Protein 6H5L (pdb70)

Radius of gyration: 31.29 Å; Cα contacts (8 Å, |Δi|>4): 1177; chains: 2; bounding box: 83×58×107 Å

Structure (mmCIF, N/CA/C/O backbone):
data_6H5L
#
_entry.id   6H5L
#
_cell.length_a   140.200
_cell.length_b   140.200
_cell.length_c   262.110
_cell.angle_alpha   90.00
_cell.angle_beta   90.00
_cell.angle_gamma   120.00
#
_symmetry.space_group_name_H-M   'H 3 2'
#
loop_
_entity.id
_entity.type
_entity.pdbx_description
1 polymer 'Similar to hydroxylamine oxidoreductase'
2 polymer 'Conserved hypothetical cytochrome protein'
3 non-polymer 'HEME C'
4 water water
#
loop_
_atom_site.group_PDB
_atom_site.id
_atom_site.type_symbol
_atom_site.label_atom_id
_atom_site.label_alt_id
_atom_site.label_comp_id
_atom_site.label_asym_id
_atom_site.label_entity_id
_atom_site.label_seq_id
_atom_site.pdbx_PDB_ins_code
_atom_site.Cartn_x
_atom_site.Cartn_y
_atom_site.Cartn_z
_atom_site.occupancy
_atom_site.B_iso_or_equiv
_atom_site.auth_seq_id
_atom_site.auth_comp_id
_atom_site.auth_asym_id
_atom_site.auth_atom_id
_atom_site.pdbx_PDB_model_num
ATOM 1 N N . ILE A 1 11 ? 49.172 0.908 16.420 1.00 41.09 48 ILE A N 1
ATOM 2 C CA . ILE A 1 11 ? 50.087 0.125 15.600 1.00 43.08 48 ILE A CA 1
ATOM 3 C C . ILE A 1 11 ? 49.300 -0.727 14.610 1.00 40.75 48 ILE A C 1
ATOM 4 O O . ILE A 1 11 ? 48.407 -1.477 15.010 1.00 36.36 48 ILE A O 1
ATOM 9 N N . PRO A 1 12 ? 49.629 -0.602 13.326 1.00 42.50 49 PRO A N 1
ATOM 10 C CA . PRO A 1 12 ? 48.857 -1.286 12.279 1.00 39.74 49 PRO A CA 1
ATOM 11 C C . PRO A 1 12 ? 48.855 -2.788 12.490 1.00 35.25 49 PRO A C 1
ATOM 12 O O . PRO A 1 12 ? 49.883 -3.371 12.867 1.00 38.57 49 PRO A O 1
ATOM 16 N N . PRO A 1 13 ? 47.718 -3.446 12.272 1.00 45.00 50 PRO A N 1
ATOM 17 C CA . PRO A 1 13 ? 47.673 -4.894 12.444 1.00 44.81 50 PRO A CA 1
ATOM 18 C C . PRO A 1 13 ? 48.621 -5.575 11.486 1.00 41.36 50 PRO A C 1
ATOM 19 O O . PRO A 1 13 ? 48.908 -5.058 10.387 1.00 41.92 50 PRO A O 1
ATOM 23 N N . PRO A 1 14 ? 49.156 -6.739 11.860 1.00 35.00 51 PRO A N 1
ATOM 24 C CA . PRO A 1 14 ? 50.136 -7.421 11.006 1.00 35.81 51 PRO A CA 1
ATOM 25 C C . PRO A 1 14 ? 49.554 -7.752 9.641 1.00 36.30 51 PRO A C 1
ATOM 26 O O . PRO A 1 14 ? 48.456 -8.305 9.529 1.00 42.63 51 PRO A O 1
ATOM 30 N N . ASP A 1 15 ? 50.308 -7.408 8.598 1.00 34.44 52 ASP A N 1
ATOM 31 C CA . ASP A 1 15 ? 49.885 -7.586 7.214 1.00 40.12 52 ASP A CA 1
ATOM 32 C C . ASP A 1 15 ? 51.041 -8.194 6.431 1.00 37.71 52 ASP A C 1
ATOM 33 O O . ASP A 1 15 ? 52.073 -7.542 6.232 1.00 30.50 52 ASP A O 1
ATOM 38 N N . LEU A 1 16 ? 50.863 -9.443 5.988 1.00 31.80 53 LEU A N 1
ATOM 39 C CA . LEU A 1 16 ? 51.884 -10.101 5.179 1.00 30.74 53 LEU A CA 1
ATOM 40 C C . LEU A 1 16 ? 52.078 -9.417 3.834 1.00 37.48 53 LEU A C 1
ATOM 41 O O . LEU A 1 16 ? 53.161 -9.516 3.246 1.00 42.53 53 LEU A O 1
ATOM 46 N N . TYR A 1 17 ? 51.056 -8.723 3.334 1.00 33.22 54 TYR A N 1
ATOM 47 C CA . TYR A 1 17 ? 51.094 -8.112 2.012 1.00 40.48 54 TYR A CA 1
ATOM 48 C C . TYR A 1 17 ? 51.340 -6.608 2.074 1.00 45.14 54 TYR A C 1
ATOM 49 O O . TYR A 1 17 ? 50.852 -5.863 1.217 1.00 46.12 54 TYR A O 1
ATOM 58 N N . LYS A 1 18 ? 52.080 -6.151 3.082 1.00 49.90 55 LYS A N 1
ATOM 59 C CA . LYS A 1 18 ? 52.436 -4.745 3.184 1.00 46.47 55 LYS A CA 1
ATOM 60 C C . LYS A 1 18 ? 53.323 -4.337 2.015 1.00 49.11 55 LYS A C 1
ATOM 61 O O . LYS A 1 18 ? 54.207 -5.088 1.594 1.00 49.85 55 LYS A O 1
ATOM 67 N N . ASP A 1 19 ? 53.065 -3.142 1.483 1.00 51.07 56 ASP A N 1
ATOM 68 C CA . ASP A 1 19 ? 53.842 -2.572 0.379 1.00 54.32 56 ASP A CA 1
ATOM 69 C C . ASP A 1 19 ? 53.690 -3.396 -0.899 1.00 49.80 56 ASP A C 1
ATOM 70 O O . ASP A 1 19 ? 54.626 -3.532 -1.688 1.00 45.23 56 ASP A O 1
ATOM 75 N N . THR A 1 20 ? 52.498 -3.955 -1.106 1.00 43.58 57 THR A N 1
ATOM 76 C CA . THR A 1 20 ? 52.194 -4.668 -2.333 1.00 37.44 57 THR A CA 1
ATOM 77 C C . THR A 1 20 ? 51.049 -3.975 -3.060 1.00 46.01 57 THR A C 1
ATOM 78 O O . THR A 1 20 ? 50.104 -3.506 -2.418 1.00 43.74 57 THR A O 1
ATOM 82 N N . PRO A 1 21 ? 51.108 -3.882 -4.386 1.00 41.69 58 PRO A N 1
ATOM 83 C CA . PRO A 1 21 ? 50.050 -3.183 -5.123 1.00 38.45 58 PRO A CA 1
ATOM 84 C C . PRO A 1 21 ? 48.724 -3.924 -5.042 1.00 40.75 58 PRO A C 1
ATOM 85 O O . PRO A 1 21 ? 48.656 -5.117 -4.737 1.00 36.91 58 PRO A O 1
ATOM 89 N N . ALA A 1 22 ? 47.651 -3.175 -5.312 1.00 38.48 59 ALA A N 1
ATOM 90 C CA . ALA A 1 22 ? 46.308 -3.731 -5.189 1.00 35.29 59 ALA A CA 1
ATOM 91 C C . ALA A 1 22 ? 46.082 -4.882 -6.158 1.00 40.31 59 ALA A C 1
ATOM 92 O O . ALA A 1 22 ? 45.348 -5.823 -5.837 1.00 39.06 59 ALA A O 1
ATOM 94 N N . TRP A 1 23 ? 46.695 -4.830 -7.345 1.00 41.69 60 TRP A N 1
ATOM 95 C CA . TRP A 1 23 ? 46.578 -5.950 -8.273 1.00 41.36 60 TRP A CA 1
ATOM 96 C C . TRP A 1 23 ? 47.242 -7.200 -7.714 1.00 42.77 60 TRP A C 1
ATOM 97 O O . TRP A 1 23 ? 46.772 -8.316 -7.961 1.00 43.03 60 TRP A O 1
ATOM 108 N N . TYR A 1 24 ? 48.331 -7.030 -6.960 1.00 47.00 61 TYR A N 1
ATOM 109 C CA . TYR A 1 24 ? 49.030 -8.172 -6.382 1.00 40.33 61 TYR A CA 1
ATOM 110 C C . TYR A 1 24 ? 48.227 -8.790 -5.244 1.00 36.88 61 TYR A C 1
ATOM 111 O O . TYR A 1 24 ? 48.148 -10.019 -5.130 1.00 40.86 61 TYR A O 1
ATOM 120 N N . GLN A 1 25 ? 47.624 -7.957 -4.391 1.00 34.66 62 GLN A N 1
ATOM 121 C CA . GLN A 1 25 ? 46.799 -8.484 -3.308 1.00 37.00 62 GLN A CA 1
ATOM 122 C C . GLN A 1 25 ? 45.486 -9.053 -3.825 1.00 36.97 62 GLN A C 1
ATOM 123 O O . GLN A 1 25 ? 44.903 -9.939 -3.189 1.00 36.49 62 GLN A O 1
ATOM 129 N N . ALA A 1 26 ? 45.000 -8.556 -4.965 1.00 35.65 63 ALA A N 1
ATOM 130 C CA . ALA A 1 26 ? 43.745 -9.058 -5.511 1.00 33.24 63 ALA A CA 1
ATOM 131 C C . ALA A 1 26 ? 43.883 -10.485 -6.023 1.00 34.91 63 ALA A C 1
ATOM 132 O O . ALA A 1 26 ? 42.893 -11.224 -6.062 1.00 32.29 63 ALA A O 1
ATOM 134 N N . VAL A 1 27 ? 45.090 -10.889 -6.418 1.00 34.12 64 VAL A N 1
ATOM 135 C CA . VAL A 1 27 ? 45.331 -12.216 -6.974 1.00 32.76 64 VAL A CA 1
ATOM 136 C C . VAL A 1 27 ? 46.092 -13.121 -6.021 1.00 29.61 64 VAL A C 1
ATOM 137 O O . VAL A 1 27 ? 46.345 -14.285 -6.366 1.00 28.08 64 VAL A O 1
ATOM 141 N N . TYR A 1 28 ? 46.467 -12.636 -4.837 1.00 31.85 65 TYR A N 1
ATOM 142 C CA . TYR A 1 28 ? 47.235 -13.463 -3.914 1.00 30.32 65 TYR A CA 1
ATOM 143 C C . TYR A 1 28 ? 46.648 -13.488 -2.507 1.00 34.33 65 TYR A C 1
ATOM 144 O O . TYR A 1 28 ? 46.799 -14.486 -1.795 1.00 33.52 65 TYR A O 1
ATOM 153 N N . LYS A 1 29 ? 45.981 -12.415 -2.084 1.00 40.45 66 LYS A N 1
ATOM 154 C CA . LYS A 1 29 ? 45.409 -12.375 -0.740 1.00 37.88 66 LYS A CA 1
ATOM 155 C C . LYS A 1 29 ? 43.892 -12.475 -0.710 1.00 33.93 66 LYS A C 1
ATOM 156 O O . LYS A 1 29 ? 43.350 -13.181 0.144 1.00 32.76 66 LYS A O 1
ATOM 162 N N . ASP A 1 30 ? 43.194 -11.775 -1.606 1.00 26.97 67 ASP A N 1
ATOM 163 C CA . ASP A 1 30 ? 41.735 -11.793 -1.612 1.00 31.69 67 ASP A CA 1
ATOM 164 C C . ASP A 1 30 ? 41.217 -13.223 -1.705 1.00 32.51 67 ASP A C 1
ATOM 165 O O . ASP A 1 30 ? 41.672 -14.012 -2.539 1.00 35.14 67 ASP A O 1
ATOM 170 N N . ASN A 1 31 ? 40.264 -13.557 -0.839 1.00 28.23 68 ASN A N 1
ATOM 171 C CA . ASN A 1 31 ? 39.834 -14.943 -0.680 1.00 29.09 68 ASN A CA 1
ATOM 172 C C . ASN A 1 31 ? 38.888 -15.326 -1.807 1.00 33.54 68 ASN A C 1
ATOM 173 O O . ASN A 1 31 ? 37.696 -15.014 -1.774 1.00 46.03 68 ASN A O 1
ATOM 178 N N . VAL A 1 32 ? 39.429 -16.004 -2.814 1.00 34.01 69 VAL A N 1
ATOM 179 C CA . VAL A 1 32 ? 38.624 -16.855 -3.676 1.00 22.19 69 VAL A CA 1
ATOM 180 C C . VAL A 1 32 ? 38.465 -18.167 -2.922 1.00 34.24 69 VAL A C 1
ATOM 181 O O . VAL A 1 32 ? 39.112 -18.379 -1.890 1.00 42.89 69 VAL A O 1
ATOM 185 N N . GLY A 1 33 ? 37.591 -19.043 -3.395 1.00 34.96 70 GLY A N 1
ATOM 186 C CA . GLY A 1 33 ? 37.512 -20.353 -2.782 1.00 45.49 70 GLY A CA 1
ATOM 187 C C . GLY A 1 33 ? 38.554 -21.276 -3.375 1.00 42.69 70 GLY A C 1
ATOM 188 O O . GLY A 1 33 ? 39.705 -20.876 -3.574 1.00 31.52 70 GLY A O 1
ATOM 189 N N . LEU A 1 34 ? 38.171 -22.520 -3.643 1.00 41.58 71 LEU A N 1
ATOM 190 C CA . LEU A 1 34 ? 38.887 -23.354 -4.596 1.00 36.17 71 LEU A CA 1
ATOM 191 C C . LEU A 1 34 ? 38.411 -23.103 -6.018 1.00 33.46 71 LEU A C 1
ATOM 192 O O . LEU A 1 34 ? 38.787 -23.843 -6.933 1.00 45.19 71 LEU A O 1
ATOM 197 N N . SER A 1 35 ? 37.587 -22.070 -6.211 1.00 32.12 72 SER A N 1
ATOM 198 C CA . SER A 1 35 ? 36.966 -21.746 -7.487 1.00 37.82 72 SER A CA 1
ATOM 199 C C . SER A 1 35 ? 37.919 -21.082 -8.468 1.00 37.31 72 SER A C 1
ATOM 200 O O . SER A 1 35 ? 37.541 -20.873 -9.625 1.00 38.46 72 SER A O 1
ATOM 203 N N . GLU A 1 36 ? 39.135 -20.752 -8.046 1.00 35.33 73 GLU A N 1
ATOM 204 C CA . GLU A 1 36 ? 40.031 -19.954 -8.868 1.00 29.51 73 GLU A CA 1
ATOM 205 C C . GLU A 1 36 ? 41.463 -20.272 -8.464 1.00 29.51 73 GLU A C 1
ATOM 206 O O . GLU A 1 36 ? 41.709 -20.995 -7.496 1.00 29.44 73 GLU A O 1
ATOM 212 N N . GLY A 1 37 ? 42.406 -19.725 -9.218 1.00 27.49 74 GLY A N 1
ATOM 213 C CA . GLY A 1 37 ? 43.824 -19.905 -8.955 1.00 25.75 74 GLY A CA 1
ATOM 214 C C . GLY A 1 37 ? 44.402 -18.765 -8.144 1.00 27.35 74 GLY A C 1
ATOM 215 O O . GLY A 1 37 ? 43.771 -18.258 -7.210 1.00 22.29 74 GLY A O 1
ATOM 216 N N . SER A 1 38 ? 45.614 -18.354 -8.510 1.00 23.10 75 SER A N 1
ATOM 217 C CA . SER A 1 38 ? 46.287 -17.244 -7.850 1.00 28.71 75 SER A CA 1
ATOM 218 C C . SER A 1 38 ? 47.347 -16.691 -8.790 1.00 28.83 75 SER A C 1
ATOM 219 O O . SER A 1 38 ? 47.821 -17.380 -9.697 1.00 36.19 75 SER A O 1
ATOM 222 N N . GLY A 1 39 ? 47.714 -15.435 -8.555 1.00 24.54 76 GLY A N 1
ATOM 223 C CA . GLY A 1 39 ? 48.700 -14.770 -9.369 1.00 27.89 76 GLY A CA 1
ATOM 224 C C . GLY A 1 39 ? 48.104 -14.179 -10.630 1.00 30.89 76 GLY A C 1
ATOM 225 O O . GLY A 1 39 ? 46.886 -14.191 -10.833 1.00 28.19 76 GLY A O 1
ATOM 226 N N . PRO A 1 40 ? 48.958 -13.648 -11.506 1.00 26.00 77 PRO A N 1
ATOM 227 C CA . PRO A 1 40 ? 48.454 -13.049 -12.755 1.00 30.84 77 PRO A CA 1
ATOM 228 C C . PRO A 1 40 ? 47.662 -14.011 -13.627 1.00 34.04 77 PRO A C 1
ATOM 229 O O . PRO A 1 40 ? 46.829 -13.559 -14.425 1.00 34.01 77 PRO A O 1
ATOM 233 N N . PHE A 1 41 ? 47.887 -15.318 -13.500 1.00 29.48 78 PHE A N 1
ATOM 234 C CA . PHE A 1 41 ? 47.158 -16.320 -14.265 1.00 32.14 78 PHE A CA 1
ATOM 235 C C . PHE A 1 41 ? 46.114 -17.036 -13.417 1.00 29.13 78 PHE A C 1
ATOM 236 O O . PHE A 1 41 ? 45.866 -18.229 -13.615 1.00 28.87 78 PHE A O 1
ATOM 244 N N . THR A 1 42 ? 45.501 -16.322 -12.466 1.00 25.31 79 THR A N 1
ATOM 245 C CA . THR A 1 42 ? 44.524 -16.940 -11.573 1.00 30.00 79 THR A CA 1
ATOM 246 C C . THR A 1 42 ? 43.304 -17.455 -12.327 1.00 33.58 79 THR A C 1
ATOM 247 O O . THR A 1 42 ? 42.661 -18.415 -11.886 1.00 31.83 79 THR A O 1
ATOM 251 N N . LYS A 1 43 ? 42.974 -16.842 -13.459 1.00 32.36 80 LYS A N 1
ATOM 252 C CA . LYS A 1 43 ? 41.812 -17.233 -14.246 1.00 29.07 80 LYS A CA 1
ATOM 253 C C . LYS A 1 43 ? 42.088 -18.396 -15.191 1.00 31.54 80 LYS A C 1
ATOM 254 O O . LYS A 1 43 ? 41.167 -18.842 -15.886 1.00 21.56 80 LYS A O 1
ATOM 260 N N . TYR A 1 44 ? 43.323 -18.886 -15.249 1.00 30.95 81 TYR A N 1
ATOM 261 C CA . TYR A 1 44 ? 43.689 -19.945 -16.178 1.00 25.47 81 TYR A CA 1
ATOM 262 C C . TYR A 1 44 ? 43.728 -21.324 -15.535 1.00 24.95 81 TYR A C 1
ATOM 263 O O . TYR A 1 44 ? 43.868 -22.319 -16.254 1.00 21.63 81 TYR A O 1
ATOM 272 N N . PHE A 1 45 ? 43.611 -21.412 -14.212 1.00 26.59 82 PHE A N 1
ATOM 273 C CA . PHE A 1 45 ? 43.606 -22.695 -13.526 1.00 22.99 82 PHE A CA 1
ATOM 274 C C . PHE A 1 45 ? 42.804 -22.558 -12.240 1.00 34.86 82 PHE A C 1
ATOM 275 O O . PHE A 1 45 ? 42.357 -21.467 -11.874 1.00 37.58 82 PHE A O 1
ATOM 283 N N . LYS A 1 46 ? 42.622 -23.684 -11.554 1.00 29.45 83 LYS A N 1
ATOM 284 C CA . LYS A 1 46 ? 41.980 -23.723 -10.250 1.00 29.22 83 LYS A CA 1
ATOM 285 C C . LYS A 1 46 ? 42.953 -24.298 -9.232 1.00 27.10 83 LYS A C 1
ATOM 286 O O . LYS A 1 46 ? 43.831 -25.096 -9.570 1.00 26.98 83 LYS A O 1
ATOM 292 N N . ALA A 1 47 ? 42.795 -23.877 -7.982 1.00 22.81 84 ALA A N 1
ATOM 293 C CA . ALA A 1 47 ? 43.711 -24.295 -6.933 1.00 27.43 84 ALA A CA 1
ATOM 294 C C . ALA A 1 47 ? 43.503 -25.761 -6.575 1.00 27.48 84 ALA A C 1
ATOM 295 O O . ALA A 1 47 ? 42.397 -26.299 -6.675 1.00 25.92 84 ALA A O 1
ATOM 297 N N . GLN A 1 48 ? 44.587 -26.410 -6.158 1.00 24.60 85 GLN A N 1
ATOM 298 C CA . GLN A 1 48 ? 44.482 -27.757 -5.622 1.00 31.09 85 GLN A CA 1
ATOM 299 C C . GLN A 1 48 ? 43.765 -27.720 -4.275 1.00 28.81 85 GLN A C 1
ATOM 300 O O . GLN A 1 48 ? 43.722 -26.690 -3.596 1.00 30.21 85 GLN A O 1
ATOM 306 N N . MET A 1 49 ? 43.190 -28.865 -3.898 1.00 23.85 86 MET A N 1
ATOM 307 C CA . MET A 1 49 ? 42.360 -28.932 -2.697 1.00 28.33 86 MET A CA 1
ATOM 308 C C . MET A 1 49 ? 43.118 -28.459 -1.460 1.00 23.51 86 MET A C 1
ATOM 309 O O . MET A 1 49 ? 42.594 -27.679 -0.656 1.00 23.74 86 MET A O 1
ATOM 314 N N . LEU A 1 50 ? 44.362 -28.912 -1.298 1.00 23.03 87 LEU A N 1
ATOM 315 C CA . LEU A 1 50 ? 45.126 -28.615 -0.093 1.00 24.08 87 LEU A CA 1
ATOM 316 C C . LEU A 1 50 ? 45.565 -27.160 0.001 1.00 24.07 87 LEU A C 1
ATOM 317 O O . LEU A 1 50 ? 46.144 -26.774 1.023 1.00 20.56 87 LEU A O 1
ATOM 322 N N . ASP A 1 51 ? 45.312 -26.347 -1.027 1.00 26.28 88 ASP A N 1
ATOM 323 C CA . ASP A 1 51 ? 45.624 -24.927 -0.938 1.00 25.10 88 ASP A CA 1
ATOM 324 C C . ASP A 1 51 ? 44.774 -24.218 0.108 1.00 32.16 88 ASP A C 1
ATOM 325 O O . ASP A 1 51 ? 45.128 -23.109 0.525 1.00 27.06 88 ASP A O 1
ATOM 330 N N . MET A 1 52 ? 43.658 -24.824 0.528 1.00 25.63 89 MET A N 1
ATOM 331 C CA . MET A 1 52 ? 42.956 -24.346 1.714 1.00 23.68 89 MET A CA 1
ATOM 332 C C . MET A 1 52 ? 43.906 -24.233 2.896 1.00 31.39 89 MET A C 1
ATOM 333 O O . MET A 1 52 ? 43.843 -23.267 3.669 1.00 32.11 89 MET A O 1
ATOM 338 N N . TYR A 1 53 ? 44.792 -25.217 3.050 1.00 29.12 90 TYR A N 1
ATOM 339 C CA . TYR A 1 53 ? 45.729 -25.259 4.162 1.00 24.14 90 TYR A CA 1
ATOM 340 C C . TYR A 1 53 ? 47.089 -24.663 3.829 1.00 21.74 90 TYR A C 1
ATOM 341 O O . TYR A 1 53 ? 47.726 -24.087 4.713 1.00 28.06 90 TYR A O 1
ATOM 350 N N . TRP A 1 54 ? 47.549 -24.771 2.579 1.00 25.05 91 TRP A N 1
ATOM 351 C CA . TRP A 1 54 ? 48.862 -24.227 2.247 1.00 27.57 91 TRP A CA 1
ATOM 352 C C . TRP A 1 54 ? 48.823 -22.704 2.159 1.00 25.80 91 TRP A C 1
ATOM 353 O O . TRP A 1 54 ? 49.774 -22.029 2.570 1.00 25.14 91 TRP A O 1
ATOM 364 N N . GLN A 1 55 ? 47.739 -22.148 1.622 1.00 25.07 92 GLN A N 1
ATOM 365 C CA . GLN A 1 55 ? 47.596 -20.702 1.434 1.00 28.08 92 GLN A CA 1
ATOM 366 C C . GLN A 1 55 ? 46.203 -20.303 1.898 1.00 29.50 92 GLN A C 1
ATOM 367 O O . GLN A 1 55 ? 45.288 -20.106 1.088 1.00 29.41 92 GLN A O 1
ATOM 373 N N . PRO A 1 56 ? 46.003 -20.179 3.216 1.00 20.87 93 PRO A N 1
ATOM 374 C CA . PRO A 1 56 ? 44.632 -20.009 3.733 1.00 26.21 93 PRO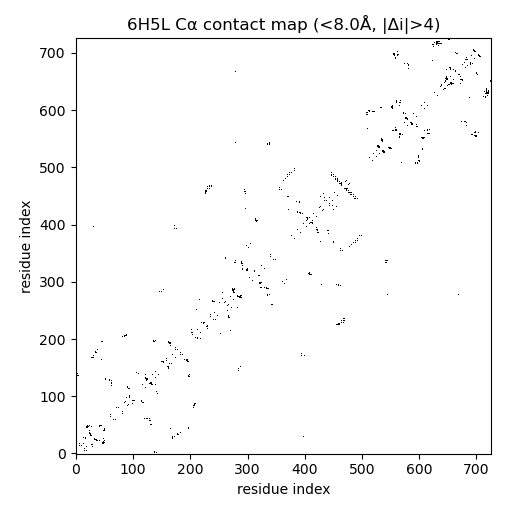 A CA 1
ATOM 375 C C . PRO A 1 56 ? 43.959 -18.714 3.310 1.00 29.79 93 PRO A C 1
ATOM 376 O O . PRO A 1 56 ? 42.775 -18.737 2.951 1.00 25.79 93 PRO A O 1
ATOM 380 N N . ASN A 1 57 ? 44.666 -17.581 3.361 1.00 24.31 94 ASN A N 1
ATOM 381 C CA . ASN A 1 57 ? 44.051 -16.305 2.998 1.00 24.31 94 ASN A CA 1
ATOM 382 C C . ASN A 1 57 ? 43.413 -16.362 1.617 1.00 27.30 94 ASN A C 1
ATOM 383 O O . ASN A 1 57 ? 42.296 -15.871 1.418 1.00 25.25 94 ASN A O 1
ATOM 388 N N . ARG A 1 58 ? 44.103 -16.970 0.655 1.00 27.46 95 ARG A N 1
ATOM 389 C CA . ARG A 1 58 ? 43.615 -16.987 -0.716 1.00 30.94 95 ARG A CA 1
ATOM 390 C C . ARG A 1 58 ? 42.607 -18.103 -0.964 1.00 28.96 95 ARG A C 1
ATOM 391 O O . ARG A 1 58 ? 41.707 -17.935 -1.792 1.00 29.10 95 ARG A O 1
ATOM 399 N N . HIS A 1 59 ? 42.720 -19.235 -0.263 1.00 23.82 96 HIS A N 1
ATOM 400 C CA . HIS A 1 59 ? 42.021 -20.441 -0.689 1.00 27.39 96 HIS A CA 1
ATOM 401 C C . HIS A 1 59 ? 41.270 -21.204 0.396 1.00 22.54 96 HIS A C 1
ATOM 402 O O . HIS A 1 59 ? 40.669 -22.237 0.080 1.00 21.39 96 HIS A O 1
ATOM 409 N N . TYR A 1 60 ? 41.278 -20.756 1.648 1.00 29.65 97 TYR A N 1
ATOM 410 C CA . TYR A 1 60 ? 40.571 -21.510 2.675 1.00 23.15 97 TYR A CA 1
ATOM 411 C C . TYR A 1 60 ? 39.063 -21.336 2.534 1.00 25.82 97 TYR A C 1
ATOM 412 O O . TYR A 1 60 ? 38.574 -20.262 2.175 1.00 26.11 97 TYR A O 1
ATOM 421 N N . GLU A 1 61 ? 38.329 -22.409 2.812 1.00 24.86 98 GLU A N 1
ATOM 422 C CA . GLU A 1 61 ? 36.876 -22.420 2.832 1.00 30.17 98 GLU A CA 1
ATOM 423 C C . GLU A 1 61 ? 36.397 -23.011 4.148 1.00 33.56 98 GLU A C 1
ATOM 424 O O . GLU A 1 61 ? 37.082 -23.852 4.739 1.00 31.39 98 GLU A O 1
ATOM 430 N N . PRO A 1 62 ? 35.228 -22.593 4.630 1.00 39.87 99 PRO A N 1
ATOM 431 C CA . PRO A 1 62 ? 34.755 -23.066 5.936 1.00 28.03 99 PRO A CA 1
ATOM 432 C C . PRO A 1 62 ? 34.408 -24.548 5.915 1.00 29.52 99 PRO A C 1
ATOM 433 O O . PRO A 1 62 ? 34.165 -25.149 4.866 1.00 26.88 99 PRO A O 1
ATOM 437 N N . MET A 1 63 ? 34.402 -25.137 7.110 1.00 30.60 100 MET A N 1
ATOM 438 C CA . MET A 1 63 ? 33.980 -26.520 7.277 1.00 29.94 100 MET A CA 1
ATOM 439 C C . MET A 1 63 ? 32.533 -26.699 6.824 1.00 33.06 100 MET A C 1
ATOM 440 O O . MET A 1 63 ? 31.748 -25.749 6.764 1.00 33.89 100 MET A O 1
ATOM 445 N N . GLU A 1 64 ? 32.178 -27.944 6.503 1.00 28.60 101 GLU A N 1
ATOM 446 C CA . GLU A 1 64 ? 30.858 -28.243 5.969 1.00 34.15 101 GLU A CA 1
ATOM 447 C C . GLU A 1 64 ? 30.118 -29.357 6.697 1.00 44.68 101 GLU A C 1
ATOM 448 O O . GLU A 1 64 ? 28.949 -29.596 6.376 1.00 50.50 101 GLU A O 1
ATOM 454 N N . ASN A 1 65 ? 30.746 -30.043 7.653 1.00 36.38 102 ASN A N 1
ATOM 455 C CA . ASN A 1 65 ? 30.145 -31.209 8.292 1.00 32.46 102 ASN A CA 1
ATOM 456 C C . ASN A 1 65 ? 29.543 -30.887 9.656 1.00 30.27 102 ASN A C 1
ATOM 457 O O . ASN A 1 65 ? 28.342 -31.077 9.866 1.00 41.47 102 ASN A O 1
ATOM 462 N N . LEU A 1 66 ? 30.355 -30.397 10.590 1.00 35.31 103 LEU A N 1
ATOM 463 C CA . LEU A 1 66 ? 29.909 -30.102 11.948 1.00 26.49 103 LEU A CA 1
ATOM 464 C C . LEU A 1 66 ? 30.034 -28.607 12.206 1.00 33.30 103 LEU A C 1
ATOM 465 O O . LEU A 1 66 ? 31.143 -28.062 12.208 1.00 32.18 103 LEU A O 1
ATOM 470 N N . ASP A 1 67 ? 28.897 -27.951 12.417 1.00 34.79 104 ASP A N 1
ATOM 471 C CA . ASP A 1 67 ? 28.892 -26.517 12.665 1.00 27.95 104 ASP A CA 1
ATOM 472 C C . ASP A 1 67 ? 29.601 -26.199 13.976 1.00 28.04 104 ASP A C 1
ATOM 473 O O . ASP A 1 67 ? 29.285 -26.769 15.024 1.00 31.79 104 ASP A O 1
ATOM 478 N N . HIS A 1 68 ? 30.568 -25.289 13.910 1.00 33.83 105 HIS A N 1
ATOM 479 C CA . HIS A 1 68 ? 31.349 -24.872 15.067 1.00 25.94 105 HIS A CA 1
ATOM 480 C C . HIS A 1 68 ? 30.888 -23.542 15.644 1.00 30.89 105 HIS A C 1
ATOM 481 O O . HIS A 1 68 ? 31.469 -23.077 16.630 1.00 37.40 105 HIS A O 1
ATOM 488 N N . SER A 1 69 ? 29.865 -22.920 15.052 1.00 40.94 106 SER A N 1
ATOM 489 C CA . SER A 1 69 ? 29.516 -21.549 15.411 1.00 40.17 106 SER A CA 1
ATOM 490 C C . SER A 1 69 ? 29.058 -21.439 16.861 1.00 34.83 106 SER A C 1
ATOM 491 O O . SER A 1 69 ? 29.416 -20.482 17.557 1.00 40.95 106 SER A O 1
ATOM 494 N N . ILE A 1 70 ? 28.269 -22.407 17.337 1.00 33.28 107 ILE A N 1
ATOM 495 C CA . ILE A 1 70 ? 27.720 -22.309 18.688 1.00 30.26 107 ILE A CA 1
ATOM 496 C C . ILE A 1 70 ? 28.827 -22.351 19.736 1.00 37.73 107 ILE A C 1
ATOM 497 O O . ILE A 1 70 ? 28.718 -21.718 20.794 1.00 40.89 107 ILE A O 1
ATOM 502 N N . PHE A 1 71 ? 29.912 -23.079 19.462 1.00 42.03 108 PHE A N 1
ATOM 503 C CA . PHE A 1 71 ? 31.023 -23.113 20.406 1.00 28.34 108 PHE A CA 1
ATOM 504 C C . PHE A 1 71 ? 31.796 -21.801 20.401 1.00 34.41 108 PHE A C 1
ATOM 505 O O . PHE A 1 71 ? 32.353 -21.408 21.433 1.00 43.42 108 PHE A O 1
ATOM 513 N N . ILE A 1 72 ? 31.844 -21.115 19.258 1.00 36.76 109 ILE A N 1
ATOM 514 C CA . ILE A 1 72 ? 32.459 -19.794 19.204 1.00 42.08 109 ILE A CA 1
ATOM 515 C C . ILE A 1 72 ? 31.511 -18.735 19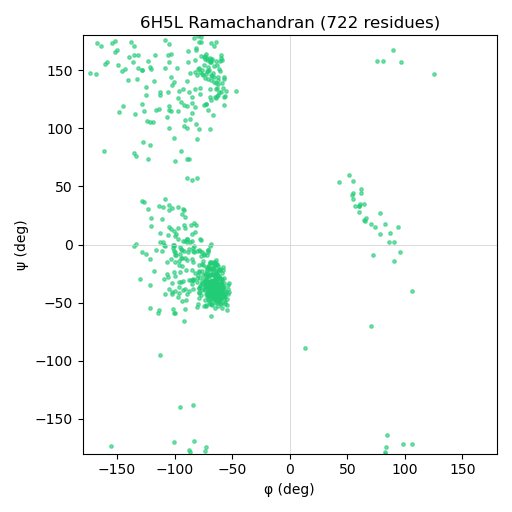.753 1.00 35.83 109 ILE A C 1
ATOM 516 O O . ILE A 1 72 ? 31.931 -17.827 20.481 1.00 34.00 109 ILE A O 1
ATOM 521 N N . GLU A 1 73 ? 30.222 -18.836 19.417 1.00 45.27 110 GLU A N 1
ATOM 522 C CA . GLU A 1 73 ? 29.266 -17.792 19.776 1.00 39.51 110 GLU A CA 1
ATOM 523 C C . GLU A 1 73 ? 29.121 -17.634 21.283 1.00 41.74 110 GLU A C 1
ATOM 524 O O . GLU A 1 73 ? 28.919 -16.517 21.770 1.00 45.09 110 GLU A O 1
ATOM 530 N N . GLN A 1 74 ? 29.236 -18.723 22.040 1.00 35.70 111 GLN A N 1
ATOM 531 C CA . GLN A 1 74 ? 29.153 -18.663 23.492 1.00 35.16 111 GLN A CA 1
ATOM 532 C C . GLN A 1 74 ? 30.518 -18.808 24.153 1.00 35.34 111 GLN A C 1
ATOM 533 O O . GLN A 1 74 ? 30.586 -19.058 25.362 1.00 38.69 111 GLN A O 1
ATOM 539 N N . GLU A 1 75 ? 31.599 -18.648 23.381 1.00 38.03 112 GLU A N 1
ATOM 540 C CA . GLU A 1 75 ? 32.966 -18.603 23.909 1.00 44.61 112 GLU A CA 1
ATOM 541 C C . GLU A 1 75 ? 33.282 -19.830 24.761 1.00 36.83 112 GLU A C 1
ATOM 542 O O . GLU A 1 75 ? 33.888 -19.733 25.830 1.00 36.68 112 GLU A O 1
ATOM 548 N N . ARG A 1 76 ? 32.866 -21.000 24.278 1.00 39.93 113 ARG A N 1
ATOM 549 C CA . ARG A 1 76 ? 33.092 -22.257 24.993 1.00 35.30 113 ARG A CA 1
ATOM 550 C C . ARG A 1 76 ? 34.453 -22.833 24.597 1.00 38.21 113 ARG A C 1
ATOM 551 O O . ARG A 1 76 ? 34.569 -23.804 23.848 1.00 36.92 113 ARG A O 1
ATOM 559 N N . ARG A 1 77 ? 35.502 -22.190 25.117 1.00 39.67 114 ARG A N 1
ATOM 560 C CA . ARG A 1 77 ? 36.853 -22.704 24.917 1.00 30.14 114 ARG A CA 1
ATOM 561 C C . ARG A 1 77 ? 37.003 -24.108 25.487 1.00 33.07 114 ARG A C 1
ATOM 562 O O . ARG A 1 77 ? 37.749 -24.928 24.939 1.00 29.03 114 ARG A O 1
ATOM 570 N N . ASP A 1 78 ? 36.290 -24.406 26.574 1.00 31.60 115 ASP A N 1
ATOM 571 C CA . ASP A 1 78 ? 36.406 -25.717 27.204 1.00 26.12 115 ASP A CA 1
ATOM 572 C C . ASP A 1 78 ? 35.932 -26.829 26.278 1.00 26.26 115 ASP A C 1
ATOM 573 O O . ASP A 1 78 ? 36.514 -27.920 26.266 1.00 27.68 115 ASP A O 1
ATOM 578 N N . LEU A 1 79 ? 34.890 -26.572 25.483 1.00 26.11 116 LEU A N 1
ATOM 579 C CA . LEU A 1 79 ? 34.346 -27.621 24.627 1.00 22.06 116 LEU A CA 1
ATOM 580 C C . LEU A 1 79 ? 35.277 -27.953 23.470 1.00 22.42 116 LEU A C 1
ATOM 581 O O . LEU A 1 79 ? 35.244 -29.080 22.961 1.00 19.70 116 LEU A O 1
ATOM 586 N N . CYS A 1 80 ? 36.097 -26.993 23.032 1.00 22.75 117 CYS A N 1
ATOM 587 C CA . CYS A 1 80 ? 37.118 -27.293 22.032 1.00 19.02 117 CYS A CA 1
ATOM 588 C C . CYS A 1 80 ? 38.032 -28.408 22.513 1.00 21.65 117 CYS A C 1
ATOM 589 O O . CYS A 1 80 ? 38.340 -29.340 21.762 1.00 19.94 117 CYS A O 1
ATOM 592 N N . VAL A 1 81 ? 38.451 -28.344 23.777 1.00 20.42 118 VAL A N 1
ATOM 593 C CA . VAL A 1 81 ? 39.368 -29.344 24.309 1.00 19.93 118 VAL A CA 1
ATOM 594 C C . VAL A 1 81 ? 38.634 -30.639 24.622 1.00 19.82 118 VAL A C 1
ATOM 595 O O . VAL A 1 81 ? 39.122 -31.723 24.299 1.00 21.82 118 VAL A O 1
ATOM 599 N N . ILE A 1 82 ? 37.449 -30.552 25.233 1.00 21.39 119 ILE A N 1
ATOM 600 C CA . ILE A 1 82 ? 36.724 -31.757 25.639 1.00 20.57 119 ILE A CA 1
ATOM 601 C C . ILE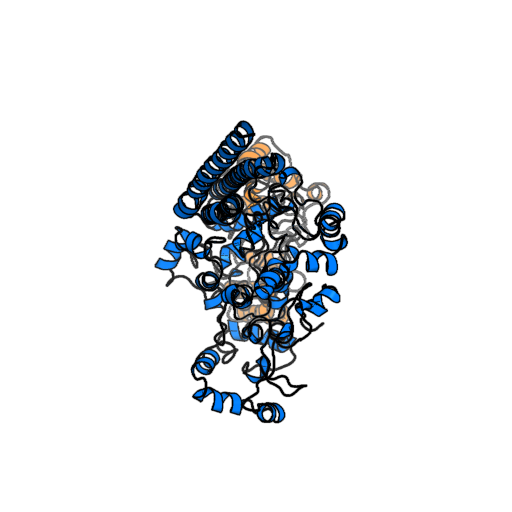 A 1 82 ? 36.443 -32.653 24.437 1.00 21.30 119 ILE A C 1
ATOM 602 O O . ILE A 1 82 ? 36.535 -33.884 24.526 1.00 24.19 119 ILE A O 1
ATOM 607 N N . CYS A 1 83 ? 36.109 -32.053 23.294 1.00 21.67 120 CYS A N 1
ATOM 608 C CA . CYS A 1 83 ? 35.797 -32.838 22.104 1.00 20.87 120 CYS A CA 1
ATOM 609 C C . CYS A 1 83 ? 37.063 -33.299 21.393 1.00 16.42 120 CYS A C 1
ATOM 610 O O . CYS A 1 83 ? 37.243 -34.495 21.142 1.00 18.57 120 CYS A O 1
ATOM 613 N N . HIS A 1 84 ? 37.951 -32.361 21.061 1.00 18.43 121 HIS A N 1
ATOM 614 C CA . HIS A 1 84 ? 39.156 -32.710 20.319 1.00 23.56 121 HIS A CA 1
ATOM 615 C C . HIS A 1 84 ? 40.139 -33.525 21.149 1.00 24.23 121 HIS A C 1
ATOM 616 O O . HIS A 1 84 ? 41.057 -34.124 20.579 1.00 26.97 121 HIS A O 1
ATOM 623 N N . GLU A 1 85 ? 39.980 -33.549 22.476 1.00 27.23 122 GLU A N 1
ATOM 624 C CA . GLU A 1 85 ? 40.748 -34.479 23.299 1.00 26.57 122 GLU A CA 1
ATOM 625 C C . GLU A 1 85 ? 40.518 -35.913 22.856 1.00 29.23 122 GLU A C 1
ATOM 626 O O . GLU A 1 85 ? 41.427 -36.747 22.937 1.00 28.11 122 GLU A O 1
ATOM 632 N N . GLU A 1 86 ? 39.308 -36.212 22.384 1.00 28.68 123 GLU A N 1
ATOM 633 C CA . GLU A 1 86 ? 38.932 -37.537 21.918 1.00 23.24 123 GLU A CA 1
ATOM 634 C C . GLU A 1 86 ? 38.814 -37.638 20.406 1.00 20.78 123 GLU A C 1
ATOM 635 O O . GLU A 1 86 ? 38.976 -38.731 19.861 1.00 20.50 123 GLU A O 1
ATOM 641 N N . ALA A 1 87 ? 38.541 -36.528 19.716 1.00 23.96 124 ALA A N 1
ATOM 642 C CA . ALA A 1 87 ? 38.429 -36.565 18.262 1.00 22.53 124 ALA A CA 1
ATOM 643 C C . ALA A 1 87 ? 39.799 -36.579 17.598 1.00 26.89 124 ALA A C 1
ATOM 644 O O . ALA A 1 87 ? 40.033 -37.364 16.672 1.00 28.75 124 ALA A O 1
ATOM 646 N N . THR A 1 88 ? 40.710 -35.719 18.055 1.00 22.60 125 THR A N 1
ATOM 647 C CA . THR A 1 88 ? 42.077 -35.638 17.539 1.00 24.81 125 THR A CA 1
ATOM 648 C C . THR A 1 88 ? 43.023 -35.574 18.730 1.00 21.25 125 THR A C 1
ATOM 649 O O . THR A 1 88 ? 43.561 -34.505 19.056 1.00 23.74 125 THR A O 1
ATOM 653 N N . PRO A 1 89 ? 43.255 -36.705 19.402 1.00 21.69 126 PRO A N 1
ATOM 654 C CA . PRO A 1 89 ? 44.107 -36.678 20.604 1.00 20.02 126 PRO A CA 1
ATOM 655 C C . PRO A 1 89 ? 45.524 -36.194 20.350 1.00 23.29 126 PRO A C 1
ATOM 656 O O . PRO A 1 89 ? 46.143 -35.623 21.258 1.00 27.38 126 PRO A O 1
ATOM 660 N N . GLY A 1 90 ? 46.062 -36.414 19.150 1.00 21.65 127 GLY A N 1
ATOM 661 C CA . GLY A 1 90 ? 47.424 -35.988 18.871 1.00 23.04 127 GLY A CA 1
ATOM 662 C C . GLY A 1 90 ? 47.596 -34.482 18.933 1.00 21.03 127 GLY A C 1
ATOM 663 O O . GLY A 1 90 ? 48.600 -33.982 19.448 1.00 23.79 127 GLY A O 1
ATOM 664 N N . ILE A 1 91 ? 46.618 -33.739 18.411 1.00 21.89 128 ILE A N 1
ATOM 665 C CA . ILE A 1 91 ? 46.710 -32.281 18.410 1.00 21.82 128 ILE A CA 1
ATOM 666 C C . ILE A 1 91 ? 46.674 -31.743 19.834 1.00 23.25 128 ILE A C 1
ATOM 667 O O . ILE A 1 91 ? 47.420 -30.821 20.186 1.00 31.85 128 ILE A O 1
ATOM 672 N N . VAL A 1 92 ? 45.819 -32.320 20.680 1.00 21.64 129 VAL A N 1
ATOM 673 C CA . VAL A 1 92 ? 45.738 -31.874 22.067 1.00 26.20 129 VAL A CA 1
ATOM 674 C C . VAL A 1 92 ? 47.011 -32.236 22.822 1.00 23.45 129 VAL A C 1
ATOM 675 O O . VAL A 1 92 ? 47.528 -31.435 23.610 1.00 26.65 129 VAL A O 1
ATOM 679 N N . ALA A 1 93 ? 47.538 -33.442 22.594 1.00 23.62 130 ALA A N 1
ATOM 680 C CA . ALA A 1 93 ? 48.775 -33.845 23.255 1.00 21.46 130 ALA A CA 1
ATOM 681 C C . ALA A 1 93 ? 49.921 -32.903 22.905 1.00 26.24 130 ALA A C 1
ATOM 682 O O . ALA A 1 93 ? 50.715 -32.531 23.777 1.00 25.29 130 ALA A O 1
ATOM 684 N N . ASP A 1 94 ? 50.026 -32.508 21.634 1.00 21.49 131 ASP A N 1
ATOM 685 C CA . ASP A 1 94 ? 51.016 -31.502 21.261 1.00 26.92 131 ASP A CA 1
ATOM 686 C C . ASP A 1 94 ? 50.748 -30.187 21.980 1.00 26.39 131 ASP A C 1
ATOM 687 O O . ASP A 1 94 ? 51.659 -29.587 22.563 1.00 28.90 131 ASP A O 1
ATOM 692 N N . TRP A 1 95 ? 49.496 -29.724 21.949 1.00 26.29 132 TRP A N 1
ATOM 693 C CA . TRP A 1 95 ? 49.170 -28.411 22.496 1.00 20.52 132 TRP A CA 1
ATOM 694 C C . TRP A 1 95 ? 49.363 -28.371 24.007 1.00 25.15 132 TRP A C 1
ATOM 695 O O . TRP A 1 95 ? 49.879 -27.384 24.544 1.00 25.40 132 TRP A O 1
ATOM 706 N N . ARG A 1 96 ? 48.964 -29.436 24.708 1.00 26.93 133 ARG A N 1
ATOM 707 C CA . ARG A 1 96 ? 49.162 -29.491 26.153 1.00 28.95 133 ARG A CA 1
ATOM 708 C C . ARG A 1 96 ? 50.636 -29.464 26.531 1.00 27.21 133 ARG A C 1
ATOM 709 O O . ARG A 1 96 ? 50.980 -29.023 27.632 1.00 32.95 133 ARG A O 1
ATOM 717 N N . SER A 1 97 ? 51.512 -29.914 25.637 1.00 25.80 134 SER A N 1
ATOM 718 C CA . SER A 1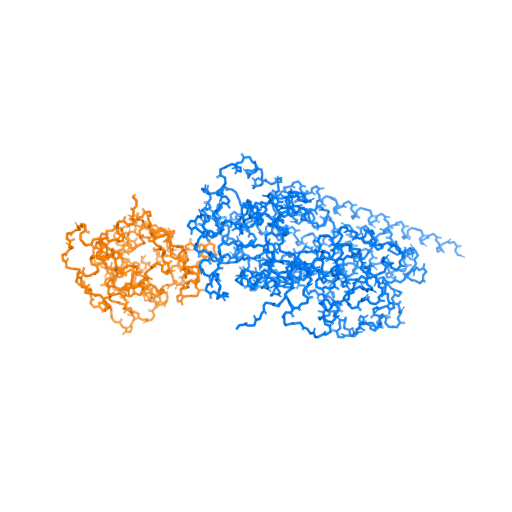 97 ? 52.943 -29.969 25.896 1.00 23.08 134 SER A CA 1
ATOM 719 C C . SER A 1 97 ? 53.686 -28.727 25.413 1.00 29.88 134 SER A C 1
ATOM 720 O O . SER A 1 97 ? 54.895 -28.614 25.646 1.00 33.50 134 SER A O 1
ATOM 723 N N . SER A 1 98 ? 53.004 -27.799 24.750 1.00 31.74 135 SER A N 1
ATOM 724 C CA . SER A 1 98 ? 53.655 -26.643 24.156 1.00 22.60 135 SER A CA 1
ATOM 725 C C . SER A 1 98 ? 53.754 -25.492 25.153 1.00 25.37 135 SER A C 1
ATOM 726 O O . SER A 1 98 ? 53.120 -25.485 26.210 1.00 30.42 135 SER A O 1
ATOM 729 N N . GLY A 1 9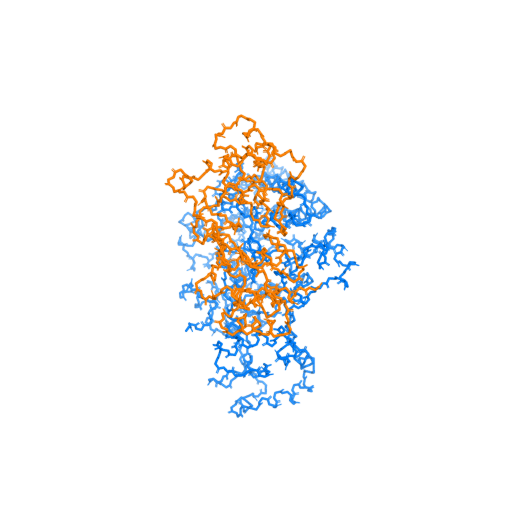9 ? 54.571 -24.499 24.794 1.00 33.98 136 GLY A N 1
ATOM 730 C CA . GLY A 1 99 ? 54.663 -23.286 25.583 1.00 20.86 136 GLY A CA 1
ATOM 731 C C . GLY A 1 99 ? 53.408 -22.441 25.551 1.00 29.38 136 GLY A C 1
ATOM 732 O O . GLY A 1 99 ? 53.255 -21.546 26.386 1.00 32.47 136 GLY A O 1
ATOM 733 N N . HIS A 1 100 ? 52.507 -22.703 24.604 1.00 30.59 137 HIS A N 1
ATOM 734 C CA . HIS A 1 100 ? 51.248 -21.969 24.568 1.00 23.67 137 HIS A CA 1
ATOM 735 C C . HIS A 1 100 ? 50.307 -22.418 25.680 1.00 23.27 137 HIS A C 1
ATOM 736 O O . HIS A 1 100 ? 49.517 -21.612 26.185 1.00 24.75 137 HIS A O 1
ATOM 743 N N . LYS A 1 101 ? 50.383 -23.690 26.077 1.00 21.73 138 LYS A N 1
ATOM 744 C CA . LYS A 1 101 ? 49.603 -24.173 27.211 1.00 27.75 138 LYS A CA 1
ATOM 745 C C . LYS A 1 101 ? 50.239 -23.771 28.537 1.00 28.77 138 LYS A C 1
ATOM 746 O O . LYS A 1 101 ? 49.531 -23.442 29.495 1.00 35.60 138 LYS A O 1
ATOM 752 N N . HIS A 1 102 ? 51.571 -23.782 28.607 1.00 27.30 139 HIS A N 1
ATOM 753 C CA . HIS A 1 102 ? 52.313 -23.439 29.818 1.00 30.91 139 HIS A CA 1
ATOM 754 C C . HIS A 1 102 ? 53.269 -22.289 29.510 1.00 26.30 139 HIS A C 1
ATOM 755 O O . HIS A 1 102 ? 54.488 -22.483 29.428 1.00 29.39 139 HIS A O 1
ATOM 762 N N . PRO A 1 103 ? 52.746 -21.072 29.343 1.00 23.15 140 PRO A N 1
ATOM 763 C CA . PRO A 1 103 ? 53.587 -19.933 28.953 1.00 25.57 140 PRO A CA 1
ATOM 764 C C . PRO A 1 103 ? 54.306 -19.248 30.103 1.00 29.16 140 PRO A C 1
ATOM 765 O O . PRO A 1 103 ? 55.115 -18.348 29.851 1.00 33.08 140 PRO A O 1
ATOM 769 N N . LYS A 1 104 ? 54.044 -19.639 31.344 1.00 29.25 141 LYS A N 1
ATOM 770 C CA . LYS A 1 104 ? 54.687 -19.054 32.512 1.00 27.92 141 LYS A CA 1
ATOM 771 C C . LYS A 1 104 ? 55.305 -20.147 33.372 1.00 33.61 141 LYS A C 1
ATOM 772 O O . LYS A 1 104 ? 55.298 -20.078 34.605 1.00 46.79 141 LYS A O 1
ATOM 778 N N . SER A 1 105 ? 55.846 -21.180 32.723 1.00 27.35 142 SER A N 1
ATOM 779 C CA . SER A 1 105 ? 56.408 -22.336 33.409 1.00 24.99 142 SER A CA 1
ATOM 780 C C . SER A 1 105 ? 57.918 -22.251 33.603 1.00 24.83 142 SER A C 1
ATOM 781 O O . SER A 1 105 ? 58.469 -23.032 34.387 1.00 26.59 142 SER A O 1
ATOM 784 N N . THR A 1 106 ? 58.596 -21.341 32.918 1.00 20.46 143 THR A N 1
ATOM 785 C CA . THR A 1 106 ? 60.026 -21.127 33.076 1.00 23.61 143 THR A CA 1
ATOM 786 C C . THR A 1 106 ? 60.279 -19.629 33.122 1.00 23.41 143 THR A C 1
ATOM 787 O O . THR A 1 106 ? 59.454 -18.843 32.645 1.00 24.99 143 THR A O 1
ATOM 791 N N . PRO A 1 107 ? 61.402 -19.201 33.711 1.00 24.72 144 PRO A N 1
ATOM 792 C CA . PRO A 1 107 ? 61.729 -17.764 33.684 1.00 26.11 144 PRO A CA 1
ATOM 793 C C . PRO A 1 107 ? 61.787 -17.188 32.279 1.00 38.57 144 PRO A C 1
ATOM 794 O O . PRO A 1 107 ? 61.330 -16.060 32.056 1.00 37.04 144 PRO A O 1
ATOM 798 N N . TYR A 1 108 ? 62.341 -17.935 31.321 1.00 38.04 145 TYR A N 1
ATOM 799 C CA . TYR A 1 108 ? 62.395 -17.458 29.943 1.00 28.49 145 TYR A CA 1
ATOM 800 C C . TYR A 1 108 ? 60.995 -17.300 29.360 1.00 27.26 145 TYR A C 1
ATOM 801 O O . TYR A 1 108 ? 60.663 -16.257 28.785 1.00 30.39 145 TYR A O 1
ATOM 810 N N . LEU A 1 109 ? 60.162 -18.335 29.492 1.00 25.34 146 LEU A N 1
ATOM 811 C CA . LEU A 1 109 ? 58.795 -18.259 28.984 1.00 25.79 146 LEU A CA 1
ATOM 812 C C . LEU A 1 109 ? 57.997 -17.175 29.699 1.00 30.44 146 LEU A C 1
ATOM 813 O O . LEU A 1 109 ? 57.240 -16.431 29.064 1.00 29.90 146 LEU A O 1
ATOM 818 N N . SER A 1 110 ? 58.145 -17.076 31.023 1.00 27.72 147 SER A N 1
ATOM 819 C CA . SER A 1 110 ? 57.430 -16.046 31.772 1.00 31.88 147 SER A CA 1
ATOM 820 C C . SER A 1 110 ? 57.850 -14.651 31.328 1.00 33.15 147 SER A C 1
ATOM 821 O O . SER A 1 110 ? 57.025 -13.729 31.285 1.00 29.29 147 SER A O 1
ATOM 824 N N . SER A 1 111 ? 59.129 -14.478 30.990 1.00 30.70 148 SER A N 1
ATOM 825 C CA . SER A 1 111 ? 59.622 -13.165 30.590 1.00 34.73 148 SER A CA 1
ATOM 826 C C . SER A 1 111 ? 59.050 -12.747 29.241 1.00 34.40 148 SER A C 1
ATOM 827 O O . SER A 1 111 ? 58.523 -11.638 29.097 1.00 32.56 148 SER A O 1
ATOM 830 N N . LYS A 1 112 ? 59.151 -13.621 28.236 1.00 37.44 149 LYS A N 1
ATOM 831 C CA . LYS A 1 112 ? 58.616 -13.292 26.918 1.00 33.71 149 LYS A CA 1
ATOM 832 C C . LYS A 1 112 ? 57.101 -13.124 26.960 1.00 33.93 149 LYS A C 1
ATOM 833 O O . LYS A 1 112 ? 56.547 -12.293 26.233 1.00 35.22 149 LYS A O 1
ATOM 839 N N . THR A 1 113 ? 56.417 -13.902 27.801 1.00 26.47 150 THR A N 1
ATOM 840 C CA . THR A 1 113 ? 54.967 -13.775 27.918 1.00 28.84 150 THR A CA 1
ATOM 841 C C . THR A 1 113 ? 54.574 -12.420 28.496 1.00 38.24 150 THR A C 1
ATOM 842 O O . THR A 1 113 ? 53.563 -11.837 28.089 1.00 39.31 150 THR A O 1
ATOM 846 N N . ALA A 1 114 ? 55.360 -11.906 29.447 1.00 37.66 151 ALA A N 1
ATOM 847 C CA . ALA A 1 114 ? 55.025 -10.634 30.080 1.00 34.34 151 ALA A CA 1
ATOM 848 C C . ALA A 1 114 ? 55.050 -9.489 29.075 1.00 34.43 151 ALA A C 1
ATOM 849 O O . ALA A 1 114 ? 54.163 -8.626 29.084 1.00 36.61 151 ALA A O 1
ATOM 851 N N . GLN A 1 115 ? 56.061 -9.461 28.204 1.00 37.00 152 GLN A N 1
ATOM 852 C CA . GLN A 1 115 ? 56.131 -8.422 27.181 1.00 41.43 152 GLN A CA 1
ATOM 853 C C . GLN A 1 115 ? 54.978 -8.542 26.192 1.00 36.49 152 GLN A C 1
ATOM 854 O O . GLN A 1 115 ? 54.445 -7.528 25.725 1.00 38.45 152 GLN A O 1
ATOM 860 N N . ILE A 1 116 ? 54.582 -9.772 25.862 1.00 36.21 153 ILE A N 1
ATOM 861 C CA . ILE A 1 116 ? 53.458 -9.976 24.953 1.00 35.74 153 ILE A CA 1
ATOM 862 C C . ILE A 1 116 ? 52.161 -9.496 25.593 1.00 44.46 153 ILE A C 1
ATOM 863 O O . ILE A 1 116 ? 51.308 -8.901 24.924 1.00 45.04 153 ILE A O 1
ATOM 868 N N . GLU A 1 117 ? 51.993 -9.743 26.897 1.00 40.18 154 GLU A N 1
ATOM 869 C CA . GLU A 1 117 ? 50.800 -9.271 27.596 1.00 31.36 154 GLU A CA 1
ATOM 870 C C . GLU A 1 117 ? 50.675 -7.754 27.519 1.00 35.93 154 GLU A C 1
ATOM 871 O O . GLU A 1 117 ? 49.570 -7.222 27.356 1.00 29.34 154 GLU A O 1
ATOM 877 N N . LYS A 1 118 ? 51.796 -7.041 27.638 1.00 40.49 155 LYS A N 1
ATOM 878 C CA . LYS A 1 118 ? 51.765 -5.587 27.518 1.00 41.36 155 LYS A CA 1
ATOM 879 C C . LYS A 1 118 ? 51.408 -5.153 26.102 1.00 42.97 155 LYS A C 1
ATOM 880 O O . LYS A 1 118 ? 50.666 -4.182 25.914 1.00 57.92 155 LYS A O 1
ATOM 886 N N . ASN A 1 119 ? 51.926 -5.860 25.093 1.00 39.91 156 ASN A N 1
ATOM 887 C CA . ASN A 1 119 ? 51.696 -5.452 23.711 1.00 40.42 156 ASN A CA 1
ATOM 888 C C . ASN A 1 119 ? 50.254 -5.686 23.278 1.00 38.89 156 ASN A C 1
ATOM 889 O O . ASN A 1 119 ? 49.720 -4.914 22.473 1.00 45.01 156 ASN A O 1
ATOM 894 N N . VAL A 1 120 ? 49.606 -6.734 23.795 1.00 34.94 157 VAL A N 1
ATOM 895 C CA . VAL A 1 120 ? 48.244 -7.068 23.394 1.00 37.84 157 VAL A CA 1
ATOM 896 C C . VAL A 1 120 ? 47.205 -6.599 24.402 1.00 45.14 157 VAL A C 1
ATOM 897 O O . VAL A 1 120 ? 46.003 -6.801 24.178 1.00 45.44 157 VAL A O 1
ATOM 901 N N . GLY A 1 121 ? 47.628 -5.983 25.506 1.00 47.95 158 GLY A N 1
ATOM 902 C CA . GLY A 1 121 ? 46.688 -5.480 26.488 1.00 39.33 158 GLY A CA 1
ATOM 903 C C . GLY A 1 121 ? 45.857 -6.536 27.178 1.00 43.61 158 GLY A C 1
ATOM 904 O O . GLY A 1 121 ? 44.796 -6.218 27.721 1.00 50.16 158 GLY A O 1
ATOM 905 N N . ARG A 1 122 ? 46.308 -7.788 27.176 1.00 34.56 159 ARG A N 1
ATOM 906 C CA . ARG A 1 122 ? 45.551 -8.895 27.736 1.00 31.29 159 ARG A CA 1
ATOM 907 C C . ARG A 1 122 ? 46.450 -9.716 28.650 1.00 37.77 159 ARG A C 1
ATOM 908 O O . ARG A 1 122 ? 47.677 -9.612 28.603 1.00 45.25 159 ARG A O 1
ATOM 916 N N . VAL A 1 123 ? 45.823 -10.537 29.489 1.00 35.97 160 VAL A N 1
ATOM 917 C CA . VAL A 1 123 ? 46.525 -11.502 30.329 1.00 41.09 160 VAL A CA 1
ATOM 918 C C . VAL A 1 123 ? 46.504 -12.850 29.621 1.00 35.82 160 VAL A C 1
ATOM 919 O O . VAL A 1 123 ? 45.451 -13.294 29.147 1.00 33.11 160 VAL A O 1
ATOM 923 N N . LEU A 1 124 ? 47.664 -13.497 29.541 1.00 34.83 161 LEU A N 1
ATOM 924 C CA . LEU A 1 124 ? 47.821 -14.756 28.815 1.00 29.99 161 LEU A CA 1
ATOM 925 C C . LEU A 1 124 ? 48.322 -15.829 29.778 1.00 27.79 161 LEU A C 1
ATOM 926 O O . LEU A 1 124 ? 49.526 -16.077 29.879 1.00 31.99 161 LEU A O 1
ATOM 931 N N . ASP A 1 125 ? 47.390 -16.473 30.480 1.00 28.59 162 ASP A N 1
ATOM 932 C CA . ASP A 1 125 ? 47.730 -17.649 31.268 1.00 28.25 162 ASP A CA 1
ATOM 933 C C . ASP A 1 125 ? 47.868 -18.892 30.403 1.00 29.87 162 ASP A C 1
ATOM 934 O O . ASP A 1 125 ? 48.528 -19.852 30.817 1.00 29.07 162 ASP A O 1
ATOM 939 N N . GLU A 1 126 ? 47.253 -18.893 29.223 1.00 27.56 163 GLU A N 1
ATOM 940 C CA . GLU A 1 126 ? 47.443 -19.944 28.235 1.00 24.43 163 GLU A CA 1
ATOM 941 C C . GLU A 1 126 ? 47.014 -19.405 26.879 1.00 30.56 163 GLU A C 1
ATOM 942 O O . GLU A 1 126 ? 46.205 -18.479 26.788 1.00 33.25 163 GLU A O 1
ATOM 948 N N . VAL A 1 127 ? 47.573 -19.993 25.827 1.00 32.37 164 VAL A N 1
ATOM 949 C CA . VAL A 1 127 ? 47.169 -19.706 24.455 1.00 23.84 164 VAL A CA 1
ATOM 950 C C . VAL A 1 127 ? 46.346 -20.890 23.970 1.00 21.63 164 VAL A C 1
ATOM 951 O O . VAL A 1 127 ? 46.860 -22.009 23.853 1.00 27.70 164 VAL A O 1
ATOM 955 N N . HIS A 1 128 ? 45.073 -20.643 23.689 1.00 22.92 165 HIS A N 1
ATOM 956 C CA . HIS A 1 128 ? 44.092 -21.691 23.466 1.00 22.38 165 HIS A CA 1
ATOM 957 C C . HIS A 1 128 ? 43.798 -21.852 21.979 1.00 27.26 165 HIS A C 1
ATOM 958 O O . HIS A 1 128 ? 44.120 -20.987 21.160 1.00 21.19 165 HIS A O 1
ATOM 965 N N . CYS A 1 129 ? 43.181 -22.991 21.640 1.00 24.46 166 CYS A N 1
ATOM 966 C CA . CYS A 1 129 ? 42.686 -23.203 20.283 1.00 20.60 166 CYS A CA 1
ATOM 967 C C . CYS A 1 129 ? 41.779 -22.063 19.847 1.00 22.30 166 CYS A C 1
ATOM 968 O O . CYS A 1 129 ? 41.758 -21.686 18.671 1.00 26.08 166 CYS A O 1
ATOM 971 N N . PHE A 1 130 ? 41.015 -21.509 20.790 1.00 28.06 167 PHE A N 1
ATOM 972 C CA . PHE A 1 130 ? 40.172 -20.358 20.497 1.00 23.27 167 PHE A CA 1
ATOM 973 C C . PHE A 1 130 ? 41.001 -19.184 19.990 1.00 26.17 167 PHE A C 1
ATOM 974 O O . PHE A 1 130 ? 40.587 -18.474 19.067 1.00 30.31 167 PHE A O 1
ATOM 982 N N . ASP A 1 131 ? 42.179 -18.970 20.583 1.00 28.66 168 ASP A N 1
ATOM 983 C CA . ASP A 1 131 ? 42.991 -17.804 20.243 1.00 26.50 168 ASP A CA 1
ATOM 984 C C . ASP A 1 131 ? 43.516 -17.880 18.812 1.00 28.37 168 ASP A C 1
ATOM 985 O O . ASP A 1 131 ? 43.620 -16.852 18.129 1.00 29.79 168 ASP A O 1
ATOM 990 N N . CYS A 1 132 ? 43.847 -19.083 18.341 1.00 25.40 169 CYS A N 1
ATOM 991 C CA . CYS A 1 132 ? 44.427 -19.258 17.016 1.00 23.62 169 CYS A CA 1
ATOM 992 C C . CYS A 1 132 ? 43.410 -19.592 15.934 1.00 28.96 169 CYS A C 1
ATOM 993 O O . CYS A 1 132 ? 43.682 -19.331 14.758 1.00 27.26 169 CYS A O 1
ATOM 996 N N . HIS A 1 133 ? 42.250 -20.151 16.287 1.00 25.70 170 HIS A N 1
ATOM 997 C CA . HIS A 1 133 ? 41.336 -20.684 15.286 1.00 24.86 170 HIS A CA 1
ATOM 998 C C . HIS A 1 133 ? 39.972 -20.012 15.231 1.00 26.15 170 HIS A C 1
ATOM 999 O O . HIS A 1 133 ? 39.317 -20.094 14.187 1.00 24.22 170 HIS A O 1
ATOM 1006 N N . ALA A 1 134 ? 39.521 -19.362 16.301 1.00 36.72 171 ALA A N 1
ATOM 1007 C CA . ALA A 1 134 ? 38.145 -18.881 16.390 1.00 31.12 171 ALA A CA 1
ATOM 1008 C C . ALA A 1 134 ? 38.059 -17.453 15.859 1.00 30.32 171 ALA A C 1
ATOM 1009 O O . ALA A 1 134 ? 38.521 -16.510 16.508 1.00 39.83 171 ALA A O 1
ATOM 1011 N N . ASP A 1 135 ? 37.473 -17.296 14.676 1.00 40.30 172 ASP A N 1
ATOM 1012 C CA . ASP A 1 135 ? 37.139 -15.971 14.165 1.00 45.94 172 ASP A CA 1
ATOM 1013 C C . ASP A 1 135 ? 35.928 -15.449 14.929 1.00 44.22 172 ASP A C 1
ATOM 1014 O O . ASP A 1 135 ? 34.861 -16.066 14.914 1.00 39.39 172 ASP A O 1
ATOM 1019 N N . THR A 1 136 ? 36.092 -14.314 15.603 1.00 41.44 173 THR A N 1
ATOM 1020 C CA . THR A 1 136 ? 35.042 -13.818 16.488 1.00 40.35 173 THR A CA 1
ATOM 1021 C C . THR A 1 136 ? 33.986 -13.021 15.731 1.00 41.41 173 THR A C 1
ATOM 1022 O O . THR A 1 136 ? 32.791 -13.134 16.031 1.00 41.42 173 THR A O 1
ATOM 1026 N N . GLU A 1 137 ? 34.402 -12.222 14.745 1.00 42.00 174 GLU A N 1
ATOM 1027 C CA . GLU A 1 137 ? 33.448 -11.398 14.006 1.00 49.38 174 GLU A CA 1
ATOM 1028 C C . GLU A 1 137 ? 32.456 -12.258 13.228 1.00 44.40 174 GLU A C 1
ATOM 1029 O O . GLU A 1 137 ? 31.241 -12.030 13.280 1.00 48.36 174 GLU A O 1
ATOM 1035 N N . LYS A 1 138 ? 32.957 -13.258 12.503 1.00 40.53 175 LYS A N 1
ATOM 1036 C CA . LYS A 1 138 ? 32.128 -14.096 11.648 1.00 46.59 175 LYS A CA 1
ATOM 1037 C C . LYS A 1 138 ? 31.679 -15.389 12.317 1.00 44.32 175 LYS A C 1
ATOM 1038 O O . LYS A 1 138 ? 30.847 -16.102 11.745 1.00 36.99 175 LYS A O 1
ATOM 1044 N N . ASN A 1 139 ? 32.195 -15.699 13.507 1.00 39.88 176 ASN A N 1
ATOM 1045 C CA . ASN A 1 139 ? 31.839 -16.915 14.241 1.00 39.38 176 ASN A CA 1
ATOM 1046 C C . ASN A 1 139 ? 32.074 -18.163 13.391 1.00 44.62 176 ASN A C 1
ATOM 1047 O O . ASN A 1 139 ? 31.184 -18.992 13.190 1.00 44.88 176 ASN A O 1
ATOM 1052 N N . GLN A 1 140 ? 33.300 -18.290 12.887 1.00 47.33 177 GLN A N 1
ATOM 1053 C CA . GLN A 1 140 ? 33.702 -19.436 12.087 1.00 41.42 177 GLN A CA 1
ATOM 1054 C C . GLN A 1 140 ? 35.115 -19.846 12.479 1.00 36.76 177 GLN A C 1
ATOM 1055 O O . GLN A 1 140 ? 35.859 -19.075 13.090 1.00 33.19 177 GLN A O 1
ATOM 1061 N N . ILE A 1 141 ? 35.476 -21.077 12.124 1.00 34.51 178 ILE A N 1
ATOM 1062 C CA . ILE A 1 141 ? 36.826 -21.575 12.366 1.00 26.94 178 ILE A CA 1
ATOM 1063 C C . ILE A 1 141 ? 37.752 -21.058 11.271 1.00 27.48 178 ILE A C 1
ATOM 1064 O O . ILE A 1 141 ? 37.353 -20.896 10.111 1.00 30.92 178 ILE A O 1
ATOM 1069 N N . ARG A 1 142 ? 39.001 -20.786 11.650 1.00 31.54 179 ARG A N 1
ATOM 1070 C CA . ARG A 1 142 ? 39.981 -20.150 10.781 1.00 27.92 179 ARG A CA 1
ATOM 1071 C C . ARG A 1 142 ? 41.297 -20.911 10.834 1.00 30.81 179 ARG A C 1
ATOM 1072 O O . ARG A 1 142 ? 41.695 -21.410 11.893 1.00 29.02 179 ARG A O 1
ATOM 1080 N N . MET A 1 143 ? 41.964 -21.007 9.678 1.00 24.25 180 MET A N 1
ATOM 1081 C CA . MET A 1 143 ? 43.345 -21.462 9.615 1.00 21.38 180 MET A CA 1
ATOM 1082 C C . MET A 1 143 ? 44.242 -20.261 9.875 1.00 28.51 180 MET A C 1
ATOM 1083 O O . MET A 1 143 ? 44.301 -19.332 9.061 1.00 37.62 180 MET A O 1
ATOM 1088 N N . PRO A 1 144 ? 44.957 -20.242 10.997 1.00 22.72 181 PRO A N 1
ATOM 1089 C CA . PRO A 1 144 ? 45.742 -19.053 11.356 1.00 26.34 181 PRO A CA 1
ATOM 1090 C C . PRO A 1 144 ? 46.946 -18.884 10.440 1.00 26.93 181 PRO A C 1
ATOM 1091 O O . PRO A 1 144 ? 47.864 -19.709 10.425 1.00 28.65 181 PRO A O 1
ATOM 1095 N N . THR A 1 145 ? 46.941 -17.789 9.686 1.00 23.86 182 THR A N 1
ATOM 1096 C CA . THR A 1 145 ? 48.106 -17.393 8.914 1.00 26.02 182 THR A CA 1
ATOM 1097 C C . THR A 1 145 ? 49.108 -16.698 9.828 1.00 23.36 182 THR A C 1
ATOM 1098 O O . THR A 1 145 ? 48.876 -16.522 11.024 1.00 32.08 182 THR A O 1
ATOM 1102 N N . GLY A 1 146 ? 50.240 -16.294 9.251 1.00 26.72 183 GLY A N 1
ATOM 1103 C CA . GLY A 1 146 ? 51.244 -15.558 9.990 1.00 21.93 183 GLY A CA 1
ATOM 1104 C C . GLY A 1 146 ? 50.738 -14.237 10.529 1.00 27.82 183 GLY A C 1
ATOM 1105 O O . GLY A 1 146 ? 51.304 -13.703 11.492 1.00 30.44 183 GLY A O 1
ATOM 1106 N N . GLU A 1 147 ? 49.674 -13.699 9.932 1.00 28.45 184 GLU A N 1
ATOM 1107 C CA . GLU A 1 147 ? 49.083 -12.451 10.400 1.00 26.49 184 GLU A CA 1
ATOM 1108 C C . GLU A 1 147 ? 48.428 -12.612 11.767 1.00 34.03 184 GLU A C 1
ATOM 1109 O O . GLU A 1 147 ? 48.447 -11.676 12.574 1.00 33.74 184 GLU A O 1
ATOM 1115 N N . VAL A 1 148 ? 47.849 -13.780 12.046 1.00 26.16 185 VAL A N 1
ATOM 1116 C CA . VAL A 1 148 ? 47.327 -14.047 13.383 1.00 24.27 185 VAL A CA 1
ATOM 1117 C C . VAL A 1 148 ? 48.474 -14.218 14.372 1.00 27.31 185 VAL A C 1
ATOM 1118 O O . VAL A 1 148 ? 48.458 -13.653 15.472 1.00 30.39 185 VAL A O 1
ATOM 1122 N N . CYS A 1 149 ? 49.481 -15.012 13.997 1.00 28.85 186 CYS A N 1
ATOM 1123 C CA . CYS A 1 149 ? 50.646 -15.203 14.855 1.00 28.20 186 CYS A CA 1
ATOM 1124 C C . CYS A 1 149 ? 51.344 -13.879 15.141 1.00 29.54 186 CYS A C 1
ATOM 1125 O O . CYS A 1 149 ? 51.765 -13.621 16.275 1.00 29.94 186 CYS A O 1
ATOM 1128 N N . GLY A 1 150 ? 51.471 -13.023 14.124 1.00 28.92 187 GLY A N 1
ATOM 1129 C CA . GLY A 1 150 ? 52.080 -11.716 14.312 1.00 29.12 187 GLY A CA 1
ATOM 1130 C C . GLY A 1 150 ? 51.329 -10.817 15.271 1.00 32.64 187 GLY A C 1
ATOM 1131 O O . GLY A 1 150 ? 51.899 -9.837 15.765 1.00 30.27 187 GLY A O 1
ATOM 1132 N N . GLY A 1 151 ? 50.056 -11.118 15.538 1.00 30.96 188 GLY A N 1
ATOM 1133 C CA . GLY A 1 151 ? 49.310 -10.342 16.515 1.00 30.08 188 GLY A CA 1
ATOM 1134 C C . GLY A 1 151 ? 49.928 -10.391 17.899 1.00 28.82 188 GLY A C 1
ATOM 1135 O O . GLY A 1 151 ? 49.875 -9.409 18.645 1.00 29.94 188 GLY A O 1
ATOM 1136 N N . CYS A 1 152 ? 50.518 -11.529 18.261 1.00 26.45 189 CYS A N 1
ATOM 1137 C CA . CYS A 1 152 ? 51.248 -11.680 19.513 1.00 30.27 189 CYS A CA 1
ATOM 1138 C C . CYS A 1 152 ? 52.758 -11.616 19.328 1.00 32.50 189 CYS A C 1
ATOM 1139 O O . CYS A 1 152 ? 53.448 -10.986 20.134 1.00 29.66 189 CYS A O 1
ATOM 1142 N N . HIS A 1 153 ? 53.286 -12.263 18.290 1.00 28.25 190 HIS A N 1
ATOM 1143 C CA . HIS A 1 153 ? 54.722 -12.274 18.020 1.00 32.31 190 HIS A CA 1
ATOM 1144 C C . HIS A 1 153 ? 55.047 -11.259 16.926 1.00 30.86 190 HIS A C 1
ATOM 1145 O O . HIS A 1 153 ? 55.375 -11.600 15.789 1.00 32.94 190 HIS A O 1
ATOM 1152 N N . ARG A 1 154 ? 54.953 -9.982 17.300 1.00 26.15 191 ARG A N 1
ATOM 1153 C CA . ARG A 1 154 ? 55.114 -8.921 16.313 1.00 31.38 191 ARG A CA 1
ATOM 1154 C C . ARG A 1 154 ? 56.564 -8.789 15.861 1.00 31.32 191 ARG A C 1
ATOM 1155 O O . ARG A 1 154 ? 56.826 -8.487 14.691 1.00 28.80 191 ARG A O 1
ATOM 1163 N N . GLN A 1 155 ? 57.519 -9.003 16.769 1.00 29.64 192 GLN A N 1
ATOM 1164 C CA . GLN A 1 155 ? 58.923 -8.881 16.391 1.00 23.95 192 GLN A CA 1
ATOM 1165 C C . GLN A 1 155 ? 59.328 -9.969 15.402 1.00 27.30 192 GLN A C 1
ATOM 1166 O O . GLN A 1 155 ? 60.023 -9.691 14.418 1.00 24.72 192 GLN A O 1
ATOM 1172 N N . GLN A 1 156 ? 58.901 -11.211 15.642 1.00 24.75 193 GLN A N 1
ATOM 1173 C CA . GLN A 1 156 ? 59.232 -12.293 14.720 1.00 22.31 193 GLN A CA 1
ATOM 1174 C C . GLN A 1 156 ? 58.541 -12.109 13.374 1.00 25.01 193 GLN A C 1
ATOM 1175 O O . GLN A 1 156 ? 59.127 -12.404 12.326 1.00 29.02 193 GLN A O 1
ATOM 1181 N N . PHE A 1 157 ? 57.295 -11.628 13.384 1.00 25.93 194 PHE A N 1
ATOM 1182 C CA . PHE A 1 157 ? 56.582 -11.386 12.133 1.00 23.42 194 PHE A CA 1
ATOM 1183 C C . PHE A 1 157 ? 57.299 -10.348 11.280 1.00 25.97 194 PHE A C 1
ATOM 1184 O O . PHE A 1 157 ? 57.411 -10.506 10.059 1.00 31.97 194 PHE A O 1
ATOM 1192 N N . ASP A 1 158 ? 57.789 -9.275 11.906 1.00 23.06 195 ASP A N 1
ATOM 1193 C CA . ASP A 1 158 ? 58.445 -8.216 11.147 1.00 20.49 195 ASP A CA 1
ATOM 1194 C C . ASP A 1 158 ? 59.801 -8.667 10.617 1.00 27.47 195 ASP A C 1
ATOM 1195 O O . ASP A 1 158 ? 60.163 -8.348 9.479 1.00 36.88 195 ASP A O 1
ATOM 1200 N N . GLU A 1 159 ? 60.567 -9.406 11.425 1.00 26.77 196 GLU A N 1
ATOM 1201 C CA . GLU A 1 159 ? 61.842 -9.925 10.941 1.00 29.28 196 GLU A CA 1
ATOM 1202 C C . GLU A 1 159 ? 61.642 -10.950 9.834 1.00 32.06 196 GLU A C 1
ATOM 1203 O O . GLU A 1 159 ? 62.478 -11.057 8.930 1.00 34.10 196 GLU A O 1
ATOM 1209 N N . PHE A 1 160 ? 60.547 -11.711 9.885 1.00 30.90 197 PHE A N 1
ATOM 1210 C CA . PHE A 1 160 ? 60.187 -12.559 8.755 1.00 27.20 197 PHE A CA 1
ATOM 1211 C C . PHE A 1 160 ? 59.800 -11.716 7.547 1.00 30.13 197 PHE A C 1
ATOM 1212 O O . PHE A 1 160 ? 60.159 -12.042 6.409 1.00 31.52 197 PHE A O 1
ATOM 1220 N N . LEU A 1 161 ? 59.068 -10.623 7.779 1.00 26.03 198 LEU A N 1
ATOM 1221 C CA . LEU A 1 161 ? 58.683 -9.719 6.703 1.00 26.46 198 LEU A CA 1
ATOM 1222 C C . LEU A 1 161 ? 59.889 -9.053 6.053 1.00 29.99 198 LEU A C 1
ATOM 1223 O O . LEU A 1 161 ? 59.795 -8.616 4.901 1.00 32.74 198 LEU A O 1
ATOM 1228 N N . ARG A 1 162 ? 61.018 -8.973 6.760 1.00 28.99 199 ARG A N 1
ATOM 1229 C CA . ARG A 1 162 ? 62.221 -8.356 6.214 1.00 30.77 199 ARG A CA 1
ATOM 1230 C C . ARG A 1 162 ? 62.876 -9.183 5.112 1.00 29.92 199 ARG A C 1
ATOM 1231 O O . ARG A 1 162 ? 63.854 -8.713 4.518 1.00 30.83 199 ARG A O 1
ATOM 1239 N N . GLU A 1 163 ? 62.380 -10.390 4.823 1.00 27.21 200 GLU A N 1
ATOM 1240 C CA . GLU A 1 163 ? 62.910 -11.147 3.694 1.00 29.05 200 GLU A CA 1
ATOM 1241 C C . GLU A 1 163 ? 62.669 -10.423 2.377 1.00 27.59 200 GLU A C 1
ATOM 1242 O O . GLU A 1 163 ? 63.405 -10.639 1.407 1.00 26.76 200 GLU A O 1
ATOM 1248 N N . ARG A 1 164 ? 61.641 -9.571 2.323 1.00 24.74 201 ARG A N 1
ATOM 1249 C CA . ARG A 1 164 ? 61.349 -8.796 1.123 1.00 27.32 201 ARG A CA 1
ATOM 1250 C C . ARG A 1 164 ? 62.522 -7.920 0.696 1.00 27.80 201 ARG A C 1
ATOM 1251 O O . ARG A 1 164 ? 62.620 -7.563 -0.484 1.00 39.29 201 ARG A O 1
ATOM 1259 N N . GLU A 1 165 ? 63.431 -7.596 1.619 1.00 32.76 202 GLU A N 1
ATOM 1260 C CA . GLU A 1 165 ? 64.511 -6.662 1.315 1.00 29.39 202 GLU A CA 1
ATOM 1261 C C . GLU A 1 165 ? 65.533 -7.245 0.346 1.00 26.81 202 GLU A C 1
ATOM 1262 O O . GLU A 1 165 ? 66.208 -6.488 -0.361 1.00 33.21 202 GLU A O 1
ATOM 1268 N N . VAL A 1 166 ? 65.670 -8.573 0.296 1.00 24.38 203 VAL A N 1
ATOM 1269 C CA . VAL A 1 166 ? 66.628 -9.206 -0.609 1.00 27.19 203 VAL A CA 1
ATOM 1270 C C . VAL A 1 166 ? 65.968 -9.818 -1.839 1.00 31.18 203 VAL A C 1
ATOM 1271 O O . VAL A 1 166 ? 66.680 -10.179 -2.791 1.00 30.54 203 VAL A O 1
ATOM 1275 N N . GLY A 1 167 ? 64.643 -9.945 -1.856 1.00 33.47 204 GLY A N 1
ATOM 1276 C CA . GLY A 1 167 ? 63.946 -10.468 -3.013 1.00 19.68 204 GLY A CA 1
ATOM 1277 C C . GLY A 1 167 ? 63.925 -11.984 -3.056 1.00 25.56 204 GLY A C 1
ATOM 1278 O O . GLY A 1 167 ? 64.432 -12.680 -2.174 1.00 29.27 204 GLY A O 1
ATOM 1279 N N . ARG A 1 168 ? 63.313 -12.501 -4.119 1.00 24.58 205 ARG A N 1
ATOM 1280 C CA . ARG A 1 168 ? 63.251 -13.941 -4.314 1.00 19.56 205 ARG A CA 1
ATOM 1281 C C . ARG A 1 168 ? 64.648 -14.503 -4.583 1.00 20.75 205 ARG A C 1
ATOM 1282 O O . ARG A 1 168 ? 65.492 -13.831 -5.184 1.00 21.19 205 ARG A O 1
ATOM 1290 N N . PRO A 1 169 ? 64.922 -15.742 -4.144 1.00 24.34 206 PRO A N 1
ATOM 1291 C CA . PRO A 1 169 ? 64.012 -16.620 -3.399 1.00 28.18 206 PRO A CA 1
ATOM 1292 C C . PRO A 1 169 ? 63.976 -16.335 -1.900 1.00 25.90 206 PRO A C 1
ATOM 1293 O O . PRO A 1 169 ? 64.982 -15.916 -1.326 1.00 25.87 206 PRO A O 1
ATOM 1297 N N . ASN A 1 170 ? 62.822 -16.573 -1.283 1.00 25.41 207 ASN A N 1
ATOM 1298 C CA . ASN A 1 170 ? 62.650 -16.445 0.159 1.00 27.86 207 ASN A CA 1
ATOM 1299 C C . ASN A 1 170 ? 61.317 -17.084 0.528 1.00 32.36 207 ASN A C 1
ATOM 1300 O O . ASN A 1 170 ? 60.533 -17.474 -0.341 1.00 32.78 207 ASN A O 1
ATOM 1305 N N . HIS A 1 171 ? 61.060 -17.173 1.834 1.00 22.41 208 HIS A N 1
ATOM 1306 C CA . HIS A 1 171 ? 59.834 -17.808 2.304 1.00 19.51 208 HIS A CA 1
ATOM 1307 C C . HIS A 1 171 ? 58.635 -16.873 2.227 1.00 26.56 208 HIS A C 1
ATOM 1308 O O . HIS A 1 171 ? 57.513 -17.335 1.995 1.00 27.93 208 HIS A O 1
ATOM 1315 N N . LEU A 1 172 ? 58.847 -15.569 2.420 1.00 25.64 209 LEU A N 1
ATOM 1316 C CA . LEU A 1 172 ? 57.738 -14.618 2.392 1.00 24.09 209 LEU A CA 1
ATOM 1317 C C . LEU A 1 172 ? 57.030 -14.633 1.042 1.00 33.82 209 LEU A C 1
ATOM 1318 O O . LEU A 1 172 ? 55.796 -14.686 0.974 1.00 31.75 209 LEU A O 1
ATOM 1323 N N . GLN A 1 173 ? 57.798 -14.593 -0.046 1.00 31.52 210 GLN A N 1
ATOM 1324 C CA . GLN A 1 173 ? 57.258 -14.601 -1.400 1.00 26.54 210 GLN A CA 1
ATOM 1325 C C . GLN A 1 173 ? 57.253 -16.000 -2.004 1.00 28.13 210 GLN A C 1
ATOM 1326 O O . GLN A 1 173 ? 57.407 -16.155 -3.221 1.00 28.24 210 GLN A O 1
ATOM 1332 N N . SER A 1 174 ? 57.073 -17.026 -1.170 1.00 33.38 211 SER A N 1
ATOM 1333 C CA . SER A 1 174 ? 57.182 -18.399 -1.649 1.00 29.74 211 SER A CA 1
ATOM 1334 C C . SER A 1 174 ? 55.987 -18.786 -2.511 1.00 26.53 211 SER A C 1
ATOM 1335 O O . SER A 1 174 ? 56.150 -19.435 -3.551 1.00 22.93 211 SER A O 1
ATOM 1338 N N . TRP A 1 175 ? 54.776 -18.403 -2.099 1.00 32.29 212 TRP A N 1
ATOM 1339 C CA . TRP A 1 175 ? 53.602 -18.749 -2.891 1.00 26.77 212 TRP A CA 1
ATOM 1340 C C . TRP A 1 175 ? 53.548 -17.955 -4.187 1.00 32.11 212 TRP A C 1
ATOM 1341 O O . TRP A 1 175 ? 52.955 -18.417 -5.170 1.00 25.93 212 TRP A O 1
ATOM 1352 N N . GLU A 1 176 ? 54.145 -16.762 -4.206 1.00 26.29 213 GLU A N 1
ATOM 1353 C CA . GLU A 1 176 ? 54.259 -16.009 -5.449 1.00 27.80 213 GLU A CA 1
ATOM 1354 C C . GLU A 1 176 ? 55.026 -16.809 -6.493 1.00 30.46 213 GLU A C 1
ATOM 1355 O O . GLU A 1 176 ? 54.529 -17.052 -7.597 1.00 34.49 213 GLU A O 1
ATOM 1361 N N . ALA A 1 177 ? 56.239 -17.246 -6.146 1.00 24.35 214 ALA A N 1
ATOM 1362 C CA . ALA A 1 177 ? 57.083 -17.965 -7.095 1.00 23.53 214 ALA A CA 1
ATOM 1363 C C . ALA A 1 177 ? 56.415 -19.238 -7.601 1.00 31.30 214 ALA A C 1
ATOM 1364 O O . ALA A 1 177 ? 56.674 -19.670 -8.731 1.00 31.44 214 ALA A O 1
ATOM 1366 N N . ASN A 1 178 ? 55.562 -19.854 -6.785 1.00 27.53 215 ASN A N 1
ATOM 1367 C CA . ASN A 1 178 ? 54.929 -21.108 -7.176 1.00 24.20 215 ASN A CA 1
ATOM 1368 C C . ASN A 1 178 ? 54.005 -20.912 -8.375 1.00 28.33 215 ASN A C 1
ATOM 1369 O O . ASN A 1 178 ? 54.139 -21.594 -9.397 1.00 30.56 215 ASN A O 1
ATOM 1374 N N . THR A 1 179 ? 53.060 -19.979 -8.268 1.00 25.91 216 THR A N 1
ATOM 1375 C CA . THR A 1 179 ? 52.000 -19.832 -9.256 1.00 25.50 216 THR A CA 1
ATOM 1376 C C . THR A 1 179 ? 52.232 -18.693 -10.243 1.00 30.33 216 THR A C 1
ATOM 1377 O O . THR A 1 179 ? 51.425 -18.520 -11.161 1.00 30.89 216 THR A O 1
ATOM 1381 N N . ILE A 1 180 ? 53.305 -17.913 -10.089 1.00 26.67 217 ILE A N 1
ATOM 1382 C CA . ILE A 1 180 ? 53.517 -16.808 -11.019 1.00 22.64 217 ILE A CA 1
ATOM 1383 C C . ILE A 1 180 ? 54.128 -17.300 -12.326 1.00 29.52 217 ILE A C 1
ATOM 1384 O O . ILE A 1 180 ? 53.937 -16.675 -13.377 1.00 31.10 217 ILE A O 1
ATOM 1389 N N . VAL A 1 181 ? 54.856 -18.409 -12.295 1.00 22.94 218 VAL A N 1
ATOM 1390 C CA . VAL A 1 181 ? 55.494 -18.911 -13.517 1.00 25.87 218 VAL A CA 1
ATOM 1391 C C . VAL A 1 181 ? 54.424 -19.468 -14.447 1.00 30.26 218 VAL A C 1
ATOM 1392 O O . VAL A 1 181 ? 53.445 -20.072 -13.970 1.00 28.82 218 VAL A O 1
ATOM 1396 N N . PRO A 1 182 ? 54.549 -19.283 -15.764 1.00 31.98 219 PRO A N 1
ATOM 1397 C CA . PRO A 1 182 ? 53.445 -19.650 -16.663 1.00 23.41 219 PRO A CA 1
ATOM 1398 C C . PRO A 1 182 ? 53.246 -21.146 -16.824 1.00 27.44 219 PRO A C 1
ATOM 1399 O O . PRO A 1 182 ? 52.142 -21.563 -17.194 1.00 34.11 219 PRO A O 1
ATOM 1403 N N . TRP A 1 183 ? 54.262 -21.967 -16.560 1.00 24.35 220 TRP A N 1
ATOM 1404 C CA . TRP A 1 183 ? 54.117 -23.403 -16.762 1.00 19.23 220 TRP A CA 1
ATOM 1405 C C . TRP A 1 183 ? 53.348 -24.090 -15.641 1.00 21.47 220 TRP A C 1
ATOM 1406 O O . TRP A 1 183 ? 53.072 -25.290 -15.749 1.00 25.73 220 TRP A O 1
ATOM 1417 N N . TYR A 1 184 ? 52.990 -23.369 -14.577 1.00 22.29 221 TYR A N 1
ATOM 1418 C CA . TYR A 1 184 ? 52.101 -23.939 -13.570 1.00 25.50 221 TYR A CA 1
ATOM 1419 C C . TYR A 1 184 ? 50.679 -24.042 -14.109 1.00 22.58 221 TYR A C 1
ATOM 1420 O O . TYR A 1 184 ? 50.065 -25.115 -14.071 1.00 22.73 221 TYR A O 1
ATOM 1429 N N . ALA A 1 185 ? 50.141 -22.929 -14.615 1.00 20.12 222 ALA A N 1
ATOM 1430 C CA . ALA A 1 185 ? 48.788 -22.937 -15.163 1.00 25.18 222 ALA A CA 1
ATOM 1431 C C . ALA A 1 185 ? 48.698 -23.804 -16.412 1.00 27.58 222 ALA A C 1
ATOM 1432 O O . ALA A 1 185 ? 47.674 -24.453 -16.652 1.00 26.10 222 ALA A O 1
ATOM 1434 N N . GLU A 1 186 ? 49.758 -23.823 -17.222 1.00 24.10 223 GLU A N 1
ATOM 1435 C CA . GLU A 1 186 ? 49.749 -24.642 -18.429 1.00 29.59 223 GLU A CA 1
ATOM 1436 C C . GLU A 1 186 ? 49.645 -26.122 -18.086 1.00 30.18 223 GLU A C 1
ATOM 1437 O O . GLU A 1 186 ? 48.894 -26.864 -18.728 1.00 26.22 223 GLU A O 1
ATOM 1443 N N . ALA A 1 187 ? 50.392 -26.571 -17.074 1.00 29.72 224 ALA A N 1
ATOM 1444 C CA . ALA A 1 187 ? 50.278 -27.959 -16.636 1.00 21.16 224 ALA A CA 1
ATOM 1445 C C . ALA A 1 187 ? 48.863 -28.275 -16.164 1.00 26.41 224 ALA A C 1
ATOM 1446 O O . ALA A 1 187 ? 48.348 -29.372 -16.414 1.00 27.96 224 ALA A O 1
ATOM 1448 N N . ALA A 1 188 ? 48.216 -27.323 -15.484 1.00 27.30 225 ALA A N 1
ATOM 1449 C CA . ALA A 1 188 ? 46.832 -27.518 -15.065 1.00 25.69 225 ALA A CA 1
ATOM 1450 C C . ALA A 1 188 ? 45.878 -27.523 -16.252 1.00 25.87 225 ALA A C 1
ATOM 1451 O O . ALA A 1 188 ? 44.874 -28.244 -16.234 1.00 23.35 225 ALA A O 1
ATOM 1453 N N . ARG A 1 189 ? 46.178 -26.737 -17.289 1.00 24.28 226 ARG A N 1
ATOM 1454 C CA . ARG A 1 189 ? 45.367 -26.761 -18.503 1.00 21.41 226 ARG A CA 1
ATOM 1455 C C . ARG A 1 189 ? 45.344 -28.149 -19.120 1.00 31.30 226 ARG A C 1
ATOM 1456 O O . ARG A 1 189 ? 44.308 -28.594 -19.626 1.00 38.61 226 ARG A O 1
ATOM 1464 N N . ARG A 1 190 ? 46.479 -28.843 -19.096 1.00 27.19 227 ARG A N 1
ATOM 1465 C CA . ARG A 1 190 ? 46.622 -30.131 -19.757 1.00 29.44 227 ARG A CA 1
ATOM 1466 C C . ARG A 1 190 ? 46.247 -31.307 -18.865 1.00 30.99 227 ARG A C 1
ATOM 1467 O O . ARG A 1 190 ? 46.410 -32.458 -19.282 1.00 37.27 227 ARG A O 1
ATOM 1475 N N . GLY A 1 191 ? 45.758 -31.050 -17.657 1.00 30.85 228 GLY A N 1
ATOM 1476 C CA . GLY A 1 191 ? 45.329 -32.108 -16.769 1.00 28.38 228 GLY A CA 1
ATOM 1477 C C . GLY A 1 191 ? 46.363 -32.598 -15.782 1.00 27.93 228 GLY A C 1
ATOM 1478 O O . GLY A 1 191 ? 46.165 -33.663 -15.186 1.00 36.20 228 GLY A O 1
ATOM 1479 N N . TYR A 1 192 ? 47.456 -31.860 -15.583 1.00 26.29 229 TYR A N 1
ATOM 1480 C CA . TYR A 1 192 ? 48.504 -32.243 -14.644 1.00 26.47 229 TYR A CA 1
ATOM 1481 C C . TYR A 1 192 ? 48.596 -31.271 -13.472 1.00 22.77 229 TYR A C 1
ATOM 1482 O O . TYR A 1 192 ? 49.685 -31.022 -12.951 1.00 24.47 229 TYR A O 1
ATOM 1491 N N . LEU A 1 193 ? 47.460 -30.708 -13.054 1.00 22.53 230 LEU A N 1
ATOM 1492 C CA . LEU A 1 193 ? 47.463 -29.778 -11.929 1.00 23.79 230 LEU A CA 1
ATOM 1493 C C . LEU A 1 193 ? 47.975 -30.449 -10.661 1.00 26.11 230 LEU A C 1
ATOM 1494 O O . LEU A 1 193 ? 48.821 -29.896 -9.950 1.00 32.78 230 LEU A O 1
ATOM 1499 N N . TYR A 1 194 ? 47.469 -31.644 -10.361 1.00 25.30 231 TYR A N 1
ATOM 1500 C CA . TYR A 1 194 ? 47.857 -32.342 -9.143 1.00 23.69 231 TYR A CA 1
ATOM 1501 C C . TYR A 1 194 ? 49.190 -33.064 -9.264 1.00 25.39 231 TYR A C 1
ATOM 1502 O O . TYR A 1 194 ? 49.669 -33.613 -8.266 1.00 19.61 231 TYR A O 1
ATOM 1511 N N . GLY A 1 195 ? 49.799 -33.084 -10.451 1.00 20.43 232 GLY A N 1
ATOM 1512 C CA . GLY A 1 195 ? 51.188 -33.491 -10.546 1.00 17.29 232 GLY A CA 1
ATOM 1513 C C . GLY A 1 195 ? 52.128 -32.536 -9.844 1.00 20.00 232 GLY A C 1
ATOM 1514 O O . GLY A 1 195 ? 53.256 -32.914 -9.510 1.00 26.38 232 GLY A O 1
ATOM 1515 N N . GLN A 1 196 ? 51.678 -31.304 -9.600 1.00 18.27 233 GLN A N 1
ATOM 1516 C CA . GLN A 1 196 ? 52.419 -30.311 -8.835 1.00 22.24 233 GLN A CA 1
ATOM 1517 C C . GLN A 1 196 ? 52.058 -30.341 -7.354 1.00 29.51 233 GLN A C 1
ATOM 1518 O O . GLN A 1 196 ? 52.111 -29.303 -6.681 1.00 21.99 233 GLN A O 1
ATOM 1524 N N . HIS A 1 197 ? 51.675 -31.517 -6.844 1.00 26.88 234 HIS A N 1
ATOM 1525 C CA . HIS A 1 197 ? 51.285 -31.665 -5.443 1.00 20.74 234 HIS A CA 1
ATOM 1526 C C . HIS A 1 197 ? 52.396 -31.210 -4.506 1.00 27.64 234 HIS A C 1
ATOM 1527 O O . HIS A 1 197 ? 52.155 -30.458 -3.555 1.00 25.55 234 HIS A O 1
ATOM 1534 N N . GLY A 1 198 ? 53.624 -31.670 -4.753 1.00 22.88 235 GLY A N 1
ATOM 1535 C CA . GLY A 1 198 ? 54.742 -31.270 -3.921 1.00 21.39 235 GLY A CA 1
ATOM 1536 C C . GLY A 1 198 ? 55.089 -29.801 -4.026 1.00 27.32 235 GLY A C 1
ATOM 1537 O O . GLY A 1 198 ? 55.674 -29.245 -3.092 1.00 32.85 235 GLY A O 1
ATOM 1538 N N . CYS A 1 199 ? 54.730 -29.157 -5.139 1.00 25.48 236 CYS A N 1
ATOM 1539 C CA . CYS A 1 199 ? 55.059 -27.747 -5.321 1.00 26.60 236 CYS A CA 1
ATOM 1540 C C . CYS A 1 199 ? 54.282 -26.872 -4.343 1.00 26.75 236 CYS A C 1
ATOM 1541 O O . CYS A 1 199 ? 54.868 -26.046 -3.632 1.00 24.80 236 CYS A O 1
ATOM 1544 N N . ASP A 1 200 ? 52.957 -27.039 -4.292 1.00 31.56 237 ASP A N 1
ATOM 1545 C CA . ASP A 1 200 ? 52.148 -26.266 -3.354 1.00 27.98 237 ASP A CA 1
ATOM 1546 C C . ASP A 1 200 ? 52.498 -26.593 -1.909 1.00 27.45 237 ASP A C 1
ATOM 1547 O O . ASP A 1 200 ? 52.371 -25.734 -1.029 1.00 27.57 237 ASP A O 1
ATOM 1552 N N . MET A 1 201 ? 52.940 -27.824 -1.650 1.00 30.87 238 MET A N 1
ATOM 1553 C CA . MET A 1 201 ? 53.273 -28.247 -0.296 1.00 26.98 238 MET A CA 1
ATOM 1554 C C . MET A 1 201 ? 54.609 -27.684 0.170 1.00 25.96 238 MET A C 1
ATOM 1555 O O . MET A 1 201 ? 54.768 -27.389 1.360 1.00 27.06 238 MET A O 1
ATOM 1560 N N . CYS A 1 202 ? 55.562 -27.514 -0.745 1.00 21.16 239 CYS A N 1
ATOM 1561 C CA . CYS A 1 202 ? 56.888 -27.022 -0.398 1.00 21.96 239 CYS A CA 1
ATOM 1562 C C . CYS A 1 202 ? 56.970 -25.504 -0.402 1.00 28.65 239 CYS A C 1
ATOM 1563 O O . CYS A 1 202 ? 57.760 -24.935 0.360 1.00 33.67 239 CYS A O 1
ATOM 1566 N N . HIS A 1 203 ? 56.178 -24.835 -1.243 1.00 23.16 240 HIS A N 1
ATOM 1567 C CA . HIS A 1 203 ? 56.100 -23.379 -1.259 1.00 23.76 240 HIS A CA 1
ATOM 1568 C C . HIS A 1 203 ? 55.008 -22.834 -0.350 1.00 30.92 240 HIS A C 1
ATOM 1569 O O . HIS A 1 203 ? 54.545 -21.709 -0.562 1.00 28.29 240 HIS A O 1
ATOM 1576 N N . SER A 1 204 ? 54.612 -23.595 0.663 1.00 28.87 241 SER A N 1
ATOM 1577 C CA . SER A 1 204 ? 53.578 -23.198 1.605 1.00 28.96 241 SER A CA 1
ATOM 1578 C C . SER A 1 204 ? 54.118 -22.424 2.801 1.00 30.46 241 SER A C 1
ATOM 1579 O O . SER A 1 204 ? 53.350 -22.117 3.720 1.00 29.60 241 SER A O 1
ATOM 1582 N N . GLY A 1 205 ? 55.410 -22.109 2.818 1.00 27.66 242 GLY A N 1
ATOM 1583 C CA . GLY A 1 205 ? 56.003 -21.431 3.953 1.00 23.25 242 GLY A CA 1
ATOM 1584 C C . GLY A 1 205 ? 55.823 -19.927 3.936 1.00 23.70 242 GLY A C 1
ATOM 1585 O O . GLY A 1 205 ? 56.543 -19.204 4.630 1.00 27.31 242 GLY A O 1
ATOM 1586 N N . ALA A 1 206 ? 54.865 -19.440 3.145 1.00 27.02 243 ALA A N 1
ATOM 1587 C CA . ALA A 1 206 ? 54.621 -18.007 3.037 1.00 25.05 243 ALA A CA 1
ATOM 1588 C C . ALA A 1 206 ? 53.590 -17.515 4.045 1.00 25.00 243 ALA A C 1
ATOM 1589 O O . ALA A 1 206 ? 53.737 -16.417 4.593 1.00 27.08 243 ALA A O 1
ATOM 1591 N N . GLU A 1 207 ? 52.546 -18.303 4.305 1.00 24.15 244 GLU A N 1
ATOM 1592 C CA . GLU A 1 207 ? 51.538 -17.941 5.288 1.00 23.30 244 GLU A CA 1
ATOM 1593 C C . GLU A 1 207 ? 51.472 -18.896 6.469 1.00 23.69 244 GLU A C 1
ATOM 1594 O O . GLU A 1 207 ? 50.714 -18.634 7.409 1.00 21.90 244 GLU A O 1
ATOM 1600 N N . LYS A 1 208 ? 52.235 -19.985 6.452 1.00 17.31 245 LYS A N 1
ATOM 1601 C CA . LYS A 1 208 ? 52.249 -20.954 7.539 1.00 19.92 245 LYS A CA 1
ATOM 1602 C C . LYS A 1 208 ? 53.525 -20.778 8.352 1.00 22.08 245 LYS A C 1
ATOM 1603 O O . LYS A 1 208 ? 54.630 -20.925 7.819 1.00 26.48 245 LYS A O 1
ATOM 1609 N N . CYS A 1 209 ? 53.370 -20.465 9.637 1.00 15.95 246 CYS A N 1
ATOM 1610 C CA . CYS A 1 209 ? 54.497 -20.338 10.551 1.00 16.97 246 CYS A CA 1
ATOM 1611 C C . CYS A 1 209 ? 54.805 -21.636 11.281 1.00 21.73 246 CYS A C 1
ATOM 1612 O O . CYS A 1 209 ? 55.707 -21.660 12.126 1.00 23.20 246 CYS A O 1
ATOM 1615 N N . ASP A 1 210 ? 54.085 -22.714 10.968 1.00 22.36 247 ASP A N 1
ATOM 1616 C CA . ASP A 1 210 ? 54.311 -24.030 11.553 1.00 27.43 247 ASP A CA 1
ATOM 1617 C C . ASP A 1 210 ? 55.231 -24.887 10.693 1.00 22.60 247 ASP A C 1
ATOM 1618 O O . ASP A 1 210 ? 55.165 -26.120 10.745 1.00 26.21 247 ASP A O 1
ATOM 1623 N N . VAL A 1 211 ? 56.093 -24.256 9.903 1.00 22.29 248 VAL A N 1
ATOM 1624 C CA . VAL A 1 211 ? 56.777 -24.939 8.813 1.00 24.34 248 VAL A CA 1
ATOM 1625 C C . VAL A 1 211 ? 58.163 -25.398 9.251 1.00 27.09 248 VAL A C 1
ATOM 1626 O O . VAL A 1 211 ? 58.653 -26.439 8.797 1.00 21.33 248 VAL A O 1
ATOM 1630 N N . CYS A 1 212 ? 58.797 -24.635 10.145 1.00 20.89 249 CYS A N 1
ATOM 1631 C CA . CYS A 1 212 ? 60.036 -25.057 10.793 1.00 22.82 249 CYS A CA 1
ATOM 1632 C C . CYS A 1 212 ? 59.776 -25.613 12.190 1.00 22.75 249 CYS A C 1
ATOM 1633 O O . CYS A 1 212 ? 60.093 -26.774 12.464 1.00 22.69 249 CYS A O 1
ATOM 1636 N N . HIS A 1 213 ? 59.192 -24.809 13.077 1.00 23.27 250 HIS A N 1
ATOM 1637 C CA . HIS A 1 213 ? 58.661 -25.310 14.339 1.00 20.37 250 HIS A CA 1
ATOM 1638 C C . HIS A 1 213 ? 57.234 -25.782 14.077 1.00 24.62 250 HIS A C 1
ATOM 1639 O O . HIS A 1 213 ? 56.330 -24.967 13.871 1.00 21.81 250 HIS A O 1
ATOM 1646 N N . THR A 1 214 ? 57.035 -27.099 14.088 1.00 21.01 251 THR A N 1
ATOM 1647 C CA . THR A 1 214 ? 55.841 -27.713 13.521 1.00 22.14 251 THR A CA 1
ATOM 1648 C C . THR A 1 214 ? 54.610 -27.465 14.389 1.00 23.10 251 THR A C 1
ATOM 1649 O O . THR A 1 214 ? 54.641 -26.740 15.389 1.00 24.42 251 THR A O 1
ATOM 1653 N N . ARG A 1 215 ? 53.514 -28.104 13.989 1.00 29.56 252 ARG A N 1
ATOM 1654 C CA . ARG A 1 215 ? 52.186 -27.700 14.429 1.00 20.81 252 ARG A CA 1
ATOM 1655 C C . ARG A 1 215 ? 51.882 -28.182 15.841 1.00 37.85 252 ARG A C 1
ATOM 1656 O O . ARG A 1 215 ? 52.164 -29.332 16.197 1.00 33.69 252 ARG A O 1
ATOM 1664 N N . HIS A 1 216 ? 51.328 -27.273 16.644 1.00 50.48 253 HIS A N 1
ATOM 1665 C CA . HIS A 1 216 ? 50.677 -27.555 17.918 1.00 28.63 253 HIS A CA 1
ATOM 1666 C C . HIS A 1 216 ? 51.666 -27.923 19.016 1.00 30.52 253 HIS A C 1
ATOM 1667 O O . HIS A 1 216 ? 51.291 -27.991 20.189 1.00 41.56 253 HIS A O 1
ATOM 1674 N N . LYS A 1 217 ? 52.932 -28.124 18.664 1.00 27.58 254 LYS A N 1
ATOM 1675 C CA . LYS A 1 217 ? 53.994 -28.093 19.658 1.00 31.90 254 LYS A CA 1
ATOM 1676 C C . LYS A 1 217 ? 54.762 -26.784 19.619 1.00 23.28 254 LYS A C 1
ATOM 1677 O O . LYS A 1 217 ? 55.196 -26.304 20.671 1.00 29.17 254 LYS A O 1
ATOM 1683 N N . PHE A 1 218 ? 54.904 -26.201 18.427 1.00 23.54 255 PHE A N 1
ATOM 1684 C CA . PHE A 1 218 ? 55.500 -24.881 18.222 1.00 19.83 255 PHE A CA 1
ATOM 1685 C C . PHE A 1 218 ? 56.751 -24.707 19.075 1.00 26.33 255 PHE A C 1
ATOM 1686 O O . PHE A 1 218 ? 56.889 -23.763 19.855 1.00 38.51 255 PHE A O 1
ATOM 1694 N N . SER A 1 219 ? 57.669 -25.655 18.924 1.00 31.70 256 SER A N 1
ATOM 1695 C CA . SER A 1 219 ? 58.849 -25.748 19.772 1.00 19.10 256 SER A CA 1
ATOM 1696 C C . SER A 1 219 ? 60.001 -24.976 19.142 1.00 25.70 256 SER A C 1
ATOM 1697 O O . SER A 1 219 ? 60.426 -25.287 18.023 1.00 24.77 256 SER A O 1
ATOM 1700 N N . ALA A 1 220 ? 60.502 -23.966 19.860 1.00 21.44 257 ALA A N 1
ATOM 1701 C CA . ALA A 1 220 ? 61.704 -23.273 19.413 1.00 18.25 257 ALA A CA 1
ATOM 1702 C C . ALA A 1 220 ? 62.903 -24.210 19.383 1.00 18.30 257 ALA A C 1
ATOM 1703 O O . ALA A 1 220 ? 63.808 -24.034 18.560 1.00 26.34 257 ALA A O 1
ATOM 1705 N N . VAL A 1 221 ? 62.925 -25.207 20.271 1.00 18.60 258 VAL A N 1
ATOM 1706 C CA . VAL A 1 221 ? 63.964 -26.232 20.220 1.00 21.01 258 VAL A CA 1
ATOM 1707 C C . VAL A 1 221 ? 63.910 -26.973 18.892 1.00 23.51 258 VAL A C 1
ATOM 1708 O O . VAL A 1 221 ? 64.943 -27.229 18.262 1.00 22.11 258 VAL A O 1
ATOM 1712 N N . GLU A 1 222 ? 62.704 -27.318 18.437 1.00 20.27 259 GLU A N 1
ATOM 1713 C CA . GLU A 1 222 ? 62.578 -28.034 17.172 1.00 21.71 259 GLU A CA 1
ATOM 1714 C C . GLU A 1 222 ? 62.888 -27.126 15.988 1.00 25.33 259 GLU A C 1
ATOM 1715 O O . GLU A 1 222 ? 63.450 -27.577 14.984 1.00 28.89 259 GLU A O 1
ATOM 1721 N N . GLY A 1 223 ? 62.522 -25.845 16.081 1.00 24.65 260 GLY A N 1
ATOM 1722 C CA . GLY A 1 223 ? 62.813 -24.923 14.997 1.00 18.59 260 GLY A CA 1
ATOM 1723 C C . GLY A 1 223 ? 64.295 -24.677 14.799 1.00 20.81 260 GLY A C 1
ATOM 1724 O O . GLY A 1 223 ? 64.730 -24.349 13.692 1.00 24.10 260 GLY A O 1
ATOM 1725 N N . ARG A 1 224 ? 65.089 -24.837 15.855 1.00 21.94 261 ARG A N 1
ATOM 1726 C CA . ARG A 1 224 ? 66.520 -24.574 15.793 1.00 19.79 261 ARG A CA 1
ATOM 1727 C C . ARG A 1 224 ? 67.341 -25.786 15.377 1.00 20.60 261 ARG A C 1
ATOM 1728 O O . ARG A 1 224 ? 68.526 -25.629 15.059 1.00 17.62 261 ARG A O 1
ATOM 1736 N N . GLN A 1 225 ? 66.751 -26.989 15.371 1.00 17.17 262 GLN A N 1
ATOM 1737 C CA . GLN A 1 225 ? 67.605 -28.079 14.914 1.00 19.98 262 GLN A CA 1
ATOM 1738 C C . GLN A 1 225 ? 67.541 -28.204 13.394 1.00 18.31 262 GLN A C 1
ATOM 1739 O O . GLN A 1 225 ? 66.500 -27.928 12.790 1.00 22.15 262 GLN A O 1
ATOM 1745 N N . PRO A 1 226 ? 68.652 -28.612 12.767 1.00 17.66 263 PRO A N 1
ATOM 1746 C CA . PRO A 1 226 ? 68.715 -28.617 11.294 1.00 20.96 263 PRO A CA 1
ATOM 1747 C C . PRO A 1 226 ? 67.633 -29.440 10.616 1.00 20.45 263 PRO A C 1
ATOM 1748 O O . PRO A 1 226 ? 67.248 -29.119 9.484 1.00 19.20 263 PRO A O 1
ATOM 1752 N N . GLU A 1 227 ? 67.129 -30.490 11.270 1.00 12.17 264 GLU A N 1
ATOM 1753 C CA . GLU A 1 227 ? 66.152 -31.367 10.633 1.00 10.86 264 GLU A CA 1
ATOM 1754 C C . GLU A 1 227 ? 64.843 -30.657 10.312 1.00 15.30 264 GLU A C 1
ATOM 1755 O O . GLU A 1 227 ? 64.064 -31.161 9.495 1.00 20.13 264 GLU A O 1
ATOM 1761 N N . ALA A 1 228 ? 64.578 -29.504 10.931 1.00 16.72 265 ALA A N 1
ATOM 1762 C CA . ALA A 1 228 ? 63.342 -28.781 10.659 1.00 23.09 265 ALA A CA 1
ATOM 1763 C C . ALA A 1 228 ? 63.296 -28.208 9.249 1.00 21.75 265 ALA A C 1
ATOM 1764 O O . ALA A 1 228 ? 62.204 -27.921 8.746 1.00 15.43 265 ALA A O 1
ATOM 1766 N N . CYS A 1 229 ? 64.449 -28.037 8.604 1.00 19.76 266 CYS A N 1
ATOM 1767 C CA . CYS A 1 229 ? 64.516 -27.476 7.262 1.00 18.27 266 CYS A CA 1
ATOM 1768 C C . CYS A 1 229 ? 64.643 -28.533 6.177 1.00 16.29 266 CYS A C 1
ATOM 1769 O O . CYS A 1 229 ? 64.528 -28.198 4.994 1.00 19.86 266 CYS A O 1
ATOM 1772 N N . MET A 1 230 ? 64.870 -29.794 6.543 1.00 18.55 267 MET A N 1
ATOM 1773 C CA . MET A 1 230 ? 65.289 -30.790 5.565 1.00 17.42 267 MET A CA 1
ATOM 1774 C C . MET A 1 230 ? 64.128 -31.420 4.804 1.00 18.86 267 MET A C 1
ATOM 1775 O O . MET A 1 230 ? 64.361 -32.057 3.771 1.00 19.56 267 MET A O 1
ATOM 1780 N N . THR A 1 231 ? 62.891 -31.266 5.281 1.00 16.93 268 THR A N 1
ATOM 1781 C CA . THR A 1 231 ? 61.752 -31.775 4.523 1.00 16.41 268 THR A CA 1
ATOM 1782 C C . THR A 1 231 ? 61.576 -31.018 3.211 1.00 20.25 268 THR A C 1
ATOM 1783 O O . THR A 1 231 ? 61.175 -31.610 2.201 1.00 18.96 268 THR A O 1
ATOM 1787 N N . CYS A 1 232 ? 61.900 -29.726 3.198 1.00 18.06 269 CYS A N 1
ATOM 1788 C CA . CYS A 1 232 ? 61.815 -28.899 2.001 1.00 17.32 269 CYS A CA 1
ATOM 1789 C C . CYS A 1 232 ? 63.147 -28.761 1.275 1.00 22.17 269 CYS A C 1
ATOM 1790 O O . CYS A 1 232 ? 63.192 -28.891 0.049 1.00 19.21 269 CYS A O 1
ATOM 1793 N N . HIS A 1 233 ? 64.238 -28.515 2.002 1.00 20.33 270 HIS A N 1
ATOM 1794 C CA . HIS A 1 233 ? 65.532 -28.207 1.388 1.00 19.55 270 HIS A CA 1
ATOM 1795 C C . HIS A 1 233 ? 66.318 -29.492 1.128 1.00 20.50 270 HIS A C 1
ATOM 1796 O O . HIS A 1 233 ? 67.295 -29.823 1.801 1.00 17.08 270 HIS A O 1
ATOM 1803 N N . MET A 1 234 ? 65.867 -30.215 0.108 1.00 18.51 271 MET A N 1
ATOM 1804 C CA . MET A 1 234 ? 66.544 -31.416 -0.352 1.00 24.60 271 MET A CA 1
ATOM 1805 C C . MET A 1 234 ? 66.282 -31.568 -1.841 1.00 20.00 271 MET A C 1
ATOM 1806 O O . MET A 1 234 ? 65.428 -30.888 -2.413 1.00 27.37 271 MET A O 1
ATOM 1811 N N . GLY A 1 235 ? 67.030 -32.466 -2.471 1.00 18.69 272 GLY A N 1
ATOM 1812 C CA . GLY A 1 235 ? 66.730 -32.861 -3.825 1.00 25.96 272 GLY A CA 1
ATOM 1813 C C . GLY A 1 235 ? 67.665 -32.320 -4.886 1.00 24.13 272 GLY A C 1
ATOM 1814 O O . GLY A 1 235 ? 68.699 -31.706 -4.603 1.00 25.37 272 GLY A O 1
ATOM 1815 N N . PRO A 1 236 ? 67.290 -32.531 -6.150 1.00 25.71 273 PRO A N 1
ATOM 1816 C CA . PRO A 1 236 ? 68.241 -32.297 -7.247 1.00 22.64 273 PRO A CA 1
ATOM 1817 C C . PRO A 1 236 ? 68.509 -30.832 -7.547 1.00 22.91 273 PRO A C 1
ATOM 1818 O O . PRO A 1 236 ? 69.575 -30.519 -8.089 1.00 22.80 273 PRO A O 1
ATOM 1822 N N . ASP A 1 237 ? 67.585 -29.923 -7.244 1.00 23.99 274 ASP A N 1
ATOM 1823 C CA . ASP A 1 237 ? 67.827 -28.512 -7.517 1.00 20.41 274 ASP A CA 1
ATOM 1824 C C . ASP A 1 237 ? 68.276 -27.734 -6.287 1.00 24.88 274 ASP A C 1
ATOM 1825 O O . ASP A 1 237 ? 68.630 -26.557 -6.415 1.00 24.01 274 ASP A O 1
ATOM 1830 N N . HIS A 1 238 ? 68.268 -28.354 -5.109 1.00 19.34 275 HIS A N 1
ATOM 1831 C CA . HIS A 1 238 ? 68.817 -27.757 -3.898 1.00 23.00 275 HIS A CA 1
ATOM 1832 C C . HIS A 1 238 ? 69.075 -28.843 -2.860 1.00 25.10 275 HIS A C 1
ATOM 1833 O O . HIS A 1 238 ? 68.266 -29.032 -1.943 1.00 25.99 275 HIS A O 1
ATOM 1840 N N . PRO A 1 239 ? 70.186 -29.580 -2.969 1.00 20.67 276 PRO A N 1
ATOM 1841 C CA . PRO A 1 239 ? 70.486 -30.662 -2.015 1.00 17.51 276 PRO A CA 1
ATOM 1842 C C . PRO A 1 239 ? 71.085 -30.137 -0.714 1.00 20.04 276 PRO A C 1
ATOM 1843 O O . PRO A 1 239 ? 72.183 -30.517 -0.300 1.00 15.68 276 PRO A O 1
ATOM 1847 N N . ASP A 1 240 ? 70.350 -29.242 -0.055 1.00 20.91 277 ASP A N 1
ATOM 1848 C CA . ASP A 1 240 ? 70.882 -28.589 1.135 1.00 18.89 277 ASP A CA 1
ATOM 1849 C C . ASP A 1 240 ? 70.964 -29.552 2.311 1.00 16.52 277 ASP A C 1
ATOM 1850 O O . ASP A 1 240 ? 71.951 -29.548 3.055 1.00 19.90 277 ASP A O 1
ATOM 1855 N N . ALA A 1 241 ? 69.931 -30.376 2.503 1.00 18.34 278 ALA A N 1
ATOM 1856 C CA . ALA A 1 241 ? 69.939 -31.333 3.605 1.00 15.21 278 ALA A CA 1
ATOM 1857 C C . ALA A 1 241 ? 71.057 -32.355 3.442 1.00 15.26 278 ALA A C 1
ATOM 1858 O O . ALA A 1 241 ? 71.753 -32.688 4.409 1.00 18.37 278 ALA A O 1
ATOM 1860 N N . GLU A 1 242 ? 71.243 -32.866 2.223 1.00 14.75 279 GLU A N 1
ATOM 1861 C CA . GLU A 1 242 ? 72.277 -33.869 1.993 1.00 13.75 279 GLU A CA 1
ATOM 1862 C C . GLU A 1 242 ? 73.671 -33.267 2.111 1.00 17.04 279 GLU A C 1
ATOM 1863 O O . GLU A 1 242 ? 74.566 -33.874 2.709 1.00 22.41 279 GLU A O 1
ATOM 1869 N N . SER A 1 243 ? 73.875 -32.073 1.548 1.00 16.97 280 SER A N 1
ATOM 1870 C CA . SER A 1 243 ? 75.206 -31.476 1.558 1.00 17.79 280 SER A CA 1
ATOM 1871 C C . SER A 1 243 ? 75.629 -31.072 2.965 1.00 16.79 280 SER A C 1
ATOM 1872 O O . SER A 1 243 ? 76.796 -31.236 3.337 1.00 21.26 280 SER A O 1
ATOM 1875 N N . TYR A 1 244 ? 74.706 -30.541 3.766 1.00 17.75 281 TYR A N 1
ATOM 1876 C CA . TYR A 1 244 ? 75.050 -30.217 5.147 1.00 19.00 281 TYR A CA 1
ATOM 1877 C C . TYR A 1 244 ? 75.152 -31.477 5.996 1.00 21.99 281 TYR A C 1
ATOM 1878 O O . TYR A 1 244 ? 76.152 -31.688 6.692 1.00 28.84 281 TYR A O 1
ATOM 1887 N N . GLY A 1 245 ? 74.108 -32.311 5.967 1.00 21.40 282 GLY A N 1
ATOM 1888 C CA . GLY A 1 245 ? 74.071 -33.489 6.821 1.00 21.08 282 GLY A CA 1
ATOM 1889 C C . GLY A 1 245 ? 75.289 -34.377 6.673 1.00 24.33 282 GLY A C 1
ATOM 1890 O O . GLY A 1 245 ? 75.794 -34.922 7.656 1.00 28.26 282 GLY A O 1
ATOM 1891 N N . GLU A 1 246 ? 75.782 -34.527 5.447 1.00 19.04 283 GLU A N 1
ATOM 1892 C CA . GLU A 1 246 ? 76.925 -35.387 5.181 1.00 25.18 283 GLU A CA 1
ATOM 1893 C C . GLU A 1 246 ? 78.255 -34.651 5.262 1.00 20.66 283 GLU A C 1
ATOM 1894 O O . GLU A 1 246 ? 79.298 -35.259 5.000 1.00 20.30 283 GLU A O 1
ATOM 1900 N N . SER A 1 247 ? 78.249 -33.366 5.608 1.00 17.80 284 SER A N 1
ATOM 1901 C CA . SER A 1 247 ? 79.496 -32.661 5.851 1.00 21.78 284 SER A CA 1
ATOM 1902 C C . SER A 1 247 ? 79.999 -32.957 7.263 1.00 25.61 284 SER A C 1
ATOM 1903 O O . SER A 1 247 ? 79.283 -33.507 8.104 1.00 22.73 284 SER A O 1
ATOM 1906 N N . LYS A 1 248 ? 81.257 -32.586 7.521 1.00 17.89 285 LYS A N 1
ATOM 1907 C CA . LYS A 1 248 ? 81.800 -32.729 8.869 1.00 14.29 285 LYS A CA 1
ATOM 1908 C C . LYS A 1 248 ? 80.997 -31.918 9.878 1.00 16.36 285 LYS A C 1
ATOM 1909 O O . LYS A 1 248 ? 80.869 -32.321 11.040 1.00 20.47 285 LYS A O 1
ATOM 1915 N N . HIS A 1 249 ? 80.454 -30.775 9.455 1.00 17.94 286 HIS A N 1
ATOM 1916 C CA . HIS A 1 249 ? 79.563 -30.011 10.322 1.00 19.07 286 HIS A CA 1
ATOM 1917 C C . HIS A 1 249 ? 78.342 -30.833 10.718 1.00 26.30 286 HIS A C 1
ATOM 1918 O O . HIS A 1 249 ? 77.945 -30.844 11.889 1.00 24.17 286 HIS A O 1
ATOM 1925 N N . GLY A 1 250 ? 77.741 -31.534 9.758 1.00 21.28 287 GLY A N 1
ATOM 1926 C CA . GLY A 1 250 ? 76.546 -32.310 10.018 1.00 19.40 287 GLY A CA 1
ATOM 1927 C C . GLY A 1 250 ? 76.815 -33.638 10.695 1.00 24.52 287 GLY A C 1
ATOM 1928 O O . GLY A 1 250 ? 76.035 -34.074 11.548 1.00 23.00 287 GLY A O 1
ATOM 1929 N N . LYS A 1 251 ? 77.914 -34.299 10.317 1.00 24.69 288 LYS A N 1
ATOM 1930 C CA . LYS A 1 251 ? 78.268 -35.563 10.955 1.00 20.70 288 LYS A CA 1
ATOM 1931 C C . LYS A 1 251 ? 78.575 -35.365 12.434 1.00 22.50 288 LYS A C 1
ATOM 1932 O O . LYS A 1 251 ? 78.206 -36.198 13.270 1.00 29.38 288 LYS A O 1
ATOM 1938 N N . ILE A 1 252 ? 79.248 -34.266 12.775 1.00 20.34 289 ILE A N 1
ATOM 1939 C CA . ILE A 1 252 ? 79.560 -33.992 14.173 1.00 19.37 289 ILE A CA 1
ATOM 1940 C C . ILE A 1 252 ? 78.295 -33.629 14.941 1.00 21.95 289 ILE A C 1
ATOM 1941 O O . ILE A 1 252 ? 78.121 -34.026 16.099 1.00 20.22 289 ILE A O 1
ATOM 1946 N N . TYR A 1 253 ? 77.388 -32.881 14.310 1.00 21.90 290 TYR A N 1
ATOM 1947 C CA . TYR A 1 253 ? 76.123 -32.557 14.962 1.00 17.76 290 TYR A CA 1
ATOM 1948 C C . TYR A 1 253 ? 75.300 -33.813 15.217 1.00 21.98 290 TYR A C 1
ATOM 1949 O O . TYR A 1 253 ? 74.761 -34.002 16.312 1.00 24.69 290 TYR A O 1
ATOM 1958 N N . GLU A 1 254 ? 75.192 -34.687 14.214 1.00 21.44 291 GLU A N 1
ATOM 1959 C CA . GLU A 1 254 ? 74.366 -35.882 14.364 1.00 24.56 291 GLU A CA 1
ATOM 1960 C C . GLU A 1 254 ? 74.904 -36.814 15.444 1.00 29.00 291 GLU A C 1
ATOM 1961 O O . GLU A 1 254 ? 74.126 -37.511 16.107 1.00 33.42 291 GLU A O 1
ATOM 1967 N N . LYS A 1 255 ? 76.221 -36.843 15.640 1.00 26.42 292 LYS A N 1
ATOM 1968 C CA . LYS A 1 255 ? 76.828 -37.723 16.629 1.00 22.81 292 LYS A CA 1
ATOM 1969 C C . LYS A 1 255 ? 77.066 -37.053 17.977 1.00 26.98 292 LYS A C 1
ATOM 1970 O O . LYS A 1 255 ? 77.369 -37.752 18.950 1.00 27.36 292 LYS A O 1
ATOM 1976 N N . GLU A 1 256 ? 76.935 -35.729 18.065 1.00 24.32 293 GLU A N 1
ATOM 1977 C CA . GLU A 1 256 ? 77.078 -35.016 19.330 1.00 18.46 293 GLU A CA 1
ATOM 1978 C C . GLU A 1 256 ? 75.818 -34.240 19.700 1.00 20.76 293 GLU A C 1
ATOM 1979 O O . GLU A 1 256 ? 75.874 -33.363 20.568 1.00 30.25 293 GLU A O 1
ATOM 1985 N N . GLU A 1 257 ? 74.682 -34.544 19.060 1.00 25.25 294 GLU A N 1
ATOM 1986 C CA . GLU A 1 257 ? 73.477 -33.738 19.251 1.00 28.25 294 GLU A CA 1
ATOM 1987 C C . GLU A 1 257 ? 72.995 -33.743 20.696 1.00 33.07 294 GLU A C 1
ATOM 1988 O O . GLU A 1 257 ? 72.363 -32.775 21.137 1.00 30.41 294 GLU A O 1
ATOM 1994 N N . GLU A 1 258 ? 73.271 -34.814 21.446 1.00 32.25 295 GLU A N 1
ATOM 1995 C CA . GLU A 1 258 ? 72.823 -34.871 22.834 1.00 24.35 295 GLU A CA 1
ATOM 1996 C C . GLU A 1 258 ? 73.414 -33.742 23.668 1.00 28.75 295 GLU A C 1
ATOM 1997 O O . GLU A 1 258 ? 72.785 -33.290 24.631 1.00 28.29 295 GLU A O 1
ATOM 2003 N N . HIS A 1 259 ? 74.605 -33.265 23.312 1.00 24.52 296 HIS A N 1
ATOM 2004 C CA . HIS A 1 259 ? 75.271 -32.207 24.055 1.00 23.61 296 HIS A CA 1
ATOM 2005 C C . HIS A 1 259 ? 75.097 -30.835 23.413 1.00 29.91 296 HIS A C 1
ATOM 2006 O O . HIS A 1 259 ? 75.726 -29.869 23.858 1.00 34.56 296 HIS A O 1
ATOM 2013 N N . TYR A 1 260 ? 74.266 -30.730 22.379 1.00 30.44 297 TYR A N 1
ATOM 2014 C CA . TYR A 1 260 ? 73.856 -29.434 21.854 1.00 28.10 297 TYR A CA 1
ATOM 2015 C C . TYR A 1 260 ? 72.706 -28.892 22.694 1.00 28.24 297 TYR A C 1
ATOM 2016 O O . TYR A 1 260 ? 71.755 -29.618 23.000 1.00 28.51 297 TYR A O 1
ATOM 2025 N N . ASP A 1 261 ? 72.789 -27.619 23.069 1.00 25.79 298 ASP A N 1
ATOM 2026 C CA . ASP A 1 261 ? 71.756 -26.982 23.886 1.00 25.38 298 ASP A CA 1
ATOM 2027 C C . ASP A 1 261 ? 70.869 -26.164 22.952 1.00 26.46 298 ASP A C 1
ATOM 2028 O O . ASP A 1 261 ? 71.139 -24.995 22.672 1.00 27.27 298 ASP A O 1
ATOM 2033 N N . PHE A 1 262 ? 69.797 -26.790 22.468 1.00 20.64 299 PHE A N 1
ATOM 2034 C CA . PHE A 1 262 ? 68.851 -26.118 21.586 1.00 19.95 299 PHE A CA 1
ATOM 2035 C C . PHE A 1 262 ? 67.816 -25.294 22.340 1.00 24.49 299 PHE A C 1
ATOM 2036 O O . PHE A 1 262 ? 66.971 -24.659 21.700 1.00 26.74 299 PHE A O 1
ATOM 2044 N N . THR A 1 263 ? 67.857 -25.286 23.673 1.00 23.52 300 THR A N 1
ATOM 2045 C CA . THR A 1 263 ? 66.970 -24.426 24.444 1.00 23.98 300 THR A CA 1
ATOM 2046 C C . THR A 1 263 ? 67.424 -22.973 24.440 1.00 23.93 300 THR A C 1
ATOM 2047 O O . THR A 1 263 ? 66.627 -22.087 24.768 1.00 18.66 300 THR A O 1
ATOM 2051 N N . LYS A 1 264 ? 68.677 -22.712 24.076 1.00 24.75 301 LYS A N 1
ATOM 2052 C CA . LYS A 1 264 ? 69.219 -21.359 24.073 1.00 21.06 301 LYS A CA 1
ATOM 2053 C C . LYS A 1 264 ? 68.937 -20.688 22.735 1.00 23.92 301 LYS A C 1
ATOM 2054 O O . LYS A 1 264 ? 69.178 -21.295 21.684 1.00 17.14 301 LYS A O 1
ATOM 2060 N N . PRO A 1 265 ? 68.421 -19.460 22.728 1.00 33.14 302 PRO A N 1
ATOM 2061 C CA . PRO A 1 265 ? 68.304 -18.721 21.467 1.00 24.55 302 PRO A CA 1
ATOM 2062 C C . PRO A 1 265 ? 69.666 -18.540 20.813 1.00 23.55 302 PRO A C 1
ATOM 2063 O O . PRO A 1 265 ? 70.714 -18.629 21.457 1.00 20.31 302 PRO A O 1
ATOM 2067 N N . LEU A 1 266 ? 69.634 -18.284 19.502 1.00 23.53 303 LEU A N 1
ATOM 2068 C CA . LEU A 1 266 ? 70.860 -18.290 18.708 1.00 24.78 303 LEU A CA 1
ATOM 2069 C C . LEU A 1 266 ? 71.862 -17.257 19.209 1.00 24.19 303 LEU A C 1
ATOM 2070 O O . LEU A 1 266 ? 73.073 -17.508 19.207 1.00 21.90 303 LEU A O 1
ATOM 2075 N N . VAL A 1 267 ? 71.379 -16.093 19.651 1.00 20.97 304 VAL A N 1
ATOM 2076 C CA . VAL A 1 267 ? 72.285 -15.046 20.107 1.00 17.36 304 VAL A CA 1
ATOM 2077 C C . VAL A 1 267 ? 72.975 -15.423 21.414 1.00 21.32 304 VAL A C 1
ATOM 2078 O O . VAL A 1 267 ? 74.027 -14.860 21.739 1.00 23.84 304 VAL A O 1
ATOM 2082 N N . GLU A 1 268 ? 72.417 -16.364 22.174 1.00 20.48 305 GLU A N 1
ATOM 2083 C CA . GLU A 1 268 ? 73.032 -16.827 23.411 1.00 26.16 305 GLU A CA 1
ATOM 2084 C C . GLU A 1 268 ? 73.895 -18.066 23.219 1.00 22.97 305 GLU A C 1
ATOM 2085 O O . GLU A 1 268 ? 74.524 -18.520 24.181 1.00 35.14 305 GLU A O 1
ATOM 2091 N N . VAL A 1 269 ? 73.940 -18.621 22.010 1.00 23.44 306 VAL A N 1
ATOM 2092 C CA . VAL A 1 269 ? 74.701 -19.840 21.760 1.00 24.16 306 VAL A CA 1
ATOM 2093 C C . VAL A 1 269 ? 76.189 -19.516 21.770 1.00 28.02 306 VAL A C 1
ATOM 2094 O O . VAL A 1 269 ? 76.665 -18.692 20.981 1.00 22.65 306 VAL A O 1
ATOM 2098 N N . ARG A 1 270 ? 76.927 -20.168 22.661 1.00 31.25 307 ARG A N 1
ATOM 2099 C CA . ARG A 1 270 ? 78.377 -20.027 22.694 1.00 27.06 307 ARG A CA 1
ATOM 2100 C C . ARG A 1 270 ? 79.001 -20.949 21.654 1.00 32.09 307 ARG A C 1
ATOM 2101 O O . ARG A 1 270 ? 78.832 -22.170 21.744 1.00 34.64 307 ARG A O 1
ATOM 2109 N N . PRO A 1 271 ? 79.718 -20.419 20.661 1.00 30.00 308 PRO A N 1
ATOM 2110 C CA . PRO A 1 271 ? 80.302 -21.276 19.615 1.00 26.15 308 PRO A CA 1
ATOM 2111 C C . PRO A 1 271 ? 81.416 -22.142 20.184 1.00 33.20 308 PRO A C 1
ATOM 2112 O O . PRO A 1 271 ? 82.377 -21.636 20.768 1.00 38.32 308 PRO A O 1
ATOM 2116 N N . GLY A 1 272 ? 81.280 -23.456 20.012 1.00 34.88 309 GLY A N 1
ATOM 2117 C CA . GLY A 1 272 ? 82.272 -24.392 20.504 1.00 29.22 309 GLY A CA 1
ATOM 2118 C C . GLY A 1 272 ? 81.816 -25.164 21.726 1.00 31.45 309 GLY A C 1
ATOM 2119 O O . GLY A 1 272 ? 82.076 -26.366 21.841 1.00 33.15 309 GLY A O 1
ATOM 2120 N N . GLU A 1 273 ? 81.133 -24.484 22.648 1.00 31.36 310 GLU A N 1
ATOM 2121 C CA . GLU A 1 273 ? 80.668 -25.105 23.882 1.00 33.02 310 GLU A CA 1
ATOM 2122 C C . GLU A 1 273 ? 79.223 -25.576 23.801 1.00 27.86 310 GLU A C 1
ATOM 2123 O O . GLU A 1 273 ? 78.904 -26.668 24.285 1.00 24.45 310 GLU A O 1
ATOM 2129 N N . ASP A 1 274 ? 78.338 -24.781 23.199 1.00 24.33 311 ASP A N 1
ATOM 2130 C CA . ASP A 1 274 ? 76.949 -25.187 23.021 1.00 27.99 311 ASP A CA 1
ATOM 2131 C C . ASP A 1 274 ? 76.744 -25.925 21.702 1.00 25.52 311 ASP A C 1
ATOM 2132 O O . ASP A 1 274 ? 76.108 -26.983 21.675 1.00 25.03 311 ASP A O 1
ATOM 2137 N N . TYR A 1 275 ? 77.265 -25.379 20.607 1.00 26.27 312 TYR A N 1
ATOM 2138 C CA . TYR A 1 275 ? 77.374 -26.089 19.338 1.00 22.69 312 TYR A CA 1
ATOM 2139 C C . TYR A 1 275 ? 78.851 -26.319 19.053 1.00 27.13 312 TYR A C 1
ATOM 2140 O O . TYR A 1 275 ? 79.642 -25.372 19.104 1.00 26.95 312 TYR A O 1
ATOM 2149 N N . ARG A 1 276 ? 79.229 -27.562 18.749 1.00 26.62 313 ARG A N 1
ATOM 2150 C CA . ARG A 1 276 ? 80.589 -27.761 18.259 1.00 26.18 313 ARG A CA 1
ATOM 2151 C C . ARG A 1 276 ? 80.699 -27.380 16.790 1.00 25.81 313 ARG A C 1
ATOM 2152 O O . ARG A 1 276 ? 81.678 -26.745 16.380 1.00 30.44 313 ARG A O 1
ATOM 2160 N N . THR A 1 277 ? 79.706 -27.757 15.988 1.00 22.18 314 THR A N 1
ATOM 2161 C CA . THR A 1 277 ? 79.590 -27.371 14.593 1.00 23.42 314 THR A CA 1
ATOM 2162 C C . THR A 1 277 ? 78.276 -26.626 14.380 1.00 24.74 314 THR A C 1
ATOM 2163 O O . THR A 1 277 ? 77.310 -26.842 15.120 1.00 19.08 314 THR A O 1
ATOM 2167 N N . PRO A 1 278 ? 78.208 -25.737 13.393 1.00 23.04 315 PRO A N 1
ATOM 2168 C CA . PRO A 1 278 ? 77.014 -24.902 13.240 1.00 19.41 315 PRO A CA 1
ATOM 2169 C C . PRO A 1 278 ? 75.855 -25.661 12.611 1.00 18.98 315 PRO A C 1
ATOM 2170 O O . PRO A 1 278 ? 76.015 -26.720 12.000 1.00 17.26 315 PRO A O 1
ATOM 2174 N N . THR A 1 279 ? 74.668 -25.089 12.782 1.00 20.39 316 THR A N 1
ATOM 2175 C CA . THR A 1 279 ? 73.442 -25.577 12.175 1.00 19.69 316 THR A CA 1
ATOM 2176 C C . THR A 1 279 ? 73.046 -24.667 11.019 1.00 20.52 316 THR A C 1
ATOM 2177 O O . THR A 1 279 ? 73.643 -23.613 10.793 1.00 26.10 316 THR A O 1
ATOM 2181 N N . CYS A 1 280 ? 72.021 -25.094 10.277 1.00 18.54 317 CYS A N 1
ATOM 2182 C CA . CYS A 1 280 ? 71.458 -24.231 9.243 1.00 18.55 317 CYS A CA 1
ATOM 2183 C C . CYS A 1 280 ? 71.023 -22.901 9.834 1.00 22.77 317 CYS A C 1
ATOM 2184 O O . CYS A 1 280 ? 71.262 -21.837 9.251 1.00 26.27 317 CYS A O 1
ATOM 2187 N N . GLN A 1 281 ? 70.391 -22.947 11.005 1.00 18.06 318 GLN A N 1
ATOM 2188 C CA . GLN A 1 281 ? 69.893 -21.734 11.637 1.00 18.40 318 GLN A CA 1
ATOM 2189 C C . GLN A 1 281 ? 71.035 -20.846 12.115 1.00 23.06 318 GLN A C 1
ATOM 2190 O O . GLN A 1 281 ? 70.953 -19.618 12.013 1.00 25.47 318 GLN A O 1
ATOM 2196 N N . TYR A 1 282 ? 72.112 -21.439 12.631 1.00 28.53 319 TYR A N 1
ATOM 2197 C CA . TYR A 1 282 ? 73.219 -20.621 13.116 1.00 22.04 319 TYR A CA 1
ATOM 2198 C C . TYR A 1 282 ? 73.934 -19.921 11.967 1.00 21.29 319 TYR A C 1
ATOM 2199 O O . TYR A 1 282 ? 74.253 -18.729 12.060 1.00 31.20 319 TYR A O 1
ATOM 2208 N N . CYS A 1 283 ? 74.194 -20.643 10.875 1.00 22.97 320 CYS A N 1
ATOM 2209 C CA . CYS A 1 283 ? 74.876 -20.047 9.731 1.00 23.91 320 CYS A CA 1
ATOM 2210 C C . CYS A 1 283 ? 74.002 -18.998 9.049 1.00 17.50 320 CYS A C 1
ATOM 2211 O O . CYS A 1 283 ? 74.464 -17.889 8.757 1.00 19.47 320 CYS A O 1
ATOM 2214 N N . HIS A 1 284 ? 72.732 -19.325 8.800 1.00 17.42 321 HIS A N 1
ATOM 2215 C CA . HIS A 1 284 ? 71.896 -18.509 7.923 1.00 24.23 321 HIS A CA 1
ATOM 2216 C C . HIS A 1 284 ? 71.083 -17.445 8.649 1.00 20.96 321 HIS A C 1
ATOM 2217 O O . HIS A 1 284 ? 70.822 -16.384 8.069 1.00 17.55 321 HIS A O 1
ATOM 2224 N N . MET A 1 285 ? 70.663 -17.690 9.889 1.00 22.28 322 MET A N 1
ATOM 2225 C CA . MET A 1 285 ? 69.900 -16.674 10.603 1.00 20.48 322 MET A CA 1
ATOM 2226 C C . MET A 1 285 ? 70.782 -15.625 11.259 1.00 21.00 322 MET A C 1
ATOM 2227 O O . MET A 1 285 ? 70.254 -14.641 11.792 1.00 18.54 322 MET A O 1
ATOM 2232 N N . TYR A 1 286 ? 72.098 -15.807 11.238 1.00 20.05 323 TYR A N 1
ATOM 2233 C CA . TYR A 1 286 ? 72.998 -14.711 11.564 1.00 17.64 323 TYR A CA 1
ATOM 2234 C C . TYR A 1 286 ? 72.840 -13.589 10.546 1.00 15.77 323 TYR A C 1
ATOM 2235 O O . TYR A 1 286 ? 72.908 -13.822 9.332 1.00 18.90 323 TYR A O 1
ATOM 2244 N N . GLU A 1 287 ? 72.620 -12.368 11.045 1.00 21.43 324 GLU A N 1
ATOM 2245 C CA . GLU A 1 287 ? 72.461 -11.200 10.186 1.00 22.04 324 GLU A CA 1
ATOM 2246 C C . GLU A 1 287 ? 73.783 -10.479 9.944 1.00 22.99 324 GLU A C 1
ATOM 2247 O O . GLU A 1 287 ? 74.284 -10.490 8.815 1.00 26.07 324 GLU A O 1
ATOM 2253 N N . LYS A 1 288 ? 74.376 -9.888 10.992 1.00 22.76 325 LYS A N 1
ATOM 2254 C CA . LYS A 1 288 ? 75.684 -9.239 10.902 1.00 19.20 325 LYS A CA 1
ATOM 2255 C C . LYS A 1 288 ? 76.190 -8.787 12.268 1.00 24.14 325 LYS A C 1
ATOM 2256 O O . LYS A 1 288 ? 75.393 -8.405 13.131 1.00 23.68 325 LYS A O 1
ATOM 2262 N N . HIS A 1 289 ? 77.510 -8.808 12.467 1.00 21.23 326 HIS A N 1
ATOM 2263 C CA . HIS A 1 289 ? 78.143 -8.166 13.625 1.00 25.60 326 HIS A CA 1
ATOM 2264 C C . HIS A 1 289 ? 77.555 -8.663 14.949 1.00 24.91 326 HIS A C 1
ATOM 2265 O O . HIS A 1 289 ? 77.265 -7.885 15.858 1.00 30.36 326 HIS A O 1
ATOM 2272 N N . GLY A 1 290 ? 77.372 -9.979 15.048 1.00 20.36 327 GLY A N 1
ATOM 2273 C CA . GLY A 1 290 ? 76.854 -10.590 16.259 1.00 21.74 327 GLY A CA 1
ATOM 2274 C C . GLY A 1 290 ? 75.357 -10.477 16.453 1.00 22.17 327 GLY A C 1
ATOM 2275 O O . GLY A 1 290 ? 74.859 -10.819 17.533 1.00 32.93 327 GLY A O 1
ATOM 2276 N N . ARG A 1 291 ? 74.628 -10.010 15.443 1.00 24.90 328 ARG A N 1
ATOM 2277 C CA . ARG A 1 291 ? 73.187 -9.812 15.507 1.00 20.36 328 ARG A CA 1
ATOM 2278 C C . ARG A 1 291 ? 72.501 -10.908 14.705 1.00 24.03 328 ARG A C 1
ATOM 2279 O O . ARG A 1 291 ? 72.878 -11.170 13.559 1.00 27.97 328 ARG A O 1
ATOM 2287 N N . PHE A 1 292 ? 71.502 -11.544 15.301 1.00 25.35 329 PHE A N 1
ATOM 2288 C CA . PHE A 1 292 ? 70.726 -12.569 14.623 1.00 20.22 329 PHE A CA 1
ATOM 2289 C C . PHE A 1 292 ? 69.353 -12.027 14.239 1.00 21.36 329 PHE A C 1
ATOM 2290 O O . PHE A 1 292 ? 68.901 -10.998 14.747 1.00 21.15 329 PHE A O 1
ATOM 2298 N N . ILE A 1 293 ? 68.692 -12.735 13.323 1.00 21.72 330 ILE A N 1
ATOM 2299 C CA . ILE A 1 293 ? 67.397 -12.311 12.804 1.00 20.54 330 ILE A CA 1
ATOM 2300 C C . ILE A 1 293 ? 66.557 -13.550 12.524 1.00 19.98 330 ILE A C 1
ATOM 2301 O O . ILE A 1 293 ? 67.082 -14.616 12.192 1.00 20.71 330 ILE A O 1
ATOM 2306 N N . HIS A 1 294 ? 65.238 -13.402 12.666 1.00 15.60 331 HIS A N 1
ATOM 2307 C CA . HIS A 1 294 ? 64.292 -14.509 12.503 1.00 18.00 331 HIS A CA 1
ATOM 2308 C C . HIS A 1 294 ? 63.917 -14.690 11.028 1.00 22.47 331 HIS A C 1
ATOM 2309 O O . HIS A 1 294 ? 62.750 -14.656 10.636 1.00 25.41 331 HIS A O 1
ATOM 2316 N N . ASN A 1 295 ? 64.952 -14.873 10.203 1.00 21.54 332 ASN A N 1
ATOM 2317 C CA . ASN A 1 295 ? 64.825 -15.289 8.808 1.00 22.82 332 ASN A CA 1
ATOM 2318 C C . ASN A 1 295 ? 66.209 -15.666 8.291 1.00 22.69 332 ASN A C 1
ATOM 2319 O O . ASN A 1 295 ? 67.211 -15.073 8.711 1.00 23.61 332 ASN A O 1
ATOM 2324 N N . PRO A 1 296 ? 66.311 -16.648 7.396 1.00 22.12 333 PRO A N 1
ATOM 2325 C CA . PRO A 1 296 ? 67.625 -17.190 7.006 1.00 24.08 333 PRO A CA 1
ATOM 2326 C C . PRO A 1 296 ? 68.217 -16.660 5.702 1.00 20.68 333 PRO A C 1
ATOM 2327 O O . PRO A 1 296 ? 69.231 -17.211 5.262 1.00 25.39 333 PRO A O 1
ATOM 2331 N N . VAL A 1 297 ? 67.640 -15.634 5.078 1.00 18.68 334 VAL A N 1
ATOM 2332 C CA . VAL A 1 297 ? 67.958 -15.301 3.691 1.00 19.91 334 VAL A CA 1
ATOM 2333 C C . VAL A 1 297 ? 68.735 -14.001 3.544 1.00 20.63 334 VAL A C 1
ATOM 2334 O O . VAL A 1 297 ? 69.042 -13.609 2.408 1.00 22.07 334 VAL A O 1
ATOM 2338 N N . MET A 1 298 ? 69.079 -13.325 4.643 1.00 20.05 335 MET A N 1
ATOM 2339 C CA . MET A 1 298 ? 69.587 -11.958 4.528 1.00 22.26 335 MET A CA 1
ATOM 2340 C C . MET A 1 298 ? 70.985 -11.893 3.916 1.00 21.17 335 MET A C 1
ATOM 2341 O O . MET A 1 298 ? 71.339 -10.876 3.306 1.00 26.71 335 MET A O 1
ATOM 2346 N N . LYS A 1 299 ? 71.788 -12.946 4.056 1.00 18.67 336 LYS A N 1
ATOM 2347 C CA . LYS A 1 299 ? 73.182 -12.909 3.634 1.00 21.73 336 LYS A CA 1
ATOM 2348 C C . LYS A 1 299 ? 73.446 -13.644 2.318 1.00 21.95 336 LYS A C 1
ATOM 2349 O O . LYS A 1 299 ? 74.613 -13.883 1.991 1.00 21.39 336 LYS A O 1
ATOM 2355 N N . GLY A 1 300 ? 72.409 -13.999 1.560 1.00 19.73 337 GLY A N 1
ATOM 2356 C CA . GLY A 1 300 ? 72.617 -14.718 0.311 1.00 19.07 337 GLY A CA 1
ATOM 2357 C C . GLY A 1 300 ? 73.347 -13.886 -0.728 1.00 28.26 337 GLY A C 1
ATOM 2358 O O . GLY A 1 300 ? 73.099 -12.689 -0.889 1.00 22.70 337 GLY A O 1
ATOM 2359 N N . ILE A 1 301 ? 74.268 -14.543 -1.441 1.00 25.13 338 ILE A N 1
ATOM 2360 C CA . ILE A 1 301 ? 75.076 -13.909 -2.483 1.00 17.64 338 ILE A CA 1
ATOM 2361 C C . ILE A 1 301 ? 74.898 -14.593 -3.828 1.00 18.53 338 ILE A C 1
ATOM 2362 O O . ILE A 1 301 ? 74.588 -13.937 -4.832 1.00 28.27 338 ILE A O 1
ATOM 2367 N N . TRP A 1 302 ? 75.127 -15.894 -3.852 1.00 20.32 339 TRP A N 1
ATOM 2368 C CA . TRP A 1 302 ? 74.993 -16.698 -5.086 1.00 29.74 339 TRP A CA 1
ATOM 2369 C C . TRP A 1 302 ? 73.578 -17.248 -5.141 1.00 32.96 339 TRP A C 1
ATOM 2370 O O . TRP A 1 302 ? 73.322 -18.008 -6.006 1.00 47.64 339 TRP A O 1
ATOM 2381 N N . ARG A 1 303 ? 72.696 -16.674 -4.348 1.00 27.73 340 ARG A N 1
ATOM 2382 C CA . ARG A 1 303 ? 71.330 -17.098 -4.010 1.00 28.31 340 ARG A CA 1
ATOM 2383 C C . ARG A 1 303 ? 71.032 -18.531 -4.432 1.00 24.59 340 ARG A C 1
ATOM 2384 O O . ARG A 1 303 ? 71.411 -19.389 -3.724 1.00 39.16 340 ARG A O 1
ATOM 2392 N N . MET A 1 304 ? 70.551 -18.786 -5.627 1.00 32.53 341 MET A N 1
ATOM 2393 C CA . MET A 1 304 ? 70.167 -20.151 -5.947 1.00 22.42 341 MET A CA 1
ATOM 2394 C C . MET A 1 304 ? 71.228 -20.886 -6.748 1.00 25.96 341 MET A C 1
ATOM 2395 O O . MET A 1 304 ? 71.190 -22.120 -6.813 1.00 22.98 341 MET A O 1
ATOM 2400 N N . GLY A 1 305 ? 72.191 -20.166 -7.319 1.00 21.11 342 GLY A N 1
ATOM 2401 C CA . GLY A 1 305 ? 73.143 -20.746 -8.237 1.00 18.98 342 GLY A CA 1
ATOM 2402 C C . GLY A 1 305 ? 72.716 -20.689 -9.684 1.00 20.56 342 GLY A C 1
ATOM 2403 O O . GLY A 1 305 ? 73.439 -21.199 -10.549 1.00 19.87 342 GLY A O 1
ATOM 2404 N N . THR A 1 306 ? 71.566 -20.084 -9.973 1.00 24.00 343 THR A N 1
ATOM 2405 C CA . THR A 1 306 ? 71.031 -19.999 -11.325 1.00 24.16 343 THR A CA 1
ATOM 2406 C C . THR A 1 306 ? 71.302 -18.658 -11.989 1.00 25.11 343 THR A C 1
ATOM 2407 O O . THR A 1 306 ? 71.613 -18.620 -13.183 1.00 30.59 343 THR A O 1
ATOM 2411 N N . VAL A 1 307 ? 71.188 -17.562 -11.250 1.00 23.79 344 VAL A N 1
ATOM 2412 C CA . VAL A 1 307 ? 71.373 -16.234 -11.847 1.00 20.68 344 VAL A CA 1
ATOM 2413 C C . VAL A 1 307 ? 72.840 -16.051 -12.219 1.00 25.37 344 VAL A C 1
ATOM 2414 O O . VAL A 1 307 ? 73.722 -16.243 -11.363 1.00 26.00 344 VAL A O 1
ATOM 2418 N N . PRO A 1 308 ? 73.154 -15.696 -13.461 1.00 23.85 345 PRO A N 1
ATOM 2419 C CA . PRO A 1 308 ? 74.557 -15.567 -13.868 1.00 27.18 345 PRO A CA 1
ATOM 2420 C C . PRO A 1 308 ? 75.223 -14.394 -13.174 1.00 26.28 345 PRO A C 1
ATOM 2421 O O . PRO A 1 308 ? 74.604 -13.335 -12.994 1.00 27.12 345 PRO A O 1
ATOM 2425 N N . PRO A 1 309 ? 76.482 -14.537 -12.767 1.00 29.58 346 PRO A N 1
ATOM 2426 C CA . PRO A 1 309 ? 77.211 -13.395 -12.205 1.00 28.38 346 PRO A CA 1
ATOM 2427 C C . PRO A 1 309 ? 77.644 -12.419 -13.290 1.00 24.96 346 PRO A C 1
ATOM 2428 O O . PRO A 1 309 ? 77.975 -12.810 -14.412 1.00 26.39 346 PRO A O 1
ATOM 2432 N N . SER A 1 310 ? 77.638 -11.127 -12.937 1.00 24.55 347 SER A N 1
ATOM 2433 C CA . SER A 1 310 ? 78.053 -10.080 -13.866 1.00 23.67 347 SER A CA 1
ATOM 2434 C C . SER A 1 310 ? 79.560 -10.031 -14.074 1.00 22.31 347 SER A C 1
ATOM 2435 O O . SER A 1 310 ? 80.025 -9.294 -14.951 1.00 31.02 347 SER A O 1
ATOM 2438 N N . ASN A 1 311 ? 80.328 -10.788 -13.294 1.00 24.82 348 ASN A N 1
ATOM 2439 C CA . ASN A 1 311 ? 81.780 -10.773 -13.370 1.00 22.54 348 ASN A CA 1
ATOM 2440 C C . ASN A 1 311 ? 82.322 -11.727 -14.428 1.00 27.47 348 ASN A C 1
ATOM 2441 O O . ASN A 1 311 ? 83.511 -12.065 -14.392 1.00 26.27 348 ASN A O 1
ATOM 2446 N N . LEU A 1 312 ? 81.483 -12.172 -15.361 1.00 27.17 349 LEU A N 1
ATOM 2447 C CA . LEU A 1 312 ? 81.899 -13.089 -16.410 1.00 27.10 349 LEU A CA 1
ATOM 2448 C C . LEU A 1 312 ? 81.493 -12.550 -17.773 1.00 33.78 349 LEU A C 1
ATOM 2449 O O . LEU A 1 312 ? 80.491 -11.841 -17.910 1.00 28.15 349 LEU A O 1
ATOM 2454 N N . GLU A 1 313 ? 82.284 -12.902 -18.782 1.00 37.56 350 GLU A N 1
ATOM 2455 C CA . GLU A 1 313 ? 81.998 -12.571 -20.171 1.00 26.19 350 GLU A CA 1
ATOM 2456 C C . GLU A 1 313 ? 81.456 -13.820 -20.855 1.00 28.62 350 GLU A C 1
ATOM 2457 O O . GLU A 1 313 ? 82.173 -14.818 -20.988 1.00 27.84 350 GLU A O 1
ATOM 2463 N N . TYR A 1 314 ? 80.198 -13.766 -21.282 1.00 25.63 351 TYR A N 1
ATOM 2464 C CA . TYR A 1 314 ? 79.503 -14.933 -21.803 1.00 21.30 351 TYR A CA 1
ATOM 2465 C C . TYR A 1 314 ? 79.527 -14.950 -23.326 1.00 23.83 351 TYR A C 1
ATOM 2466 O O . TYR A 1 314 ? 79.595 -13.906 -23.979 1.00 20.77 351 TYR A O 1
ATOM 2475 N N . THR A 1 315 ? 79.471 -16.159 -23.885 1.00 21.44 352 THR A N 1
ATOM 2476 C CA . THR A 1 315 ? 79.451 -16.351 -25.329 1.00 21.01 352 THR A CA 1
ATOM 2477 C C . THR A 1 315 ? 78.056 -16.614 -25.873 1.00 22.19 352 THR A C 1
ATOM 2478 O O . THR A 1 315 ? 77.788 -16.301 -27.037 1.00 30.53 352 THR A O 1
ATOM 2482 N N . SER A 1 316 ? 77.166 -17.177 -25.060 1.00 17.52 353 SER A N 1
ATOM 2483 C CA . SER A 1 316 ? 75.781 -17.386 -25.461 1.00 21.47 353 SER A CA 1
ATOM 2484 C C . SER A 1 316 ? 75.003 -16.090 -25.242 1.00 25.28 353 SER A C 1
ATOM 2485 O O . SER A 1 316 ? 75.577 -15.032 -24.976 1.00 29.22 353 SER A O 1
ATOM 2488 N N . SER A 1 317 ? 73.675 -16.159 -25.343 1.00 17.21 354 SER A N 1
ATOM 2489 C CA . SER A 1 317 ? 72.849 -14.981 -25.100 1.00 25.08 354 SER A CA 1
ATOM 2490 C C . SER A 1 317 ? 72.838 -14.552 -23.637 1.00 28.47 354 SER A C 1
ATOM 2491 O O . SER A 1 317 ? 72.189 -13.551 -23.312 1.00 26.17 354 SER A O 1
ATOM 2494 N N . LEU A 1 318 ? 73.532 -15.276 -22.753 1.00 30.42 355 LEU A N 1
ATOM 2495 C CA . LEU A 1 318 ? 73.697 -14.825 -21.375 1.00 28.00 355 LEU A CA 1
ATOM 2496 C C . LEU A 1 318 ? 74.411 -13.485 -21.292 1.00 29.43 355 LEU A C 1
ATOM 2497 O O . LEU A 1 318 ? 74.291 -12.792 -20.276 1.00 35.17 355 LEU A O 1
ATOM 2502 N N . LYS A 1 319 ? 75.156 -13.110 -22.334 1.00 27.57 356 LYS A N 1
ATOM 2503 C CA . LYS A 1 319 ? 75.763 -11.786 -22.386 1.00 29.28 356 LYS A CA 1
ATOM 2504 C C . LYS A 1 319 ? 74.717 -10.680 -22.426 1.00 29.86 356 LYS A C 1
ATOM 2505 O O . LYS A 1 319 ? 75.049 -9.518 -22.167 1.00 36.31 356 LYS A O 1
ATOM 2511 N N . ASP A 1 320 ? 73.468 -11.013 -22.746 1.00 33.99 357 ASP A N 1
ATOM 2512 C CA . ASP A 1 320 ? 72.378 -10.048 -22.788 1.00 35.65 357 ASP A CA 1
ATOM 2513 C C . ASP A 1 320 ? 71.336 -10.285 -21.703 1.00 34.61 357 ASP A C 1
ATOM 2514 O O . ASP A 1 320 ? 70.330 -9.567 -21.662 1.00 33.30 357 ASP A O 1
ATOM 2519 N N . TYR A 1 321 ? 71.543 -11.276 -20.841 1.00 36.90 358 TYR A N 1
ATOM 2520 C CA . TYR A 1 321 ? 70.671 -11.478 -19.694 1.00 33.98 358 TYR A CA 1
ATOM 2521 C C . TYR A 1 321 ? 70.644 -10.211 -18.840 1.00 39.39 358 TYR A C 1
ATOM 2522 O O . TYR A 1 321 ? 71.676 -9.544 -18.691 1.00 38.56 358 TYR A O 1
ATOM 2531 N N . PRO A 1 322 ? 69.489 -9.845 -18.256 1.00 37.51 359 PRO A N 1
ATOM 2532 C CA . PRO A 1 322 ? 68.191 -10.530 -18.276 1.00 31.97 359 PRO A CA 1
ATOM 2533 C C . PRO A 1 322 ? 67.237 -10.078 -19.384 1.00 31.87 359 PRO A C 1
ATOM 2534 O O . PRO A 1 322 ? 66.023 -10.106 -19.174 1.00 32.87 359 PRO A O 1
ATOM 2538 N N . TYR A 1 323 ? 67.779 -9.657 -20.528 1.00 30.40 360 TYR A N 1
ATOM 2539 C CA . TYR A 1 323 ? 66.988 -9.382 -21.731 1.00 29.35 360 TYR A CA 1
ATOM 2540 C C . TYR A 1 323 ? 65.948 -8.286 -21.509 1.00 29.00 360 TYR A C 1
ATOM 2541 O O . TYR A 1 323 ? 64.869 -8.315 -22.105 1.00 30.30 360 TYR A O 1
ATOM 2550 N N . GLY A 1 324 ? 66.257 -7.308 -20.661 1.00 28.30 361 GLY A N 1
ATOM 2551 C CA . GLY A 1 324 ? 65.318 -6.229 -20.414 1.00 28.79 361 GLY A CA 1
ATOM 2552 C C . GLY A 1 324 ? 64.042 -6.643 -19.720 1.00 34.58 361 GLY A C 1
ATOM 2553 O O . GLY A 1 324 ? 63.031 -5.944 -19.829 1.00 37.74 361 GLY A O 1
ATOM 2554 N N . ILE A 1 325 ? 64.058 -7.764 -19.008 1.00 34.49 362 ILE A N 1
ATOM 2555 C CA . ILE A 1 325 ? 62.895 -8.233 -18.265 1.00 31.98 362 ILE A CA 1
ATOM 2556 C C . ILE A 1 325 ? 62.947 -7.631 -16.867 1.00 38.07 362 ILE A C 1
ATOM 2557 O O . ILE A 1 325 ? 63.895 -7.872 -16.112 1.00 41.23 362 ILE A O 1
ATOM 2562 N N . LYS A 1 326 ? 61.925 -6.845 -16.524 1.00 35.01 363 LYS A N 1
ATOM 2563 C CA . LYS A 1 326 ? 61.900 -6.184 -15.223 1.00 41.66 363 LYS A CA 1
ATOM 2564 C C . LYS A 1 326 ? 61.742 -7.180 -14.080 1.00 41.12 363 LYS A C 1
ATOM 2565 O O . LYS A 1 326 ? 62.260 -6.946 -12.981 1.00 48.92 363 LYS A O 1
ATOM 2571 N N . ILE A 1 327 ? 61.034 -8.286 -14.315 1.00 44.55 364 ILE A N 1
ATOM 2572 C CA . ILE A 1 327 ? 60.688 -9.201 -13.229 1.00 43.71 364 ILE A CA 1
ATOM 2573 C C . ILE A 1 327 ? 61.929 -9.911 -12.702 1.00 52.23 364 ILE A C 1
ATOM 2574 O O . ILE A 1 327 ? 62.295 -9.771 -11.529 1.00 74.77 364 ILE A O 1
ATOM 2579 N N . ILE A 1 328 ? 62.593 -10.686 -13.563 1.00 47.48 365 ILE A N 1
ATOM 2580 C CA . ILE A 1 328 ? 63.667 -11.553 -13.093 1.00 48.21 365 ILE A CA 1
ATOM 2581 C C . ILE A 1 328 ? 64.865 -10.721 -12.645 1.00 45.63 365 ILE A C 1
ATOM 2582 O O . ILE A 1 328 ? 65.053 -9.565 -13.043 1.00 43.50 365 ILE A O 1
ATOM 2587 N N . ALA A 1 329 ? 65.686 -11.329 -11.795 1.00 42.96 366 ALA A N 1
ATOM 2588 C CA . ALA A 1 329 ? 66.834 -10.644 -11.224 1.00 34.40 366 ALA A CA 1
ATOM 2589 C C . ALA A 1 329 ? 67.928 -10.462 -12.268 1.00 28.05 366 ALA A C 1
ATOM 2590 O O . ALA A 1 329 ? 68.121 -11.298 -13.154 1.00 36.84 366 ALA A O 1
ATOM 2592 N N . ASP A 1 330 ? 68.648 -9.349 -12.154 1.00 30.81 367 ASP A N 1
ATOM 2593 C CA . ASP A 1 330 ? 69.765 -9.066 -13.040 1.00 38.17 367 ASP A CA 1
ATOM 2594 C C . ASP A 1 330 ? 71.021 -9.782 -12.546 1.00 34.65 367 ASP A C 1
ATOM 2595 O O . ASP A 1 330 ? 71.025 -10.445 -11.504 1.00 32.02 367 ASP A O 1
ATOM 2600 N N . LYS A 1 331 ? 72.104 -9.643 -13.309 1.00 28.32 368 LYS A N 1
ATOM 2601 C CA . LYS A 1 331 ? 73.331 -10.366 -13.010 1.00 26.50 368 LYS A CA 1
ATOM 2602 C C . LYS A 1 331 ? 73.902 -9.935 -11.664 1.00 29.14 368 LYS A C 1
ATOM 2603 O O . LYS A 1 331 ? 73.975 -8.742 -11.357 1.00 25.09 368 LYS A O 1
ATOM 2609 N N . ILE A 1 332 ? 74.302 -10.917 -10.861 1.00 31.04 369 ILE A N 1
ATOM 2610 C CA . ILE A 1 332 ? 74.827 -10.656 -9.526 1.00 24.45 369 ILE A CA 1
ATOM 2611 C C . ILE A 1 332 ? 76.265 -10.170 -9.640 1.00 26.38 369 ILE A C 1
ATOM 2612 O O . ILE A 1 332 ? 77.095 -10.797 -10.309 1.00 28.14 369 ILE A O 1
ATOM 2617 N N . ASP A 1 333 ? 76.565 -9.051 -8.983 1.00 23.41 370 ASP A N 1
ATOM 2618 C CA . ASP A 1 333 ? 77.931 -8.538 -8.900 1.00 27.06 370 ASP A CA 1
ATOM 2619 C C . ASP A 1 333 ? 78.556 -9.115 -7.636 1.00 29.50 370 ASP A C 1
ATOM 2620 O O . ASP A 1 333 ? 78.290 -8.647 -6.526 1.00 24.09 370 ASP A O 1
ATOM 2625 N N . ILE A 1 334 ? 79.387 -10.146 -7.808 1.00 23.53 371 ILE A N 1
ATOM 2626 C CA . ILE A 1 334 ? 79.970 -10.845 -6.665 1.00 25.67 371 ILE A CA 1
ATOM 2627 C C . ILE A 1 334 ? 80.840 -9.905 -5.840 1.00 28.21 371 ILE A C 1
ATOM 2628 O O . ILE A 1 334 ? 80.886 -9.999 -4.607 1.00 24.77 371 ILE A O 1
ATOM 2633 N N . TYR A 1 335 ? 81.529 -8.974 -6.499 1.00 21.87 372 TYR A N 1
ATOM 2634 C CA . TYR A 1 335 ? 82.476 -8.090 -5.832 1.00 24.53 372 TYR A CA 1
ATOM 2635 C C . TYR A 1 335 ? 81.929 -6.674 -5.663 1.00 27.42 372 TYR A C 1
ATOM 2636 O O . TYR A 1 335 ? 82.693 -5.707 -5.635 1.00 27.23 372 TYR A O 1
ATOM 2645 N N . SER A 1 336 ? 80.611 -6.540 -5.546 1.00 26.62 373 SER A N 1
ATOM 2646 C CA . SER A 1 336 ? 80.027 -5.254 -5.206 1.00 25.90 373 SER A CA 1
ATOM 2647 C C . SER A 1 336 ? 80.263 -4.945 -3.730 1.00 30.08 373 SER A C 1
ATOM 2648 O O . SER A 1 336 ? 80.579 -5.827 -2.927 1.00 36.15 373 SER A O 1
ATOM 2651 N N . GLU A 1 337 ? 80.114 -3.665 -3.378 1.00 31.60 374 GLU A N 1
ATOM 2652 C CA . GLU A 1 337 ? 80.242 -3.265 -1.980 1.00 27.90 374 GLU A CA 1
ATOM 2653 C C . GLU A 1 337 ? 79.252 -4.017 -1.099 1.00 28.11 374 GLU A C 1
ATOM 2654 O O . GLU A 1 337 ? 79.569 -4.375 0.041 1.00 31.22 374 GLU A O 1
ATOM 2660 N N . GLU A 1 338 ? 78.049 -4.272 -1.618 1.00 25.44 375 GLU A N 1
ATOM 2661 C CA . GLU A 1 338 ? 77.027 -4.955 -0.833 1.00 29.93 375 GLU A CA 1
ATOM 2662 C C . GLU A 1 338 ? 77.391 -6.416 -0.596 1.00 27.30 375 GLU A C 1
ATOM 2663 O O . GLU A 1 338 ? 77.208 -6.935 0.512 1.00 26.61 375 GLU A O 1
ATOM 2669 N N . ASN A 1 339 ? 77.913 -7.095 -1.621 1.00 23.71 376 ASN A N 1
ATOM 2670 C CA . ASN A 1 339 ? 78.210 -8.518 -1.495 1.00 24.12 376 ASN A CA 1
ATOM 2671 C C . ASN A 1 339 ? 79.533 -8.771 -0.785 1.00 18.93 376 ASN A C 1
ATOM 2672 O O . ASN A 1 339 ? 79.693 -9.814 -0.141 1.00 25.38 376 ASN A O 1
ATOM 2677 N N . VAL A 1 340 ? 80.489 -7.847 -0.889 1.00 20.73 377 VAL A N 1
ATOM 2678 C CA . VAL A 1 340 ? 81.704 -7.963 -0.088 1.00 19.98 377 VAL A CA 1
ATOM 2679 C C . VAL A 1 340 ? 81.369 -7.844 1.394 1.00 24.03 377 VAL A C 1
ATOM 2680 O O . VAL A 1 340 ? 81.920 -8.570 2.230 1.00 19.81 377 VAL A O 1
ATOM 2684 N N . ALA A 1 341 ? 80.445 -6.945 1.742 1.00 18.78 378 ALA A N 1
ATOM 2685 C CA . ALA A 1 341 ? 80.002 -6.842 3.128 1.00 15.94 378 ALA A CA 1
ATOM 2686 C C . ALA A 1 341 ? 79.256 -8.098 3.562 1.00 23.50 378 ALA A C 1
ATOM 2687 O O . ALA A 1 341 ? 79.438 -8.575 4.689 1.00 22.74 378 ALA A O 1
ATOM 2689 N N . LYS A 1 342 ? 78.408 -8.642 2.684 1.00 20.33 379 LYS A N 1
ATOM 2690 C CA . LYS A 1 342 ? 77.738 -9.905 2.983 1.00 17.99 379 LYS A CA 1
ATOM 2691 C C . LYS A 1 342 ? 78.748 -11.020 3.222 1.00 23.06 379 LYS A C 1
ATOM 2692 O O . LYS A 1 342 ? 78.591 -11.823 4.149 1.00 24.73 379 LYS A O 1
ATOM 2698 N N . ARG A 1 343 ? 79.789 -11.088 2.388 1.00 19.40 380 ARG A N 1
ATOM 2699 C CA . ARG A 1 343 ? 80.833 -12.088 2.580 1.00 21.39 380 ARG A CA 1
ATOM 2700 C C . ARG A 1 343 ? 81.540 -11.894 3.917 1.00 21.38 380 ARG A C 1
ATOM 2701 O O . ARG A 1 343 ? 81.900 -12.870 4.585 1.00 15.03 380 ARG A O 1
ATOM 2709 N N . SER A 1 344 ? 81.734 -10.637 4.331 1.00 25.88 381 SER A N 1
ATOM 2710 C CA . SER A 1 344 ? 82.353 -10.376 5.626 1.00 22.52 381 SER A CA 1
ATOM 2711 C C . SER A 1 344 ? 81.467 -10.840 6.773 1.00 20.41 381 SER A C 1
ATOM 2712 O O . SER A 1 344 ? 81.978 -11.308 7.797 1.00 21.23 381 SER A O 1
ATOM 2715 N N . TYR A 1 345 ? 80.144 -10.724 6.621 1.00 20.20 382 TYR A N 1
ATOM 2716 C CA . TYR A 1 345 ? 79.240 -11.243 7.642 1.00 21.22 382 TYR A CA 1
ATOM 2717 C C . TYR A 1 345 ? 79.353 -12.758 7.748 1.00 17.91 382 TYR A C 1
ATOM 2718 O O . TYR A 1 345 ? 79.315 -13.313 8.852 1.00 22.06 382 TYR A O 1
ATOM 2727 N N . TRP A 1 346 ? 79.488 -13.444 6.609 1.00 18.72 383 TRP A N 1
ATOM 2728 C CA . TRP A 1 346 ? 79.743 -14.881 6.632 1.00 21.02 383 TRP A CA 1
ATOM 2729 C C . TRP A 1 346 ? 81.037 -15.192 7.369 1.00 16.76 383 TRP A C 1
ATOM 2730 O O . TRP A 1 346 ? 81.096 -16.133 8.169 1.00 22.95 383 TRP A O 1
ATOM 2741 N N . LEU A 1 347 ? 82.086 -14.408 7.111 1.00 18.79 384 LEU A N 1
ATOM 2742 C CA . LEU A 1 347 ? 83.376 -14.657 7.743 1.00 23.21 384 LEU A CA 1
ATOM 2743 C C . LEU A 1 347 ? 83.311 -14.458 9.251 1.00 19.91 384 LEU A C 1
ATOM 2744 O O . LEU A 1 347 ? 84.081 -15.081 9.991 1.00 18.20 384 LEU A O 1
ATOM 2749 N N . GLU A 1 348 ? 82.401 -13.604 9.728 1.00 21.43 385 GLU A N 1
ATOM 2750 C CA . GLU A 1 348 ? 82.211 -13.465 11.168 1.00 23.02 385 GLU A CA 1
ATOM 2751 C C . GLU A 1 348 ? 81.670 -14.752 11.777 1.00 22.48 385 GLU A C 1
ATOM 2752 O O . GLU A 1 348 ? 82.020 -15.105 12.909 1.00 23.87 385 GLU A O 1
ATOM 2758 N N . VAL A 1 349 ? 80.818 -15.467 11.040 1.00 19.01 386 VAL A N 1
ATOM 2759 C CA . VAL A 1 349 ? 80.319 -16.752 11.519 1.00 21.88 386 VAL A CA 1
ATOM 2760 C C . VAL A 1 349 ? 81.442 -17.780 11.547 1.00 22.91 386 VAL A C 1
ATOM 2761 O O . VAL A 1 349 ? 81.676 -18.441 12.565 1.00 21.16 386 VAL A O 1
ATOM 2765 N N . CYS A 1 350 ? 82.159 -17.922 10.430 1.00 18.13 387 CYS A N 1
ATOM 2766 C CA . CYS A 1 350 ? 83.195 -18.943 10.338 1.00 20.93 387 CYS A CA 1
ATOM 2767 C C . CYS A 1 350 ? 84.359 -18.665 11.281 1.00 22.07 387 CYS A C 1
ATOM 2768 O O . CYS A 1 350 ? 84.997 -19.607 11.765 1.00 17.43 387 CYS A O 1
ATOM 2771 N N . ALA A 1 351 ? 84.652 -17.390 11.554 1.00 27.60 388 ALA A N 1
ATOM 2772 C CA . ALA A 1 351 ? 85.786 -17.054 12.408 1.00 24.53 388 ALA A CA 1
ATOM 2773 C C . ALA A 1 351 ? 85.586 -17.503 13.849 1.00 21.93 388 ALA A C 1
ATOM 2774 O O . ALA A 1 351 ? 86.559 -17.551 14.610 1.00 32.18 388 ALA A O 1
ATOM 2776 N N . LYS A 1 352 ? 84.354 -17.829 14.243 1.00 17.66 389 LYS A N 1
ATOM 2777 C CA . LYS A 1 352 ? 84.108 -18.305 15.598 1.00 20.20 389 LYS A CA 1
ATOM 2778 C C . LYS A 1 352 ? 84.697 -19.689 15.842 1.00 26.85 389 LYS A C 1
ATOM 2779 O O . LYS A 1 352 ? 84.909 -20.062 17.000 1.00 25.38 389 LYS A O 1
ATOM 2785 N N . CYS A 1 353 ? 84.960 -20.458 14.784 1.00 18.30 390 CYS A N 1
ATOM 2786 C CA . CYS A 1 353 ? 85.564 -21.774 14.924 1.00 21.62 390 CYS A CA 1
ATOM 2787 C C . CYS A 1 353 ? 86.688 -22.025 13.930 1.00 18.52 390 CYS A C 1
ATOM 2788 O O . CYS A 1 353 ? 87.289 -23.105 13.960 1.00 19.67 390 CYS A O 1
ATOM 2791 N N . HIS A 1 354 ? 86.982 -21.075 13.049 1.00 19.22 391 HIS A N 1
ATOM 2792 C CA . HIS A 1 354 ? 88.072 -21.198 12.096 1.00 18.94 391 HIS A CA 1
ATOM 2793 C C . HIS A 1 354 ? 88.854 -19.896 12.055 1.00 25.19 391 HIS A C 1
ATOM 2794 O O . HIS A 1 354 ? 88.383 -18.848 12.504 1.00 23.01 391 HIS A O 1
ATOM 2801 N N . SER A 1 355 ? 90.063 -19.973 11.510 1.00 18.19 392 SER A N 1
ATOM 2802 C CA . SER A 1 355 ? 90.805 -18.762 11.206 1.00 18.92 392 SER A CA 1
ATOM 2803 C C . SER A 1 355 ? 90.147 -18.036 10.039 1.00 24.98 392 SER A C 1
ATOM 2804 O O . SER A 1 355 ? 89.514 -18.651 9.175 1.00 26.87 392 SER A O 1
ATOM 2807 N N . ASP A 1 356 ? 90.275 -16.707 10.037 1.00 24.64 393 ASP A N 1
ATOM 2808 C CA . ASP A 1 356 ? 89.770 -15.922 8.916 1.00 18.78 393 ASP A CA 1
ATOM 2809 C C . ASP A 1 356 ? 90.366 -16.407 7.603 1.00 20.66 393 ASP A C 1
ATOM 2810 O O . ASP A 1 356 ? 89.665 -16.500 6.588 1.00 25.08 393 ASP A O 1
ATOM 2815 N N . ARG A 1 357 ? 91.660 -16.734 7.610 1.00 25.07 394 ARG A N 1
ATOM 2816 C CA . ARG A 1 357 ? 92.330 -17.171 6.390 1.00 18.38 394 ARG A CA 1
ATOM 2817 C C . ARG A 1 357 ? 91.709 -18.454 5.847 1.00 20.62 394 ARG A C 1
ATOM 2818 O O . ARG A 1 357 ? 91.382 -18.542 4.659 1.00 21.39 394 ARG A O 1
ATOM 2826 N N . PHE A 1 358 ? 91.535 -19.461 6.708 1.00 27.17 395 PHE A N 1
ATOM 2827 C CA . PHE A 1 358 ? 90.958 -20.726 6.261 1.00 23.95 395 PHE A CA 1
ATOM 2828 C C . PHE A 1 358 ? 89.529 -20.537 5.773 1.00 22.33 395 PHE A C 1
ATOM 2829 O O . PHE A 1 358 ? 89.115 -21.150 4.782 1.00 28.78 395 PHE A O 1
ATOM 2837 N N . ALA A 1 359 ? 88.761 -19.689 6.459 1.00 17.96 396 ALA A N 1
ATOM 2838 C CA . ALA A 1 359 ? 87.382 -19.440 6.055 1.00 20.60 396 ALA A CA 1
ATOM 2839 C C . ALA A 1 359 ? 87.322 -18.648 4.757 1.00 26.58 396 ALA A C 1
ATOM 2840 O O . ALA A 1 359 ? 86.570 -18.998 3.840 1.00 27.37 396 ALA A O 1
ATOM 2842 N N . ASP A 1 360 ? 88.104 -17.569 4.666 1.00 26.80 397 ASP A N 1
ATOM 2843 C CA . ASP A 1 360 ? 88.110 -16.756 3.455 1.00 20.22 397 ASP A CA 1
ATOM 2844 C C . ASP A 1 360 ? 88.656 -17.541 2.271 1.00 26.41 397 ASP A C 1
ATOM 2845 O O . ASP A 1 360 ? 88.146 -17.422 1.150 1.00 28.33 397 ASP A O 1
ATOM 2850 N N . THR A 1 361 ? 89.691 -18.353 2.501 1.00 20.50 398 THR A N 1
ATOM 2851 C CA . THR A 1 361 ? 90.218 -19.205 1.439 1.00 15.36 398 THR A CA 1
ATOM 2852 C C . THR A 1 361 ? 89.154 -20.166 0.927 1.00 21.50 398 THR A C 1
ATOM 2853 O O . THR A 1 361 ? 89.048 -20.400 -0.284 1.00 19.65 398 THR A O 1
ATOM 2857 N N . TYR A 1 362 ? 88.349 -20.727 1.832 1.00 21.20 399 TYR A N 1
ATOM 2858 C CA . TYR A 1 362 ? 87.330 -21.679 1.405 1.00 19.06 399 TYR A CA 1
ATOM 2859 C C . TYR A 1 362 ? 86.219 -20.987 0.626 1.00 17.45 399 TYR A C 1
ATOM 2860 O O . TYR A 1 362 ? 85.833 -21.442 -0.456 1.00 22.44 399 TYR A O 1
ATOM 2869 N N . LEU A 1 363 ? 85.676 -19.895 1.170 1.00 18.82 400 LEU A N 1
ATOM 2870 C CA . LEU A 1 363 ? 84.591 -19.201 0.483 1.00 21.80 400 LEU A CA 1
ATOM 2871 C C . LEU A 1 363 ? 85.056 -18.602 -0.838 1.00 24.82 400 LEU A C 1
ATOM 2872 O O . LEU A 1 363 ? 84.263 -18.487 -1.779 1.00 20.61 400 LEU A O 1
ATOM 2877 N N . LYS A 1 364 ? 86.332 -18.216 -0.928 1.00 20.73 401 LYS A N 1
ATOM 2878 C CA . LYS A 1 364 ? 86.885 -17.804 -2.215 1.00 21.43 401 LYS A CA 1
ATOM 2879 C C . LYS A 1 364 ? 86.944 -18.969 -3.195 1.00 24.53 401 LYS A C 1
ATOM 2880 O O . LYS A 1 364 ? 86.831 -18.764 -4.409 1.00 20.15 401 LYS A O 1
ATOM 2886 N N . SER A 1 365 ? 87.113 -20.194 -2.693 1.00 24.86 402 SER A N 1
ATOM 2887 C CA . SER A 1 365 ? 87.040 -21.364 -3.563 1.00 24.30 402 SER A CA 1
ATOM 2888 C C . SER A 1 365 ? 85.607 -21.635 -4.004 1.00 19.57 402 SER A C 1
ATOM 2889 O O . SER A 1 365 ? 85.383 -22.118 -5.120 1.00 18.72 402 SER A O 1
ATOM 2892 N N . LEU A 1 366 ? 84.630 -21.342 -3.143 1.00 17.26 403 LEU A N 1
ATOM 2893 C CA . LEU A 1 366 ? 83.232 -21.409 -3.559 1.00 22.96 403 LEU A CA 1
ATOM 2894 C C . LEU A 1 366 ? 82.961 -20.461 -4.718 1.00 25.11 403 LEU A C 1
ATOM 2895 O O . LEU A 1 366 ? 82.260 -20.817 -5.673 1.00 24.64 403 LEU A O 1
ATOM 2900 N N . ASP A 1 367 ? 83.508 -19.244 -4.649 1.00 22.83 404 ASP A N 1
ATOM 2901 C CA . ASP A 1 367 ? 83.352 -18.298 -5.749 1.00 23.57 404 ASP A CA 1
ATOM 2902 C C . ASP A 1 367 ? 84.007 -18.819 -7.022 1.00 23.53 404 ASP A C 1
ATOM 2903 O O . ASP A 1 367 ? 83.436 -18.709 -8.114 1.00 28.31 404 ASP A O 1
ATOM 2908 N N . GLN A 1 368 ? 85.205 -19.396 -6.900 1.00 18.70 405 GLN A N 1
ATOM 2909 C CA . GLN A 1 368 ? 85.902 -19.911 -8.074 1.00 18.54 405 GLN A CA 1
ATOM 2910 C C . GLN A 1 368 ? 85.152 -21.079 -8.697 1.00 21.05 405 GLN A C 1
ATOM 2911 O O . GLN A 1 368 ? 85.083 -21.193 -9.927 1.00 22.56 405 GLN A O 1
ATOM 2917 N N . PHE A 1 369 ? 84.587 -21.960 -7.869 1.00 19.89 406 PHE A N 1
ATOM 2918 C CA . PHE A 1 369 ? 83.784 -23.056 -8.401 1.00 19.29 406 PHE A CA 1
ATOM 2919 C C . PHE A 1 369 ? 82.578 -22.529 -9.166 1.00 23.33 406 PHE A C 1
ATOM 2920 O O . PHE A 1 369 ? 82.221 -23.063 -10.222 1.00 24.81 406 PHE A O 1
ATOM 2928 N N . MET A 1 370 ? 81.937 -21.481 -8.647 1.00 20.92 407 MET A N 1
ATOM 2929 C CA . MET A 1 370 ? 80.750 -20.943 -9.304 1.00 22.42 407 MET A CA 1
ATOM 2930 C C . MET A 1 370 ? 81.108 -20.218 -10.596 1.00 24.88 407 MET A C 1
ATOM 2931 O O . MET A 1 370 ? 80.345 -20.262 -11.570 1.00 24.01 407 MET A O 1
ATOM 2936 N N . PHE A 1 371 ? 82.258 -19.543 -10.625 1.00 24.52 408 PHE A N 1
ATOM 2937 C CA . PHE A 1 371 ? 82.686 -18.870 -11.848 1.00 25.31 408 PHE A CA 1
ATOM 2938 C C . PHE A 1 371 ? 82.936 -19.875 -12.966 1.00 27.55 408 PHE A C 1
ATOM 2939 O O . PHE A 1 371 ? 82.502 -19.675 -14.106 1.00 26.91 408 PHE A O 1
ATOM 2947 N N . GLN A 1 372 ? 83.632 -20.972 -12.655 1.00 24.64 409 GLN A N 1
ATOM 2948 C CA . GLN A 1 372 ? 83.908 -21.974 -13.678 1.00 24.74 409 GLN A CA 1
ATOM 2949 C C . GLN A 1 372 ? 82.665 -22.791 -14.011 1.00 22.58 409 GLN A C 1
ATOM 2950 O O . GLN A 1 372 ? 82.520 -23.259 -15.146 1.00 32.27 409 GLN A O 1
ATOM 2956 N N . ALA A 1 373 ? 81.758 -22.967 -13.047 1.00 21.71 410 ALA A N 1
ATOM 2957 C CA . ALA A 1 373 ? 80.528 -23.702 -13.324 1.00 24.34 410 ALA A CA 1
ATOM 2958 C C . ALA A 1 373 ? 79.592 -22.894 -14.215 1.00 25.40 410 ALA A C 1
ATOM 2959 O O . ALA A 1 373 ? 79.015 -23.434 -15.169 1.00 25.89 410 ALA A O 1
ATOM 2961 N N . HIS A 1 374 ? 79.430 -21.597 -13.926 1.00 25.50 411 HIS A N 1
ATOM 2962 C CA . HIS A 1 374 ? 78.655 -20.740 -14.818 1.00 30.30 411 HIS A CA 1
ATOM 2963 C C . HIS A 1 374 ? 79.301 -20.617 -16.188 1.00 25.44 411 HIS A C 1
ATOM 2964 O O . HIS A 1 374 ? 78.591 -20.506 -17.193 1.00 22.51 411 HIS A O 1
ATOM 2971 N N . THR A 1 375 ? 80.633 -20.623 -16.245 1.00 24.10 412 THR A N 1
ATOM 2972 C CA . THR A 1 375 ? 81.319 -20.652 -17.531 1.00 23.59 412 THR A CA 1
ATOM 2973 C C . THR A 1 375 ? 81.002 -21.935 -18.286 1.00 26.53 412 THR A C 1
ATOM 2974 O O . THR A 1 375 ? 80.739 -21.906 -19.494 1.00 25.12 412 THR A O 1
ATOM 2978 N N . LEU A 1 376 ? 81.020 -23.073 -17.586 1.00 26.28 413 LEU A N 1
ATOM 2979 C CA . LEU A 1 376 ? 80.707 -24.347 -18.226 1.00 24.89 413 LEU A CA 1
ATOM 2980 C C . LEU A 1 376 ? 79.276 -24.365 -18.748 1.00 28.33 413 LEU A C 1
ATOM 2981 O O . LEU A 1 376 ? 79.007 -24.898 -19.832 1.00 27.18 413 LEU A O 1
ATOM 2986 N N . ALA A 1 377 ? 78.343 -23.784 -17.991 1.00 20.91 414 ALA A N 1
ATOM 2987 C CA . ALA A 1 377 ? 76.957 -23.728 -18.440 1.00 20.69 414 ALA A CA 1
ATOM 2988 C C . ALA A 1 377 ? 76.799 -22.804 -19.641 1.00 25.90 414 ALA A C 1
ATOM 2989 O O . ALA A 1 377 ? 76.021 -23.095 -20.557 1.00 29.90 414 ALA A O 1
ATOM 2991 N N . ASP A 1 378 ? 77.533 -21.689 -19.659 1.00 25.53 415 ASP A N 1
ATOM 2992 C CA . ASP A 1 378 ? 77.462 -20.774 -20.793 1.00 23.83 415 ASP A CA 1
ATOM 2993 C C . ASP A 1 378 ? 77.979 -21.429 -22.069 1.00 29.26 415 ASP A C 1
ATOM 2994 O O . ASP A 1 378 ? 77.419 -21.217 -23.151 1.00 33.69 415 ASP A O 1
ATOM 2999 N N . GLN A 1 379 ? 79.045 -22.225 -21.964 1.00 30.84 416 GLN A N 1
ATOM 3000 C CA . GLN A 1 379 ? 79.568 -22.915 -23.139 1.00 22.50 416 GLN A CA 1
ATOM 3001 C C . GLN A 1 379 ? 78.560 -23.919 -23.681 1.00 24.00 416 GLN A C 1
ATOM 3002 O O . GLN A 1 379 ? 78.432 -24.087 -24.900 1.00 26.64 416 GLN A O 1
ATOM 3008 N N . ALA A 1 380 ? 77.837 -24.600 -22.790 1.00 27.78 417 ALA A N 1
ATOM 3009 C CA . ALA A 1 380 ? 76.808 -25.534 -23.236 1.00 25.84 417 ALA A CA 1
ATOM 3010 C C . ALA A 1 380 ? 75.637 -24.801 -23.878 1.00 24.94 417 ALA A C 1
ATOM 3011 O O . ALA A 1 380 ? 75.059 -25.283 -24.858 1.00 23.60 417 ALA A O 1
ATOM 3013 N N . GLN A 1 381 ? 75.272 -23.634 -23.339 1.00 20.77 418 GLN A N 1
ATOM 3014 C CA . GLN A 1 381 ? 74.178 -22.865 -23.923 1.00 28.59 418 GLN A CA 1
ATOM 3015 C C . GLN A 1 381 ? 74.546 -22.321 -25.298 1.00 31.40 418 GLN A C 1
ATOM 3016 O O . GLN A 1 381 ? 73.670 -22.169 -26.157 1.00 26.63 418 GLN A O 1
ATOM 3022 N N . LYS A 1 382 ? 75.829 -22.025 -25.525 1.00 28.48 419 LYS A N 1
ATOM 3023 C CA . LYS A 1 382 ? 76.267 -21.583 -26.846 1.00 31.05 419 LYS A CA 1
ATOM 3024 C C . LYS A 1 382 ? 76.047 -22.672 -27.889 1.00 27.10 419 LYS A C 1
ATOM 3025 O O . LYS A 1 382 ? 75.635 -22.387 -29.019 1.00 21.04 419 LYS A O 1
ATOM 3031 N N . ILE A 1 383 ? 76.318 -23.927 -27.524 1.00 21.13 420 ILE A N 1
ATOM 3032 C CA . ILE A 1 383 ? 76.139 -25.037 -28.456 1.00 19.84 420 ILE A CA 1
ATOM 3033 C C . ILE A 1 383 ? 74.669 -25.192 -28.826 1.00 26.91 420 ILE A C 1
ATOM 3034 O O . ILE A 1 383 ? 74.324 -25.379 -29.999 1.00 33.89 420 ILE A O 1
ATOM 3039 N N . VAL A 1 384 ? 73.782 -25.112 -27.832 1.00 23.91 421 VAL A N 1
ATOM 3040 C CA . VAL A 1 384 ? 72.355 -25.278 -28.091 1.00 25.25 421 VAL A CA 1
ATOM 3041 C C . VAL A 1 384 ? 71.826 -24.136 -28.949 1.00 27.93 421 VAL A C 1
ATOM 3042 O O . VAL A 1 384 ? 71.026 -24.352 -29.868 1.00 37.90 421 VAL A O 1
ATOM 3046 N N . GLU A 1 385 ? 72.263 -22.906 -28.670 1.00 25.81 422 GLU A N 1
ATOM 3047 C CA . GLU A 1 385 ? 71.741 -21.758 -29.403 1.00 26.07 422 GLU A CA 1
ATOM 3048 C C . GLU A 1 385 ? 72.273 -21.701 -30.830 1.00 24.23 422 GLU A C 1
ATOM 3049 O O . GLU A 1 385 ? 71.579 -21.206 -31.724 1.00 29.67 422 GLU A O 1
ATOM 3055 N N . ASP A 1 386 ? 73.491 -22.193 -31.065 1.00 26.41 423 ASP A N 1
ATOM 3056 C CA . ASP A 1 386 ? 74.008 -22.237 -32.430 1.00 22.64 423 ASP A CA 1
ATOM 3057 C C . ASP A 1 386 ? 73.196 -23.194 -33.293 1.00 30.50 423 ASP A C 1
ATOM 3058 O O . ASP A 1 386 ? 72.946 -22.917 -34.471 1.00 29.53 423 ASP A O 1
ATOM 3063 N N . LEU A 1 387 ? 72.780 -24.329 -32.724 1.00 27.22 424 LEU A N 1
ATOM 3064 C CA . LEU A 1 387 ? 71.879 -25.229 -33.437 1.00 31.49 424 LEU A CA 1
ATOM 3065 C C . LEU A 1 387 ? 70.575 -24.528 -33.794 1.00 29.56 424 LEU A C 1
ATOM 3066 O O . LEU A 1 387 ? 70.039 -24.715 -34.892 1.00 28.20 424 LEU A O 1
ATOM 3071 N N . ILE A 1 388 ? 70.048 -23.720 -32.871 1.00 27.81 425 ILE A N 1
ATOM 3072 C CA . ILE A 1 388 ? 68.816 -22.983 -33.133 1.00 24.30 425 ILE A CA 1
ATOM 3073 C C . ILE A 1 388 ? 69.035 -21.969 -34.249 1.00 27.94 425 ILE A C 1
ATOM 3074 O O . ILE A 1 388 ? 68.242 -21.876 -35.195 1.00 25.09 425 ILE A O 1
ATOM 3079 N N . ALA A 1 389 ? 70.123 -21.199 -34.158 1.00 25.28 426 ALA A N 1
ATOM 3080 C CA . ALA A 1 389 ? 70.419 -20.199 -35.179 1.00 27.27 426 ALA A CA 1
ATOM 3081 C C . ALA A 1 389 ? 70.633 -20.844 -36.543 1.00 30.52 426 ALA A C 1
ATOM 3082 O O . ALA A 1 389 ? 70.202 -20.303 -37.569 1.00 36.38 426 ALA A O 1
ATOM 3084 N N . ASP A 1 390 ? 71.294 -22.002 -36.574 1.00 33.07 427 ASP A N 1
ATOM 3085 C CA . ASP A 1 390 ? 71.487 -22.764 -37.802 1.00 27.52 427 ASP A CA 1
ATOM 3086 C C . ASP A 1 390 ? 70.241 -23.537 -38.224 1.00 30.74 427 ASP A C 1
ATOM 3087 O O . ASP A 1 390 ? 70.293 -24.264 -39.222 1.00 30.77 427 ASP A O 1
ATOM 3092 N N . GLY A 1 391 ? 69.128 -23.379 -37.512 1.00 28.39 428 GLY A N 1
ATOM 3093 C CA . GLY A 1 391 ? 67.887 -24.043 -37.896 1.00 27.54 428 GLY A CA 1
ATOM 3094 C C . GLY A 1 391 ? 67.983 -25.551 -37.897 1.00 29.87 428 GLY A C 1
ATOM 3095 O O . GLY A 1 391 ? 67.355 -26.216 -38.730 1.00 28.20 428 GLY A O 1
ATOM 3096 N N . LEU A 1 392 ? 68.751 -26.108 -36.971 1.00 36.22 429 LEU A N 1
ATOM 3097 C CA . LEU A 1 392 ? 68.922 -27.546 -36.863 1.00 34.45 429 LEU A CA 1
ATOM 3098 C C . LEU A 1 392 ? 68.067 -28.162 -35.764 1.00 33.04 429 LEU A C 1
ATOM 3099 O O . LEU A 1 392 ? 68.047 -29.389 -35.627 1.00 36.53 429 LEU A O 1
ATOM 3104 N N . LEU A 1 393 ? 67.371 -27.345 -34.977 1.00 37.03 430 LEU A N 1
ATOM 3105 C CA . LEU A 1 393 ? 66.450 -27.871 -33.979 1.00 33.56 430 LEU A CA 1
ATOM 3106 C C . LEU A 1 393 ? 65.311 -28.618 -34.665 1.00 36.46 430 LEU A C 1
ATOM 3107 O O . LEU A 1 393 ? 64.645 -28.076 -35.552 1.00 43.64 430 LEU A O 1
ATOM 3112 N N . TYR A 1 394 ? 65.090 -29.868 -34.261 1.00 39.32 431 TYR A N 1
ATOM 3113 C CA . TYR A 1 394 ? 64.074 -30.714 -34.882 1.00 40.66 431 TYR A CA 1
ATOM 3114 C C . TYR A 1 394 ? 63.177 -31.306 -33.803 1.00 43.50 431 TYR A C 1
ATOM 3115 O O . TYR A 1 394 ? 63.677 -32.015 -32.906 1.00 33.04 431 TYR A O 1
ATOM 3124 N N . PRO A 1 395 ? 61.857 -31.053 -33.837 1.00 33.58 432 PRO A N 1
ATOM 3125 C CA . PRO A 1 395 ? 61.203 -30.153 -34.795 1.00 36.11 432 PRO A CA 1
ATOM 3126 C C . PRO A 1 395 ? 61.483 -28.686 -34.483 1.00 40.15 432 PRO A C 1
ATOM 3127 O O . PRO A 1 395 ? 61.856 -28.367 -33.354 1.00 44.59 432 PRO A O 1
ATOM 3131 N N . ASP A 1 396 ? 61.306 -27.810 -35.468 1.00 36.12 433 ASP A N 1
ATOM 3132 C CA . ASP A 1 396 ? 61.585 -26.400 -35.254 1.00 37.03 433 ASP A CA 1
ATOM 3133 C C . ASP A 1 396 ? 60.450 -25.745 -34.469 1.00 32.13 433 ASP A C 1
ATOM 3134 O O . ASP A 1 396 ? 59.415 -26.356 -34.189 1.00 36.76 433 ASP A O 1
ATOM 3139 N N . ALA A 1 397 ? 60.660 -24.476 -34.111 1.00 30.48 434 ALA A N 1
ATOM 3140 C CA . ALA A 1 397 ? 59.673 -23.748 -33.321 1.00 32.22 434 ALA A CA 1
ATOM 3141 C C . ALA A 1 397 ? 58.330 -23.635 -34.028 1.00 30.22 434 ALA A C 1
ATOM 3142 O O . ALA A 1 397 ? 57.307 -23.434 -33.363 1.00 37.37 434 ALA A O 1
ATOM 3144 N N . ALA A 1 398 ? 58.309 -23.763 -35.355 1.00 36.89 435 ALA A N 1
ATOM 3145 C CA . ALA A 1 398 ? 57.057 -23.674 -36.094 1.00 32.33 435 ALA A CA 1
ATOM 3146 C C . ALA A 1 398 ? 56.214 -24.936 -35.959 1.00 28.09 435 ALA A C 1
ATOM 3147 O O . ALA A 1 398 ? 54.981 -24.854 -35.957 1.00 27.10 435 ALA A O 1
ATOM 3149 N N . ASN A 1 399 ? 56.848 -26.100 -35.829 1.00 26.96 436 ASN A N 1
ATOM 3150 C CA . ASN A 1 399 ? 56.154 -27.383 -35.777 1.00 34.08 436 ASN A CA 1
ATOM 3151 C C . ASN A 1 399 ? 56.194 -27.995 -34.378 1.00 33.79 436 ASN A C 1
ATOM 3152 O O . ASN A 1 399 ? 56.346 -29.208 -34.215 1.00 25.94 436 ASN A O 1
ATOM 3157 N N . ARG A 1 400 ? 56.060 -27.158 -33.352 1.00 32.11 437 ARG A N 1
ATOM 3158 C CA . ARG A 1 400 ? 55.976 -27.632 -31.979 1.00 35.10 437 ARG A CA 1
ATOM 3159 C C . ARG A 1 400 ? 55.171 -26.624 -31.172 1.00 29.10 437 ARG A C 1
ATOM 3160 O O . ARG A 1 400 ? 54.930 -25.496 -31.611 1.00 30.39 437 ARG A O 1
ATOM 3168 N N . ASP A 1 401 ? 54.750 -27.050 -29.981 1.00 26.77 438 ASP A N 1
ATOM 3169 C CA . ASP A 1 401 ? 53.948 -26.191 -29.126 1.00 29.33 438 ASP A CA 1
ATOM 3170 C C . ASP A 1 401 ? 54.719 -24.920 -28.771 1.00 29.28 438 ASP A C 1
ATOM 3171 O O . ASP A 1 401 ? 55.951 -24.932 -28.685 1.00 27.77 438 ASP A O 1
ATOM 3176 N N . PRO A 1 402 ? 54.018 -23.807 -28.565 1.00 28.61 439 PRO A N 1
ATOM 3177 C CA . PRO A 1 402 ? 54.705 -22.568 -28.178 1.00 28.80 439 PRO A CA 1
ATOM 3178 C C . PRO A 1 402 ? 55.191 -22.601 -26.739 1.00 25.49 439 PRO A C 1
ATOM 3179 O O . PRO A 1 402 ? 55.040 -23.613 -26.047 1.00 25.77 439 PRO A O 1
ATOM 3183 N N . TYR A 1 403 ? 55.787 -21.500 -26.292 1.00 26.30 440 TYR A N 1
ATOM 3184 C CA . TYR A 1 403 ? 56.169 -21.369 -24.894 1.00 28.75 440 TYR A CA 1
ATOM 3185 C C . TYR A 1 403 ? 54.936 -21.560 -24.011 1.00 27.37 440 TYR A C 1
ATOM 3186 O O . TYR A 1 403 ? 53.832 -21.159 -24.398 1.00 30.64 440 TYR A O 1
ATOM 3195 N N . PRO A 1 404 ? 55.079 -22.183 -22.840 1.00 30.29 441 PRO A N 1
ATOM 3196 C CA . PRO A 1 404 ? 53.900 -22.499 -22.022 1.00 25.56 441 PRO A CA 1
ATOM 3197 C C . PRO A 1 404 ? 53.076 -21.261 -21.691 1.00 26.97 441 PRO A C 1
ATOM 3198 O O . PRO A 1 404 ? 53.596 -20.256 -21.201 1.00 28.80 441 PRO A O 1
ATOM 3202 N N . LEU A 1 405 ? 51.776 -21.345 -21.990 1.00 30.11 442 LEU A N 1
ATOM 3203 C CA . LEU A 1 405 ? 50.809 -20.288 -21.683 1.00 29.52 442 LEU A CA 1
ATOM 3204 C C . LEU A 1 405 ? 51.154 -18.985 -22.402 1.00 27.35 442 LEU A C 1
ATOM 3205 O O . LEU A 1 405 ? 51.099 -17.900 -21.821 1.00 27.60 442 LEU A O 1
ATOM 3210 N N . SER A 1 406 ? 51.501 -19.090 -23.688 1.00 23.51 443 SER A N 1
ATOM 3211 C CA . SER A 1 406 ? 51.847 -17.898 -24.455 1.00 25.66 443 SER A CA 1
ATOM 3212 C C . SER A 1 406 ? 50.645 -16.983 -24.654 1.00 30.58 443 SER A C 1
ATOM 3213 O O . SER A 1 406 ? 50.807 -15.759 -24.721 1.00 31.45 443 SER A O 1
ATOM 3216 N N . ASP A 1 407 ? 49.439 -17.549 -24.753 1.00 32.24 444 ASP A N 1
ATOM 3217 C CA . ASP A 1 407 ? 48.245 -16.721 -24.895 1.00 26.70 444 ASP A CA 1
ATOM 3218 C C . ASP A 1 407 ? 47.962 -15.940 -23.618 1.00 28.20 444 ASP A C 1
ATOM 3219 O O . ASP A 1 407 ? 47.549 -14.775 -23.674 1.00 30.93 444 ASP A O 1
ATOM 3224 N N . GLY A 1 408 ? 48.176 -16.565 -22.458 1.00 37.57 445 GLY A N 1
ATOM 3225 C CA . GLY A 1 408 ? 47.971 -15.866 -21.202 1.00 25.93 445 GLY A CA 1
ATOM 3226 C C . GLY A 1 408 ? 49.039 -14.832 -20.915 1.00 27.04 445 GLY A C 1
ATOM 3227 O O . GLY A 1 408 ? 48.765 -13.814 -20.274 1.00 28.75 445 GLY A O 1
ATOM 3228 N N . ILE A 1 409 ? 50.266 -15.073 -21.381 1.00 24.27 446 ILE A N 1
ATOM 3229 C CA . ILE A 1 409 ? 51.336 -14.093 -21.207 1.00 28.43 446 ILE A CA 1
ATOM 3230 C C . ILE A 1 409 ? 51.006 -12.811 -21.960 1.00 35.54 446 ILE A C 1
ATOM 3231 O O . ILE A 1 409 ? 51.118 -11.704 -21.421 1.00 38.48 446 ILE A O 1
ATOM 3236 N N . VAL A 1 410 ? 50.593 -12.944 -23.223 1.00 38.31 447 VAL A N 1
ATOM 3237 C CA . VAL A 1 410 ? 50.234 -11.775 -24.022 1.00 35.84 447 VAL A CA 1
ATOM 3238 C C . VAL A 1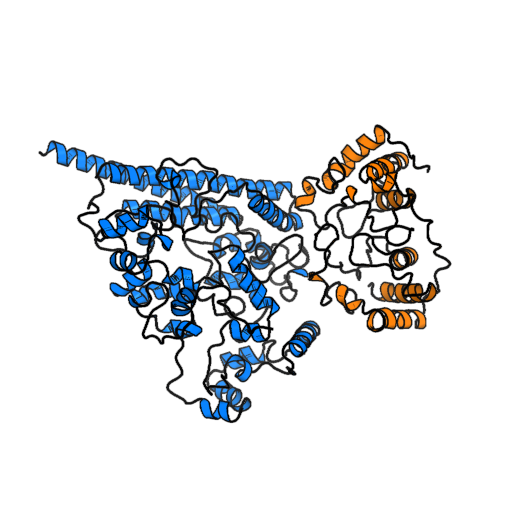 410 ? 49.044 -11.050 -23.407 1.00 29.25 447 VAL A C 1
ATOM 3239 O O . VAL A 1 410 ? 49.003 -9.814 -23.367 1.00 23.56 447 VAL A O 1
ATOM 3243 N N . LYS A 1 411 ? 48.062 -11.805 -22.909 1.00 27.81 448 LYS A N 1
ATOM 3244 C CA . LYS A 1 411 ? 46.827 -11.187 -22.441 1.00 28.91 448 LYS A CA 1
ATOM 3245 C C . LYS A 1 411 ? 46.990 -10.554 -21.062 1.00 32.03 448 LYS A C 1
ATOM 3246 O O . LYS A 1 411 ? 46.398 -9.503 -20.788 1.00 34.45 448 LYS A O 1
ATOM 3252 N N . GLU A 1 412 ? 47.781 -11.169 -20.181 1.00 36.92 449 GLU A N 1
ATOM 3253 C CA . GLU A 1 412 ? 47.859 -10.722 -18.795 1.00 27.10 449 GLU A CA 1
ATOM 3254 C C . GLU A 1 412 ? 49.080 -9.866 -18.490 1.00 34.00 449 GLU A C 1
ATOM 3255 O O . GLU A 1 412 ? 49.043 -9.090 -17.529 1.00 33.93 449 GLU A O 1
ATOM 3261 N N . LEU A 1 413 ? 50.149 -9.984 -19.267 1.00 29.83 450 LEU A N 1
ATOM 3262 C CA . LEU A 1 413 ? 51.384 -9.257 -19.018 1.00 31.81 450 LEU A CA 1
ATOM 3263 C C . LEU A 1 413 ? 51.564 -8.166 -20.070 1.00 39.08 450 LEU A C 1
ATOM 3264 O O . LEU A 1 413 ? 50.769 -8.029 -21.004 1.00 46.42 450 LEU A O 1
ATOM 3269 N N . SER A 1 414 ? 52.622 -7.377 -19.904 1.00 42.30 451 SER A N 1
ATOM 3270 C CA . SER A 1 414 ? 52.889 -6.243 -20.782 1.00 34.42 451 SER A CA 1
ATOM 3271 C C . SER A 1 414 ? 54.385 -5.950 -20.756 1.00 40.75 451 SER A C 1
ATOM 3272 O O . SER A 1 414 ? 55.173 -6.695 -20.164 1.00 42.50 451 SER A O 1
ATOM 3275 N N . ALA A 1 415 ? 54.779 -4.851 -21.406 1.00 34.10 452 ALA A N 1
ATOM 3276 C CA . ALA A 1 415 ? 56.161 -4.393 -21.327 1.00 38.11 452 ALA A CA 1
ATOM 3277 C C . ALA A 1 415 ? 56.530 -3.919 -19.929 1.00 42.79 452 ALA A C 1
ATOM 3278 O O . ALA A 1 415 ? 57.719 -3.860 -19.600 1.00 36.17 452 ALA A O 1
ATOM 3280 N N . ASP A 1 416 ? 55.539 -3.571 -19.105 1.00 44.86 453 ASP A N 1
ATOM 3281 C CA . ASP A 1 416 ? 55.821 -3.228 -17.716 1.00 42.57 453 ASP A CA 1
ATOM 3282 C C . ASP A 1 416 ? 56.420 -4.408 -16.964 1.00 42.95 453 ASP A C 1
ATOM 3283 O O . ASP A 1 416 ? 57.192 -4.215 -16.018 1.00 46.72 453 ASP A O 1
ATOM 3288 N N . PHE A 1 417 ? 56.084 -5.632 -17.371 1.00 45.06 454 PHE A N 1
ATOM 3289 C CA . PHE A 1 417 ? 56.613 -6.835 -16.740 1.00 38.15 454 PHE A CA 1
ATOM 3290 C C . PHE A 1 417 ? 57.860 -7.357 -17.449 1.00 43.02 454 PHE A C 1
ATOM 3291 O O . PHE A 1 417 ? 58.871 -7.644 -16.805 1.00 36.88 454 PHE A O 1
ATOM 3299 N N . LEU A 1 418 ? 57.802 -7.476 -18.773 1.00 29.16 455 LEU A N 1
ATOM 3300 C CA . LEU A 1 418 ? 58.817 -8.178 -19.544 1.00 32.54 455 LEU A CA 1
ATOM 3301 C C . LEU A 1 418 ? 59.662 -7.259 -20.412 1.00 33.81 455 LEU A C 1
ATOM 3302 O O . LEU A 1 418 ? 60.625 -7.729 -21.030 1.00 33.31 455 LEU A O 1
ATOM 3307 N N . GLY A 1 419 ? 59.341 -5.975 -20.471 1.00 36.15 456 GLY A N 1
ATOM 3308 C CA . GLY A 1 419 ? 60.008 -5.072 -21.382 1.00 32.12 456 GLY A CA 1
ATOM 3309 C C . GLY A 1 419 ? 59.443 -5.162 -22.789 1.00 39.01 456 GLY A C 1
ATOM 3310 O O . GLY A 1 419 ? 58.825 -6.148 -23.188 1.00 32.62 456 GLY A O 1
ATOM 3311 N N . GLU A 1 420 ? 59.663 -4.093 -23.552 1.00 38.35 457 GLU A N 1
ATOM 3312 C CA . GLU A 1 420 ? 59.138 -4.035 -24.915 1.00 33.77 457 GLU A CA 1
ATOM 3313 C C . GLU A 1 420 ? 59.662 -5.152 -25.812 1.00 41.04 457 GLU A C 1
ATOM 3314 O O . GLU A 1 420 ? 58.838 -5.832 -26.448 1.00 49.07 457 GLU A O 1
ATOM 3320 N N . PRO A 1 421 ? 60.975 -5.406 -25.918 1.00 39.74 458 PRO A N 1
ATOM 3321 C CA . PRO A 1 421 ? 61.423 -6.436 -26.876 1.00 39.66 458 PRO A CA 1
ATOM 3322 C C . PRO A 1 421 ? 60.916 -7.832 -26.557 1.00 43.98 458 PRO A C 1
ATOM 3323 O O . PRO A 1 421 ? 60.605 -8.597 -27.480 1.00 34.82 458 PRO A O 1
ATOM 3327 N N . VAL A 1 422 ? 60.816 -8.190 -25.277 1.00 39.79 459 VAL A N 1
ATOM 3328 C CA . VAL A 1 422 ? 60.374 -9.535 -24.926 1.00 32.09 459 VAL A CA 1
ATOM 3329 C C . VAL A 1 422 ? 58.866 -9.673 -25.095 1.00 37.23 459 VAL A C 1
ATOM 3330 O O . VAL A 1 422 ? 58.375 -10.708 -25.559 1.00 40.42 459 VAL A O 1
ATOM 3334 N N . TYR A 1 423 ? 58.103 -8.642 -24.725 1.00 42.84 460 TYR A N 1
ATOM 3335 C CA . TYR A 1 423 ? 56.655 -8.718 -24.885 1.00 32.98 460 TYR A CA 1
ATOM 3336 C C . TYR A 1 423 ? 56.250 -8.585 -26.347 1.00 42.30 460 TYR A C 1
ATOM 3337 O O . TYR A 1 423 ? 55.282 -9.217 -26.787 1.00 45.95 460 TYR A O 1
ATOM 3346 N N . ASN A 1 424 ? 56.966 -7.756 -27.111 1.00 43.34 461 ASN A N 1
ATOM 3347 C CA . ASN A 1 424 ? 56.662 -7.610 -28.531 1.00 46.15 461 ASN A CA 1
ATOM 3348 C C . ASN A 1 424 ? 56.786 -8.939 -29.262 1.00 42.16 461 ASN A C 1
ATOM 3349 O O . ASN A 1 424 ? 55.957 -9.264 -30.120 1.00 46.74 461 ASN A O 1
ATOM 3354 N N . ALA A 1 425 ? 57.817 -9.723 -28.934 1.00 35.22 462 ALA A N 1
ATOM 3355 C CA . ALA A 1 425 ? 57.993 -11.021 -29.576 1.00 41.39 462 ALA A CA 1
ATOM 3356 C C . ALA A 1 425 ? 56.854 -11.969 -29.226 1.00 43.38 462 ALA A C 1
ATOM 3357 O O . ALA A 1 425 ? 56.400 -12.747 -30.074 1.00 48.89 462 ALA A O 1
ATOM 3359 N N . PHE A 1 426 ? 56.380 -11.922 -27.980 1.00 34.58 463 PHE A N 1
ATOM 3360 C CA . PHE A 1 426 ? 55.263 -12.775 -27.586 1.00 40.10 463 PHE A CA 1
ATOM 3361 C C . PHE A 1 426 ? 53.975 -12.361 -28.284 1.00 45.80 463 PHE A C 1
ATOM 3362 O O . PHE A 1 426 ? 53.196 -13.217 -28.717 1.00 39.73 463 PHE A O 1
ATOM 3370 N N . LYS A 1 427 ? 53.726 -11.056 -28.396 1.00 46.44 464 LYS A N 1
ATOM 3371 C CA . LYS A 1 427 ? 52.505 -10.599 -29.051 1.00 40.34 464 LYS A CA 1
ATOM 3372 C C . LYS A 1 427 ? 52.553 -10.854 -30.553 1.00 40.30 464 LYS A C 1
ATOM 3373 O O . LYS A 1 427 ? 51.531 -11.190 -31.164 1.00 44.60 464 LYS A O 1
ATOM 3379 N N . THR A 1 428 ? 53.731 -10.709 -31.164 1.00 44.98 465 THR A N 1
ATOM 3380 C CA . THR A 1 428 ? 53.856 -10.871 -32.609 1.00 38.06 465 THR A CA 1
ATOM 3381 C C . THR A 1 428 ? 53.909 -12.342 -33.009 1.00 40.45 465 THR A C 1
ATOM 3382 O O . THR A 1 428 ? 53.159 -12.781 -33.888 1.00 36.71 465 THR A O 1
ATOM 3386 N N . LEU A 1 429 ? 54.789 -13.117 -32.377 1.00 42.41 466 LEU A N 1
ATOM 3387 C CA . LEU A 1 429 ? 55.003 -14.508 -32.754 1.00 33.68 466 LEU A CA 1
ATOM 3388 C C . LEU A 1 429 ? 54.134 -15.486 -31.972 1.00 36.34 466 LEU A C 1
ATOM 3389 O O . LEU A 1 429 ? 54.158 -16.684 -32.275 1.00 39.80 466 LEU A O 1
ATOM 3394 N N . GLN A 1 430 ? 53.374 -15.008 -30.985 1.00 46.42 467 GLN A N 1
ATOM 3395 C CA . GLN A 1 430 ? 52.513 -15.859 -30.161 1.00 46.54 467 GLN A CA 1
ATOM 3396 C C . GLN A 1 430 ? 53.303 -16.999 -29.520 1.00 41.59 467 GLN A C 1
ATOM 3397 O O . GLN A 1 430 ? 52.830 -18.132 -29.412 1.00 40.99 467 GLN A O 1
ATOM 3403 N N . GLY A 1 431 ? 54.524 -16.687 -29.086 1.00 34.67 468 GLY A N 1
ATOM 3404 C CA . GLY A 1 431 ? 55.318 -17.625 -28.316 1.00 37.71 468 GLY A CA 1
ATOM 3405 C C . GLY A 1 431 ? 55.907 -18.777 -29.094 1.00 34.72 468 GLY A C 1
ATOM 3406 O O . GLY A 1 431 ? 56.358 -19.752 -28.488 1.00 32.83 468 GLY A O 1
ATOM 3407 N N . LYS A 1 432 ? 55.929 -18.696 -30.422 1.00 41.03 469 LYS A N 1
ATOM 3408 C CA . LYS A 1 432 ? 56.466 -19.775 -31.250 1.00 38.71 469 LYS A CA 1
ATOM 3409 C C . LYS A 1 432 ? 57.969 -19.587 -31.478 1.00 39.10 469 LYS A C 1
ATOM 3410 O O . LYS A 1 432 ? 58.459 -19.515 -32.605 1.00 35.11 469 LYS A O 1
ATOM 3416 N N . PHE A 1 433 ? 58.703 -19.515 -30.369 1.00 38.40 470 PHE A N 1
ATOM 3417 C CA . PHE A 1 433 ? 60.151 -19.368 -30.395 1.00 32.41 470 PHE A CA 1
ATOM 3418 C C . PHE A 1 433 ? 60.736 -20.058 -29.173 1.00 34.45 470 PHE A C 1
ATOM 3419 O O . PHE A 1 433 ? 60.044 -20.202 -28.158 1.00 35.22 470 PHE A O 1
ATOM 3427 N N . PRO A 1 434 ? 61.990 -20.499 -29.236 1.00 21.67 471 PRO A N 1
ATOM 3428 C CA . PRO A 1 434 ? 62.606 -21.137 -28.071 1.00 28.03 471 PRO A CA 1
ATOM 3429 C C . PRO A 1 434 ? 63.060 -20.122 -27.034 1.00 31.80 471 PRO A C 1
ATOM 3430 O O . PRO A 1 434 ? 63.442 -18.993 -27.349 1.00 22.78 471 PRO A O 1
ATOM 3434 N N . VAL A 1 435 ? 63.010 -20.550 -25.775 1.00 29.30 472 VAL A N 1
ATOM 3435 C CA . VAL A 1 435 ? 63.513 -19.776 -24.645 1.00 26.23 472 VAL A CA 1
ATOM 3436 C C . VAL A 1 435 ? 64.474 -20.682 -23.888 1.00 27.42 472 VAL A C 1
ATOM 3437 O O . VAL A 1 435 ? 64.057 -21.700 -23.324 1.00 26.57 472 VAL A O 1
ATOM 3441 N N . VAL A 1 436 ? 65.754 -20.315 -23.869 1.00 21.25 473 VAL A N 1
ATOM 3442 C CA . VAL A 1 436 ? 66.821 -21.203 -23.424 1.00 30.07 473 VAL A CA 1
ATOM 3443 C C . VAL A 1 436 ? 67.619 -20.541 -22.311 1.00 27.16 473 VAL A C 1
ATOM 3444 O O . VAL A 1 436 ? 67.955 -19.355 -22.393 1.00 30.77 473 VAL A O 1
ATOM 3448 N N . GLY A 1 437 ? 67.911 -21.304 -21.262 1.00 27.73 474 GLY A N 1
ATOM 3449 C CA . GLY A 1 437 ? 68.811 -20.837 -20.195 1.00 27.54 474 GLY A CA 1
ATOM 3450 C C . GLY A 1 437 ? 68.197 -20.278 -18.932 1.00 28.86 474 GLY A C 1
ATOM 3451 O O . GLY A 1 437 ? 66.995 -20.248 -18.814 1.00 37.71 474 GLY A O 1
ATOM 3452 N N . PRO A 1 438 ? 69.018 -19.705 -18.033 1.00 30.34 475 PRO A N 1
ATOM 3453 C CA . PRO A 1 438 ? 68.596 -19.224 -16.749 1.00 28.20 475 PRO A CA 1
ATOM 3454 C C . PRO A 1 438 ? 67.340 -18.360 -16.632 1.00 38.35 475 PRO A C 1
ATOM 3455 O O . PRO A 1 438 ? 67.124 -17.413 -17.290 1.00 51.92 475 PRO A O 1
ATOM 3459 N N . ILE A 1 439 ? 66.587 -18.828 -15.664 1.00 29.16 476 ILE A N 1
ATOM 3460 C CA . ILE A 1 439 ? 65.262 -18.492 -15.100 1.00 33.23 476 ILE A CA 1
ATOM 3461 C C . ILE A 1 439 ? 64.133 -18.861 -16.046 1.00 33.55 476 ILE A C 1
ATOM 3462 O O . ILE A 1 439 ? 63.548 -19.873 -15.784 1.00 29.37 476 ILE A O 1
ATOM 3467 N N . LEU A 1 440 ? 63.960 -18.174 -17.174 1.00 35.98 477 LEU A N 1
ATOM 3468 C CA . LEU A 1 440 ? 62.717 -18.467 -17.884 1.00 28.41 477 LEU A CA 1
ATOM 3469 C C . LEU A 1 440 ? 62.819 -19.623 -18.873 1.00 29.35 477 LEU A C 1
ATOM 3470 O O . LEU A 1 440 ? 61.787 -20.033 -19.417 1.00 33.56 477 LEU A O 1
ATOM 3475 N N . GLY A 1 441 ? 64.006 -20.168 -19.113 1.00 23.76 478 GLY A N 1
ATOM 3476 C CA . GLY A 1 441 ? 64.117 -21.323 -19.982 1.00 21.61 478 GLY A CA 1
ATOM 3477 C C . GLY A 1 441 ? 63.932 -22.658 -19.302 1.00 27.40 478 GLY A C 1
ATOM 3478 O O . GLY A 1 441 ? 64.037 -23.700 -19.954 1.00 26.34 478 GLY A O 1
ATOM 3479 N N . VAL A 1 442 ? 63.647 -22.660 -17.996 1.00 27.34 479 VAL A N 1
ATOM 3480 C CA . VAL A 1 442 ? 63.614 -23.897 -17.218 1.00 23.43 479 VAL A CA 1
ATOM 3481 C C . VAL A 1 442 ? 62.281 -24.622 -17.304 1.00 25.06 479 VAL A C 1
ATOM 3482 O O . VAL A 1 442 ? 62.113 -25.660 -16.652 1.00 25.87 479 VAL A O 1
ATOM 3486 N N . TYR A 1 443 ? 61.330 -24.117 -18.097 1.00 28.15 480 TYR A N 1
ATOM 3487 C CA . TYR A 1 443 ? 59.988 -24.698 -18.114 1.00 25.39 480 TYR A CA 1
ATOM 3488 C C . TYR A 1 443 ? 60.018 -26.183 -18.459 1.00 27.83 480 TYR A C 1
ATOM 3489 O O . TYR A 1 443 ? 59.228 -26.966 -17.920 1.00 24.11 480 TYR A O 1
ATOM 3498 N N . GLY A 1 444 ? 60.921 -26.588 -19.355 1.00 24.33 481 GLY A N 1
ATOM 3499 C CA . GLY A 1 444 ? 61.022 -27.986 -19.738 1.00 21.25 481 GLY A CA 1
ATOM 3500 C C . GLY A 1 444 ? 61.410 -28.907 -18.601 1.00 26.49 481 GLY A C 1
ATOM 3501 O O . GLY A 1 444 ? 61.152 -30.114 -18.675 1.00 24.63 481 GLY A O 1
ATOM 3502 N N . MET A 1 445 ? 62.030 -28.363 -17.552 1.00 34.80 482 MET A N 1
ATOM 3503 C CA . MET A 1 445 ? 62.296 -29.140 -16.348 1.00 22.46 482 MET A CA 1
ATOM 3504 C C . MET A 1 445 ? 61.005 -29.625 -15.702 1.00 34.31 482 MET A C 1
ATOM 3505 O O . MET A 1 445 ? 60.988 -30.678 -15.055 1.00 27.15 482 MET A O 1
ATOM 3510 N N . PHE A 1 446 ? 59.917 -28.875 -15.876 1.00 34.33 483 PHE A N 1
ATOM 3511 C CA . PHE A 1 446 ? 58.673 -29.077 -15.145 1.00 29.44 483 PHE A CA 1
ATOM 3512 C C . PHE A 1 446 ? 57.583 -29.725 -15.986 1.00 25.01 483 PHE A C 1
ATOM 3513 O O . PHE A 1 446 ? 56.825 -30.556 -15.475 1.00 22.70 483 PHE A O 1
ATOM 3521 N N . LEU A 1 447 ? 57.486 -29.366 -17.263 1.00 24.30 484 LEU A N 1
ATOM 3522 C CA . LEU A 1 447 ? 56.378 -29.785 -18.108 1.00 25.09 484 LEU A CA 1
ATOM 3523 C C . LEU A 1 447 ? 56.891 -30.112 -19.502 1.00 24.36 484 LEU A C 1
ATOM 3524 O O . LEU A 1 447 ? 57.784 -29.435 -20.018 1.00 27.53 484 LEU A O 1
ATOM 3529 N N . GLN A 1 448 ? 56.323 -31.155 -20.102 1.00 26.88 485 GLN A N 1
ATOM 3530 C CA . GLN A 1 448 ? 56.642 -31.553 -21.466 1.00 30.63 485 GLN A CA 1
ATOM 3531 C C . GLN A 1 448 ? 55.418 -31.334 -22.344 1.00 28.87 485 GLN A C 1
ATOM 3532 O O . GLN A 1 448 ? 54.377 -31.968 -22.137 1.00 28.10 485 GLN A O 1
ATOM 3538 N N . MET A 1 449 ? 55.546 -30.439 -23.314 1.00 26.71 486 MET A N 1
ATOM 3539 C CA . MET A 1 449 ? 54.498 -30.159 -24.278 1.00 38.23 486 MET A CA 1
ATOM 3540 C C . MET A 1 449 ? 54.813 -30.887 -25.584 1.00 30.86 486 MET A C 1
ATOM 3541 O O . MET A 1 449 ? 55.721 -31.722 -25.650 1.00 31.12 486 MET A O 1
ATOM 3546 N N . GLN A 1 450 ? 54.060 -30.578 -26.636 1.00 29.98 487 GLN A N 1
ATOM 3547 C CA . GLN A 1 450 ? 54.189 -31.295 -27.903 1.00 32.70 487 GLN A CA 1
ATOM 3548 C C . GLN A 1 450 ? 55.532 -30.948 -28.534 1.00 27.90 487 GLN A C 1
ATOM 3549 O O . GLN A 1 450 ? 55.686 -29.899 -29.163 1.00 26.07 487 GLN A O 1
ATOM 3555 N N . ASP A 1 451 ? 56.512 -31.840 -28.360 1.00 22.60 488 ASP A N 1
ATOM 3556 C CA . ASP A 1 451 ? 57.865 -31.667 -28.892 1.00 23.00 488 ASP A CA 1
ATOM 3557 C C . ASP A 1 451 ? 58.509 -30.370 -28.404 1.00 33.28 488 ASP A C 1
ATOM 3558 O O . ASP A 1 451 ? 59.299 -29.747 -29.119 1.00 30.99 488 ASP A O 1
ATOM 3563 N N . ASN A 1 452 ? 58.181 -29.960 -27.181 1.00 27.13 489 ASN A N 1
ATOM 3564 C CA . ASN A 1 452 ? 58.737 -28.755 -26.580 1.00 28.89 489 ASN A CA 1
ATOM 3565 C C . ASN A 1 452 ? 58.830 -28.949 -25.071 1.00 29.88 489 ASN A C 1
ATOM 3566 O O . ASN A 1 452 ? 57.797 -29.060 -24.397 1.00 34.04 489 ASN A O 1
ATOM 3571 N N . PRO A 1 453 ? 60.043 -28.990 -24.496 1.00 27.51 490 PRO A N 1
ATOM 3572 C CA . PRO A 1 453 ? 61.332 -28.795 -25.170 1.00 28.38 490 PRO A CA 1
ATOM 3573 C C . PRO A 1 453 ? 61.816 -30.000 -25.968 1.00 24.45 490 PRO A C 1
ATOM 3574 O O . PRO A 1 453 ? 61.160 -31.043 -25.994 1.00 23.16 490 PRO A O 1
ATOM 3578 N N . SER A 1 454 ? 62.967 -29.838 -26.616 1.00 28.54 491 SER A N 1
ATOM 3579 C CA . SER A 1 454 ? 63.630 -30.925 -27.313 1.00 27.72 491 SER A CA 1
ATOM 3580 C C . SER A 1 454 ? 64.527 -31.687 -26.339 1.00 28.86 491 SER A C 1
ATOM 3581 O O . SER A 1 454 ? 64.594 -31.384 -25.145 1.00 34.80 491 SER A O 1
ATOM 3584 N N . ASP A 1 455 ? 65.226 -32.698 -26.855 1.00 30.04 492 ASP A N 1
ATOM 3585 C CA . ASP A 1 455 ? 66.096 -33.500 -26.003 1.00 27.91 492 ASP A CA 1
ATOM 3586 C C . ASP A 1 455 ? 67.267 -32.675 -25.481 1.00 33.50 492 ASP A C 1
ATOM 3587 O O . ASP A 1 455 ? 67.593 -32.733 -24.290 1.00 29.44 492 ASP A O 1
ATOM 3592 N N . ILE A 1 456 ? 67.901 -31.886 -26.354 1.00 33.19 493 ILE A N 1
ATOM 3593 C CA . ILE A 1 456 ? 69.131 -31.197 -25.973 1.00 32.18 493 ILE A CA 1
ATOM 3594 C C . ILE A 1 456 ? 68.838 -30.010 -25.060 1.00 25.85 493 ILE A C 1
ATOM 3595 O O . ILE A 1 456 ? 69.697 -29.601 -24.268 1.00 23.51 493 ILE A O 1
ATOM 3600 N N . GLU A 1 457 ? 67.636 -29.432 -25.151 1.00 24.60 494 GLU A N 1
ATOM 3601 C CA . GLU A 1 457 ? 67.286 -28.314 -24.278 1.00 26.11 494 GLU A CA 1
ATOM 3602 C C . GLU A 1 457 ? 67.175 -28.756 -22.823 1.00 25.85 494 GLU A C 1
ATOM 3603 O O . GLU A 1 457 ? 67.585 -28.025 -21.911 1.00 23.27 494 GLU A O 1
ATOM 3609 N N . ASN A 1 458 ? 66.633 -29.951 -22.584 1.00 21.16 495 ASN A N 1
ATOM 3610 C CA . ASN A 1 458 ? 66.545 -30.473 -21.228 1.00 25.54 495 ASN A CA 1
ATOM 3611 C C . ASN A 1 458 ? 67.862 -31.053 -20.736 1.00 23.81 495 ASN A C 1
ATOM 3612 O O . ASN A 1 458 ? 68.077 -31.118 -19.523 1.00 20.99 495 ASN A O 1
ATOM 3617 N N . MET A 1 459 ? 68.745 -31.477 -21.641 1.00 23.57 496 MET A N 1
ATOM 3618 C CA . MET A 1 459 ? 70.104 -31.808 -21.228 1.00 19.84 496 MET A CA 1
ATOM 3619 C C . MET A 1 459 ? 70.781 -30.593 -20.614 1.00 25.10 496 MET A C 1
ATOM 3620 O O . MET A 1 459 ? 71.355 -30.672 -19.522 1.00 29.56 496 MET A O 1
ATOM 3625 N N . TYR A 1 460 ? 70.727 -29.456 -21.312 1.00 18.28 497 TYR A N 1
ATOM 3626 C CA . TYR A 1 460 ? 71.292 -28.227 -20.768 1.00 22.51 497 TYR A CA 1
ATOM 3627 C C . TYR A 1 460 ? 70.559 -27.795 -19.505 1.00 25.50 497 TYR A C 1
ATOM 3628 O O . TYR A 1 460 ? 71.182 -27.318 -18.550 1.00 22.62 497 TYR A O 1
ATOM 3637 N N . ASN A 1 461 ? 69.233 -27.954 -19.484 1.00 21.86 498 ASN A N 1
ATOM 3638 C CA . ASN A 1 461 ? 68.462 -27.611 -18.293 1.00 21.89 498 ASN A CA 1
ATOM 3639 C C . ASN A 1 461 ? 68.955 -28.387 -17.077 1.00 26.04 498 ASN A C 1
ATOM 3640 O O . ASN A 1 461 ? 69.118 -27.823 -15.990 1.00 24.64 498 ASN A O 1
ATOM 3645 N N . ARG A 1 462 ? 69.201 -29.688 -17.243 1.00 24.04 499 ARG A N 1
ATOM 3646 C CA . ARG A 1 462 ? 69.746 -30.472 -16.140 1.00 20.50 499 ARG A CA 1
ATOM 3647 C C . ARG A 1 462 ? 71.161 -30.035 -15.785 1.00 23.19 499 ARG A C 1
ATOM 3648 O O . ARG A 1 462 ? 71.591 -30.207 -14.638 1.00 24.68 499 ARG A O 1
ATOM 3656 N N . LEU A 1 463 ? 71.896 -29.471 -16.745 1.00 22.64 500 LEU A N 1
ATOM 3657 C CA . LEU A 1 463 ? 73.248 -29.003 -16.458 1.00 24.50 500 LEU A CA 1
ATOM 3658 C C . LEU A 1 463 ? 73.226 -27.808 -15.512 1.00 22.62 500 LEU A C 1
ATOM 3659 O O . LEU A 1 463 ? 73.932 -27.797 -14.496 1.00 21.72 500 LEU A O 1
ATOM 3664 N N . TRP A 1 464 ? 72.420 -26.791 -15.823 1.00 22.25 501 TRP A N 1
ATOM 3665 C CA . TRP A 1 464 ? 72.461 -25.551 -15.059 1.00 20.71 501 TRP A CA 1
ATOM 3666 C C . TRP A 1 464 ? 71.448 -25.494 -13.922 1.00 20.53 501 TRP A C 1
ATOM 3667 O O . TRP A 1 464 ? 71.623 -24.685 -13.004 1.00 20.36 501 TRP A O 1
ATOM 3678 N N . PHE A 1 465 ? 70.405 -26.328 -13.942 1.00 17.17 502 PHE A N 1
ATOM 3679 C CA . PHE A 1 465 ? 69.401 -26.298 -12.888 1.00 17.64 502 PHE A CA 1
ATOM 3680 C C . PHE A 1 465 ? 69.476 -27.482 -11.933 1.00 21.91 502 PHE A C 1
ATOM 3681 O O . PHE A 1 465 ? 68.859 -27.427 -10.864 1.00 31.50 502 PHE A O 1
ATOM 3689 N N . TRP A 1 466 ? 70.196 -28.547 -12.280 1.00 19.62 503 TRP A N 1
ATOM 3690 C CA . TRP A 1 466 ? 70.376 -29.676 -11.376 1.00 21.48 503 TRP A CA 1
ATOM 3691 C C . TRP A 1 466 ? 71.824 -29.828 -10.932 1.00 24.31 503 TRP A C 1
ATOM 3692 O O . TRP A 1 466 ? 72.122 -29.751 -9.738 1.00 29.91 503 TRP A O 1
ATOM 3703 N N . TYR A 1 467 ? 72.744 -30.006 -11.877 1.00 22.38 504 TYR A N 1
ATOM 3704 C CA . TYR A 1 467 ? 74.090 -30.425 -11.516 1.00 25.36 504 TYR A CA 1
ATOM 3705 C C . TYR A 1 467 ? 74.968 -29.244 -11.126 1.00 27.92 504 TYR A C 1
ATOM 3706 O O . TYR A 1 467 ? 75.823 -29.379 -10.244 1.00 24.22 504 TYR A O 1
ATOM 3715 N N . LYS A 1 468 ? 74.774 -28.086 -11.759 1.00 26.30 505 LYS A N 1
ATOM 3716 C CA . LYS A 1 468 ? 75.443 -26.882 -11.282 1.00 25.53 505 LYS A CA 1
ATOM 3717 C C . LYS A 1 468 ? 74.993 -26.534 -9.870 1.00 25.57 505 LYS A C 1
ATOM 3718 O O . LYS A 1 468 ? 75.810 -26.141 -9.030 1.00 21.50 505 LYS A O 1
ATOM 3724 N N . LEU A 1 469 ? 73.698 -26.693 -9.585 1.00 22.32 506 LEU A N 1
ATOM 3725 C CA . LEU A 1 469 ? 73.178 -26.327 -8.271 1.00 23.68 506 LEU A CA 1
ATOM 3726 C C . LEU A 1 469 ? 73.606 -27.317 -7.193 1.00 25.88 506 LEU A C 1
ATOM 3727 O O . LEU A 1 469 ? 73.831 -26.918 -6.045 1.00 19.88 506 LEU A O 1
ATOM 3732 N N . GLN A 1 470 ? 73.719 -28.604 -7.536 1.00 27.01 507 GLN A N 1
ATOM 3733 C CA . GLN A 1 470 ? 74.150 -29.589 -6.548 1.00 19.17 507 GLN A CA 1
ATOM 3734 C C . GLN A 1 470 ? 75.622 -29.413 -6.199 1.00 20.35 507 GLN A C 1
ATOM 3735 O O . GLN A 1 470 ? 75.994 -29.454 -5.021 1.00 20.53 507 GLN A O 1
ATOM 3741 N N . GLY A 1 471 ? 76.474 -29.218 -7.206 1.00 23.17 508 GLY A N 1
ATOM 3742 C CA . GLY A 1 471 ? 77.862 -28.892 -6.927 1.00 21.24 508 GLY A CA 1
ATOM 3743 C C . GLY A 1 471 ? 78.014 -27.575 -6.195 1.00 22.76 508 GLY A C 1
ATOM 3744 O O . GLY A 1 471 ? 78.923 -27.414 -5.378 1.00 20.13 508 GLY A O 1
ATOM 3745 N N . TYR A 1 472 ? 77.131 -26.616 -6.482 1.00 19.65 509 TYR A N 1
ATOM 3746 C CA . TYR A 1 472 ? 77.136 -25.347 -5.761 1.00 19.90 509 TYR A CA 1
ATOM 3747 C C . TYR A 1 472 ? 76.856 -25.559 -4.278 1.00 19.35 509 TYR A C 1
ATOM 3748 O O . TYR A 1 472 ? 77.616 -25.099 -3.418 1.00 19.67 509 TYR A O 1
ATOM 3757 N N . LYS A 1 473 ? 75.763 -26.256 -3.960 1.00 14.81 510 LYS A N 1
ATOM 3758 C CA . LYS A 1 473 ? 75.415 -26.481 -2.562 1.00 20.57 510 LYS A CA 1
ATOM 3759 C C . LYS A 1 473 ? 76.421 -27.391 -1.869 1.00 23.14 510 LYS A C 1
ATOM 3760 O O . LYS A 1 473 ? 76.694 -27.211 -0.676 1.00 17.27 510 LYS A O 1
ATOM 3766 N N . GLY A 1 474 ? 76.981 -28.364 -2.589 1.00 18.88 511 GLY A N 1
ATOM 3767 C CA . GLY A 1 474 ? 78.021 -29.195 -2.004 1.00 17.09 511 GLY A CA 1
ATOM 3768 C C . GLY A 1 474 ? 79.282 -28.413 -1.690 1.00 19.38 511 GLY A C 1
ATOM 3769 O O . GLY A 1 474 ? 79.918 -28.633 -0.655 1.00 15.76 511 GLY A O 1
ATOM 3770 N N . THR A 1 475 ? 79.659 -27.486 -2.576 1.00 19.24 512 THR A N 1
ATOM 3771 C CA . THR A 1 475 ? 80.833 -26.656 -2.328 1.00 18.94 512 THR A CA 1
ATOM 3772 C C . THR A 1 475 ? 80.581 -25.667 -1.196 1.00 16.17 512 THR A C 1
ATOM 3773 O O . THR A 1 475 ? 81.454 -25.449 -0.348 1.00 15.51 512 THR A O 1
ATOM 3777 N N . ALA A 1 476 ? 79.387 -25.071 -1.157 1.00 15.19 513 ALA A N 1
ATOM 3778 C CA . ALA A 1 476 ? 79.100 -24.065 -0.141 1.00 18.75 513 ALA A CA 1
ATOM 3779 C C . ALA A 1 476 ? 78.918 -24.683 1.240 1.00 17.12 513 ALA A C 1
ATOM 3780 O O . ALA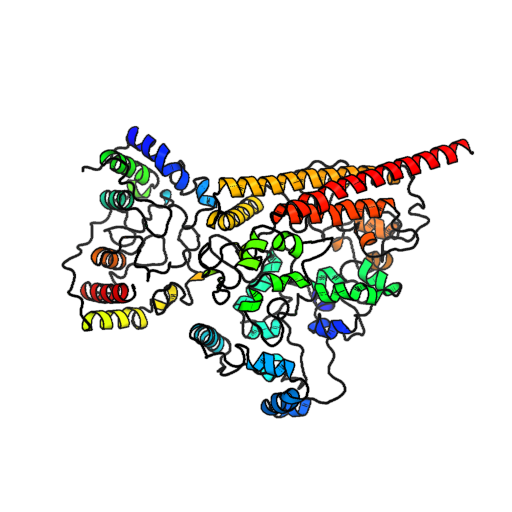 A 1 476 ? 79.225 -24.038 2.249 1.00 16.79 513 ALA A O 1
ATOM 3782 N N . HIS A 1 477 ? 78.425 -25.918 1.311 1.00 18.03 514 HIS A N 1
ATOM 3783 C CA . HIS A 1 477 ? 78.170 -26.584 2.581 1.00 15.29 514 HIS A CA 1
ATOM 3784 C C . HIS A 1 477 ? 79.262 -27.578 2.962 1.00 18.48 514 HIS A C 1
ATOM 3785 O O . HIS A 1 477 ? 79.064 -28.373 3.887 1.00 22.32 514 HIS A O 1
ATOM 3792 N N . ALA A 1 478 ? 80.400 -27.554 2.264 1.00 19.45 515 ALA A N 1
ATOM 3793 C CA . ALA A 1 478 ? 81.581 -28.344 2.622 1.00 16.97 515 ALA A CA 1
ATOM 3794 C C . ALA A 1 478 ? 81.299 -29.846 2.570 1.00 21.83 515 ALA A C 1
ATOM 3795 O O . ALA A 1 478 ? 81.627 -30.597 3.491 1.00 18.92 515 ALA A O 1
ATOM 3797 N N . GLN A 1 479 ? 80.688 -30.285 1.473 1.00 18.99 516 GLN A N 1
ATOM 3798 C CA . GLN A 1 479 ? 80.476 -31.705 1.198 1.00 18.93 516 GLN A CA 1
ATOM 3799 C C . GLN A 1 479 ? 81.165 -32.009 -0.128 1.00 20.11 516 GLN A C 1
ATOM 3800 O O . GLN A 1 479 ? 80.661 -31.644 -1.195 1.00 22.90 516 GLN A O 1
ATOM 3806 N N . GLN A 1 480 ? 82.318 -32.680 -0.059 1.00 24.75 517 GLN A N 1
ATOM 3807 C CA . GLN A 1 480 ? 83.146 -32.858 -1.248 1.00 24.10 517 GLN A CA 1
ATOM 3808 C C . GLN A 1 480 ? 82.500 -33.786 -2.269 1.00 23.95 517 GLN A C 1
ATOM 3809 O O . GLN A 1 480 ? 82.688 -33.597 -3.477 1.00 23.06 517 GLN A O 1
ATOM 3815 N N . ASP A 1 481 ? 81.742 -34.787 -1.819 1.00 26.46 518 ASP A N 1
ATOM 3816 C CA . ASP A 1 481 ? 81.128 -35.716 -2.763 1.00 23.52 518 ASP A CA 1
ATOM 3817 C C . ASP A 1 481 ? 80.005 -35.044 -3.544 1.00 25.03 518 ASP A C 1
ATOM 3818 O O . ASP A 1 481 ? 79.896 -35.215 -4.764 1.00 22.20 518 ASP A O 1
ATOM 3823 N N . VAL A 1 482 ? 79.155 -34.280 -2.854 1.00 24.64 519 VAL A N 1
ATOM 3824 C CA . VAL A 1 482 ? 78.094 -33.542 -3.535 1.00 23.00 519 VAL A CA 1
ATOM 3825 C C . VAL A 1 482 ? 78.690 -32.512 -4.486 1.00 25.06 519 VAL A C 1
ATOM 3826 O O . VAL A 1 482 ? 78.148 -32.256 -5.569 1.00 22.85 519 VAL A O 1
ATOM 3830 N N . SER A 1 483 ? 79.820 -31.913 -4.102 1.00 27.18 520 SER A N 1
ATOM 3831 C CA . SER A 1 483 ? 80.446 -30.892 -4.936 1.00 22.35 520 SER A CA 1
ATOM 3832 C C . SER A 1 483 ? 80.899 -31.470 -6.273 1.00 19.44 520 SER A C 1
ATOM 3833 O O . SER A 1 483 ? 80.599 -30.914 -7.336 1.00 24.27 520 SER A O 1
ATOM 3836 N N . TRP A 1 484 ? 81.613 -32.597 -6.241 1.00 21.41 521 TRP A N 1
ATOM 3837 C CA . TRP A 1 484 ? 82.160 -33.165 -7.467 1.00 20.64 521 TRP A CA 1
ATOM 3838 C C . TRP A 1 484 ? 81.218 -34.164 -8.134 1.00 21.68 521 TRP A C 1
ATOM 3839 O O . TRP A 1 484 ? 80.882 -34.008 -9.312 1.00 25.52 521 TRP A O 1
ATOM 3850 N N . TRP A 1 485 ? 80.791 -35.196 -7.404 1.00 20.89 522 TRP A N 1
ATOM 3851 C CA . TRP A 1 485 ? 80.086 -36.310 -8.030 1.00 18.39 522 TRP A CA 1
ATOM 3852 C C . TRP A 1 485 ? 78.603 -36.046 -8.253 1.00 20.60 522 TRP A C 1
ATOM 3853 O O . TRP A 1 485 ? 78.005 -36.678 -9.130 1.00 24.45 522 TRP A O 1
ATOM 3864 N N . TRP A 1 486 ? 77.993 -35.150 -7.484 1.00 21.11 523 TRP A N 1
ATOM 3865 C CA . TRP A 1 486 ? 76.651 -34.682 -7.802 1.00 23.52 523 TRP A CA 1
ATOM 3866 C C . TRP A 1 486 ? 76.676 -33.406 -8.630 1.00 21.79 523 TRP A C 1
ATOM 3867 O O . TRP A 1 486 ? 75.637 -33.008 -9.168 1.00 23.46 523 TRP A O 1
ATOM 3878 N N . GLY A 1 487 ? 77.839 -32.768 -8.741 1.00 19.51 524 GLY A N 1
ATOM 3879 C CA . GLY A 1 487 ? 77.991 -31.470 -9.366 1.00 18.79 524 GLY A CA 1
ATOM 3880 C C . GLY A 1 487 ? 78.784 -31.464 -10.655 1.00 21.52 524 GLY A C 1
ATOM 3881 O O . GLY A 1 487 ? 78.238 -31.673 -11.743 1.00 26.54 524 GLY A O 1
ATOM 3882 N N . GLN A 1 488 ? 80.080 -31.167 -10.527 1.00 23.53 525 GLN A N 1
ATOM 3883 C CA . GLN A 1 488 ? 80.948 -30.980 -11.687 1.00 21.28 525 GLN A CA 1
ATOM 3884 C C . GLN A 1 488 ? 80.906 -32.178 -12.631 1.00 19.84 525 GLN A C 1
ATOM 3885 O O . GLN A 1 488 ? 80.705 -32.017 -13.840 1.00 24.36 525 GLN A O 1
ATOM 3891 N N . ALA A 1 489 ? 81.121 -33.385 -12.104 1.00 21.16 526 ALA A N 1
ATOM 3892 C CA . ALA A 1 489 ? 81.198 -34.558 -12.975 1.00 22.08 526 ALA A CA 1
ATOM 3893 C C . ALA A 1 489 ? 79.918 -34.786 -13.774 1.00 24.42 526 ALA A C 1
ATOM 3894 O O . ALA A 1 489 ? 80.016 -35.046 -14.986 1.00 18.94 526 ALA A O 1
ATOM 3896 N N . PRO A 1 490 ? 78.713 -34.716 -13.193 1.00 25.34 527 PRO A N 1
ATOM 3897 C CA . PRO A 1 490 ? 77.509 -34.790 -14.039 1.00 20.13 527 PRO A CA 1
ATOM 3898 C C . PRO A 1 490 ? 77.378 -33.625 -15.002 1.00 24.82 527 PRO A C 1
ATOM 3899 O O . PRO A 1 490 ? 76.850 -33.807 -16.107 1.00 33.38 527 PRO A O 1
ATOM 3903 N N . MET A 1 491 ? 77.832 -32.429 -14.614 1.00 20.96 528 MET A N 1
ATOM 3904 C CA . MET A 1 491 ? 77.827 -31.300 -15.540 1.00 23.60 528 MET A CA 1
ATOM 3905 C C . MET A 1 491 ? 78.663 -31.601 -16.775 1.00 24.95 528 MET A C 1
ATOM 3906 O O . MET A 1 491 ? 78.257 -31.288 -17.900 1.00 28.05 528 MET A O 1
ATOM 3911 N N . MET A 1 492 ? 79.839 -32.203 -16.583 1.00 17.08 529 MET A N 1
ATOM 3912 C CA . MET A 1 492 ? 80.656 -32.609 -17.720 1.00 16.52 529 MET A CA 1
ATOM 3913 C C . MET A 1 492 ? 79.960 -33.678 -18.549 1.00 23.19 529 MET A C 1
ATOM 3914 O O . MET A 1 492 ? 80.152 -33.740 -19.768 1.00 23.76 529 MET A O 1
ATOM 3919 N N . MET A 1 493 ? 79.151 -34.526 -17.908 1.00 24.86 530 MET A N 1
ATOM 3920 C CA . MET A 1 493 ? 78.500 -35.614 -18.632 1.00 23.06 530 MET A CA 1
ATOM 3921 C C . MET A 1 493 ? 77.370 -35.105 -19.514 1.00 26.03 530 MET A C 1
ATOM 3922 O O . MET A 1 493 ? 77.138 -35.643 -20.602 1.00 30.67 530 MET A O 1
ATOM 3927 N N . GLU A 1 494 ? 76.634 -34.093 -19.052 1.00 22.52 531 GLU A N 1
ATOM 3928 C CA . GLU A 1 494 ? 75.631 -33.485 -19.917 1.00 27.91 531 GLU A CA 1
ATOM 3929 C C . GLU A 1 494 ? 76.285 -32.762 -21.089 1.00 29.08 531 GLU A C 1
ATOM 3930 O O . GLU A 1 494 ? 75.745 -32.763 -22.202 1.00 32.21 531 GLU A O 1
ATOM 3936 N N . MET A 1 495 ? 77.454 -32.159 -20.867 1.00 22.72 532 MET A N 1
ATOM 3937 C CA . MET A 1 495 ? 78.198 -31.565 -21.972 1.00 26.08 532 MET A CA 1
ATOM 3938 C C . MET A 1 495 ? 78.569 -32.618 -23.008 1.00 28.77 532 MET A C 1
ATOM 3939 O O . MET A 1 495 ? 78.586 -32.336 -24.211 1.00 24.61 532 MET A O 1
ATOM 3944 N N . THR A 1 496 ? 78.867 -33.840 -22.558 1.00 24.84 533 THR A N 1
ATOM 3945 C CA . THR A 1 496 ? 79.112 -34.940 -23.487 1.00 23.10 533 THR A CA 1
ATOM 3946 C C . THR A 1 496 ? 77.872 -35.236 -24.320 1.00 29.85 533 THR A C 1
ATOM 3947 O O . THR A 1 496 ? 77.951 -35.380 -25.546 1.00 40.40 533 THR A O 1
ATOM 3951 N N . ARG A 1 497 ? 76.710 -35.327 -23.667 1.00 26.33 534 ARG A N 1
ATOM 3952 C CA . ARG A 1 497 ? 75.472 -35.614 -24.385 1.00 31.31 534 ARG A CA 1
ATOM 3953 C C . ARG A 1 497 ? 75.083 -34.464 -25.306 1.00 28.80 534 ARG A C 1
ATOM 3954 O O . ARG A 1 497 ? 74.545 -34.689 -26.396 1.00 27.97 534 ARG A O 1
ATOM 3962 N N . ILE A 1 498 ? 75.346 -33.225 -24.884 1.00 26.16 535 ILE A N 1
ATOM 3963 C CA . ILE A 1 498 ? 74.975 -32.070 -25.695 1.00 25.11 535 ILE A CA 1
ATOM 3964 C C . ILE A 1 498 ? 75.818 -32.010 -26.962 1.00 23.90 535 ILE A C 1
ATOM 3965 O O . ILE A 1 498 ? 75.308 -31.715 -28.050 1.00 19.51 535 ILE A O 1
ATOM 3970 N N . GLN A 1 499 ? 77.118 -32.297 -26.849 1.00 27.24 536 GLN A N 1
ATOM 3971 C CA . GLN A 1 499 ? 77.980 -32.274 -28.026 1.00 24.98 536 GLN A CA 1
ATOM 3972 C C . GLN A 1 499 ? 77.621 -33.391 -28.997 1.00 31.94 536 GLN A C 1
ATOM 3973 O O . GLN A 1 499 ? 77.591 -33.176 -30.215 1.00 36.57 536 GLN A O 1
ATOM 3979 N N . ALA A 1 500 ? 77.351 -34.591 -28.477 1.00 30.16 537 ALA A N 1
ATOM 3980 C CA . ALA A 1 500 ? 76.980 -35.705 -29.343 1.00 27.94 537 ALA A CA 1
ATOM 3981 C C . ALA A 1 500 ? 75.662 -35.433 -30.054 1.00 31.20 537 ALA A C 1
ATOM 3982 O O . ALA A 1 500 ? 75.497 -35.784 -31.228 1.00 36.35 537 ALA A O 1
ATOM 3984 N N . GLU A 1 501 ? 74.714 -34.801 -29.361 1.00 30.45 538 GLU A N 1
ATOM 3985 C CA . GLU A 1 501 ? 73.435 -34.480 -29.985 1.00 28.23 538 GLU A CA 1
ATOM 3986 C C . GLU A 1 501 ? 73.588 -33.367 -31.014 1.00 28.52 538 GLU A C 1
ATOM 3987 O O . GLU A 1 501 ? 72.969 -33.416 -32.084 1.00 27.68 538 GLU A O 1
ATOM 3993 N N . ALA A 1 502 ? 74.403 -32.354 -30.709 1.00 28.21 539 ALA A N 1
ATOM 3994 C CA . ALA A 1 502 ? 74.668 -31.305 -31.688 1.00 25.56 539 ALA A CA 1
ATOM 3995 C C . ALA A 1 502 ? 75.336 -31.875 -32.932 1.00 34.01 539 ALA A C 1
ATOM 3996 O O . ALA A 1 502 ? 74.954 -31.542 -34.059 1.00 33.19 539 ALA A O 1
ATOM 3998 N N . ALA A 1 503 ? 76.332 -32.745 -32.745 1.00 37.91 540 ALA A N 1
ATOM 3999 C CA . ALA A 1 503 ? 76.958 -33.404 -33.886 1.00 34.71 540 ALA A CA 1
ATOM 4000 C C . ALA A 1 503 ? 75.987 -34.339 -34.593 1.00 31.02 540 ALA A C 1
ATOM 4001 O O . ALA A 1 503 ? 76.086 -34.527 -35.810 1.00 33.34 540 ALA A O 1
ATOM 4003 N N . ARG A 1 504 ? 75.045 -34.926 -33.852 1.00 37.86 541 ARG A N 1
ATOM 4004 C CA . ARG A 1 504 ? 74.052 -35.803 -34.463 1.00 31.85 541 ARG A CA 1
ATOM 4005 C C . ARG A 1 504 ? 73.081 -35.014 -35.332 1.00 31.51 541 ARG A C 1
ATOM 4006 O O . ARG A 1 504 ? 72.707 -35.463 -36.422 1.00 31.93 541 ARG A O 1
ATOM 4014 N N . LEU A 1 505 ? 72.662 -33.835 -34.866 1.00 32.79 542 LEU A N 1
ATOM 4015 C CA . LEU A 1 505 ? 71.731 -33.022 -35.641 1.00 34.01 542 LEU A CA 1
ATOM 4016 C C . LEU A 1 505 ? 72.399 -32.405 -36.862 1.00 39.81 542 LEU A C 1
ATOM 4017 O O . LEU A 1 505 ? 71.748 -32.229 -37.898 1.00 33.15 542 LEU A O 1
ATOM 4022 N N . ARG A 1 506 ? 73.687 -32.067 -36.765 1.00 37.86 543 ARG A N 1
ATOM 4023 C CA . ARG A 1 506 ? 74.401 -31.564 -37.934 1.00 37.70 543 ARG A CA 1
ATOM 4024 C C . ARG A 1 506 ? 74.675 -32.684 -38.930 1.00 37.86 543 ARG A C 1
ATOM 4025 O O . ARG A 1 506 ? 74.663 -32.459 -40.146 1.00 45.28 543 ARG A O 1
ATOM 4033 N N . ARG A 1 507 ? 74.924 -33.897 -38.430 1.00 38.31 544 ARG A N 1
ATOM 4034 C CA . ARG A 1 507 ? 75.153 -35.038 -39.309 1.00 30.35 544 ARG A CA 1
ATOM 4035 C C . ARG A 1 507 ? 73.894 -35.390 -40.092 1.00 38.55 544 ARG A C 1
ATOM 4036 O O . ARG A 1 507 ? 73.957 -35.652 -41.299 1.00 45.51 544 ARG A O 1
ATOM 4044 N N . LEU A 1 508 ? 72.741 -35.403 -39.419 1.00 41.16 545 LEU A N 1
ATOM 4045 C CA . LEU A 1 508 ? 71.485 -35.695 -40.102 1.00 38.95 545 LEU A CA 1
ATOM 4046 C C . LEU A 1 508 ? 71.164 -34.636 -41.147 1.00 42.92 545 LEU A C 1
ATOM 4047 O O . LEU A 1 508 ? 70.696 -34.959 -42.245 1.00 46.38 545 LEU A O 1
ATOM 4052 N N . ALA A 1 509 ? 71.404 -33.363 -40.823 1.00 44.02 546 ALA A N 1
ATOM 4053 C CA . ALA A 1 509 ? 71.130 -32.297 -41.780 1.00 47.88 546 ALA A CA 1
ATOM 4054 C C . ALA A 1 509 ? 72.076 -32.364 -42.973 1.00 46.82 546 ALA A C 1
ATOM 4055 O O . ALA A 1 509 ? 71.669 -32.098 -44.109 1.00 45.69 546 ALA A O 1
ATOM 4057 N N . GLY A 1 510 ? 73.341 -32.722 -42.736 1.00 45.51 547 GLY A N 1
ATOM 4058 C CA . GLY A 1 510 ? 74.283 -32.906 -43.827 1.00 48.24 547 GLY A CA 1
ATOM 4059 C C . GLY A 1 510 ? 73.910 -34.023 -44.778 1.00 50.28 547 GLY A C 1
ATOM 4060 O O . GLY A 1 510 ? 74.444 -34.082 -45.891 1.00 60.25 547 GLY A O 1
ATOM 4061 N N . ILE A 1 511 ? 73.008 -34.909 -44.364 1.00 45.22 548 ILE A N 1
ATOM 4062 C CA . ILE A 1 511 ? 72.476 -35.950 -45.236 1.00 40.51 548 ILE A CA 1
ATOM 4063 C C . ILE A 1 511 ? 71.196 -35.493 -45.923 1.00 49.93 548 ILE A C 1
ATOM 4064 O O . ILE A 1 511 ? 70.983 -35.777 -47.105 1.00 53.84 548 ILE A O 1
ATOM 4069 N N . GLU A 1 512 ? 70.336 -34.767 -45.202 1.00 50.94 549 GLU A N 1
ATOM 4070 C CA . GLU A 1 512 ? 69.108 -34.251 -45.798 1.00 55.91 549 GLU A CA 1
ATOM 4071 C C . GLU A 1 512 ? 69.379 -33.224 -46.887 1.00 55.34 549 GLU A C 1
ATOM 4072 O O . GLU A 1 512 ? 68.471 -32.911 -47.665 1.00 52.83 549 GLU A O 1
ATOM 4078 N N . LYS A 1 513 ? 70.598 -32.691 -46.961 1.00 51.58 550 LYS A N 1
ATOM 4079 C CA . LYS A 1 513 ? 70.949 -31.760 -48.023 1.00 56.42 550 LYS A CA 1
ATOM 4080 C C . LYS A 1 513 ? 71.484 -32.476 -49.256 1.00 57.64 550 LYS A C 1
ATOM 4081 O O . LYS A 1 513 ? 71.104 -32.132 -50.382 1.00 61.85 550 LYS A O 1
ATOM 4087 N N . THR A 1 514 ? 72.349 -33.480 -49.069 1.00 48.22 551 THR A N 1
ATOM 4088 C CA . THR A 1 514 ? 72.876 -34.265 -50.180 1.00 56.07 551 THR A CA 1
ATOM 4089 C C . THR A 1 514 ? 71.912 -35.353 -50.639 1.00 56.94 551 THR A C 1
ATOM 4090 O O . THR A 1 514 ? 72.326 -36.286 -51.340 1.00 66.27 551 THR A O 1
ATOM 4094 N N . ILE A 1 515 ? 70.643 -35.251 -50.247 1.00 53.05 552 ILE A N 1
ATOM 4095 C CA . ILE A 1 515 ? 69.567 -36.089 -50.761 1.00 58.26 552 ILE A CA 1
ATOM 4096 C C . ILE A 1 515 ? 68.623 -35.307 -51.655 1.00 74.58 552 ILE A C 1
ATOM 4097 O O . ILE A 1 515 ? 67.643 -35.876 -52.163 1.00 77.50 552 ILE A O 1
ATOM 4102 N N . SER A 1 516 ? 68.877 -34.013 -51.848 1.00 74.51 553 SER A N 1
ATOM 4103 C CA . SER A 1 516 ? 68.073 -33.165 -52.719 1.00 74.00 553 SER A CA 1
ATOM 4104 C C . SER A 1 516 ? 68.578 -33.267 -54.157 1.00 79.25 553 SER A C 1
ATOM 4105 O O . SER A 1 516 ? 67.776 -33.170 -55.084 1.00 88.66 553 SER A O 1
ATOM 4108 N N . ILE B 2 1 ? 107.068 3.651 33.333 1.00 51.61 35 ILE B N 1
ATOM 4109 C CA . ILE B 2 1 ? 108.025 4.751 33.315 1.00 67.39 35 ILE B CA 1
ATOM 4110 C C . ILE B 2 1 ? 107.414 5.990 32.675 1.00 57.91 35 ILE B C 1
ATOM 4111 O O . ILE B 2 1 ? 106.202 6.200 32.745 1.00 50.64 35 ILE B O 1
ATOM 4116 N N . GLU B 2 2 ? 108.251 6.813 32.051 1.00 49.63 36 GLU B N 1
ATOM 4117 C CA . GLU B 2 2 ? 107.804 8.061 31.448 1.00 53.68 36 GLU B CA 1
ATOM 4118 C C . GLU B 2 2 ? 107.282 7.809 30.039 1.00 49.68 36 GLU B C 1
ATOM 4119 O O . GLU B 2 2 ? 107.967 7.210 29.209 1.00 49.16 36 GLU B O 1
ATOM 4125 N N . ILE B 2 3 ? 106.066 8.275 29.781 1.00 44.00 37 ILE B N 1
ATOM 4126 C CA . ILE B 2 3 ? 105.422 8.131 28.480 1.00 39.96 37 ILE B CA 1
ATOM 4127 C C . ILE B 2 3 ? 105.706 9.397 27.676 1.00 42.89 37 ILE B C 1
ATOM 4128 O O . ILE B 2 3 ? 105.364 10.497 28.139 1.00 42.40 37 ILE B O 1
ATOM 4133 N N . PRO B 2 4 ? 106.312 9.296 26.498 1.00 45.88 38 PRO B N 1
ATOM 4134 C CA . PRO B 2 4 ? 106.661 10.504 25.745 1.00 44.84 38 PRO B CA 1
ATOM 4135 C C . PRO B 2 4 ? 105.440 11.154 25.115 1.00 44.41 38 PRO B C 1
ATOM 4136 O O . PRO B 2 4 ? 104.424 10.503 24.852 1.00 43.05 38 PRO B O 1
ATOM 4140 N N . LYS B 2 5 ? 105.548 12.465 24.894 1.00 52.78 39 LYS B N 1
ATOM 4141 C CA . LYS B 2 5 ? 104.582 13.177 24.068 1.00 43.29 39 LYS B CA 1
ATOM 4142 C C . LYS B 2 5 ? 104.943 13.114 22.593 1.00 35.74 39 LYS B C 1
ATOM 4143 O O . LYS B 2 5 ? 104.049 13.113 21.737 1.00 38.08 39 LYS B O 1
ATOM 4149 N N . GLU B 2 6 ? 106.236 13.041 22.287 1.00 55.18 40 GLU B N 1
ATOM 4150 C CA . GLU B 2 6 ? 106.710 13.001 20.914 1.00 51.43 40 GLU B CA 1
ATOM 4151 C C . GLU B 2 6 ? 106.498 11.622 20.302 1.00 42.72 40 GLU B C 1
ATOM 4152 O O . GLU B 2 6 ? 106.517 10.598 20.990 1.00 48.01 40 GLU B O 1
ATOM 4158 N N . VAL B 2 7 ? 106.300 11.607 18.990 1.00 47.42 41 VAL B N 1
ATOM 4159 C CA . VAL B 2 7 ? 106.163 10.372 18.228 1.00 45.57 41 VAL B CA 1
ATOM 4160 C C . VAL B 2 7 ? 107.535 9.967 17.708 1.00 48.44 41 VAL B C 1
ATOM 4161 O O . VAL B 2 7 ? 108.276 10.796 17.167 1.00 53.83 41 VAL B O 1
ATOM 4165 N N . THR B 2 8 ? 107.874 8.692 17.868 1.00 50.27 42 THR B N 1
ATOM 4166 C CA . THR B 2 8 ? 109.187 8.181 17.510 1.00 40.71 42 THR B CA 1
ATOM 4167 C C . THR B 2 8 ? 109.066 7.150 16.397 1.00 42.07 42 THR B C 1
ATOM 4168 O O . THR B 2 8 ? 107.985 6.620 16.124 1.00 44.67 42 THR B O 1
ATOM 4172 N N . GLU B 2 9 ? 110.203 6.871 15.755 1.00 48.07 43 GLU B N 1
ATOM 4173 C CA . GLU B 2 9 ? 110.244 5.823 14.742 1.00 52.19 43 GLU B CA 1
ATOM 4174 C C . GLU B 2 9 ? 110.016 4.451 15.361 1.00 54.26 43 GLU B C 1
ATOM 4175 O O . GLU B 2 9 ? 109.361 3.594 14.758 1.00 47.04 43 GLU B O 1
ATOM 4181 N N . GLU B 2 10 ? 110.558 4.220 16.559 1.00 61.48 44 GLU B N 1
ATOM 4182 C CA . GLU B 2 10 ? 110.283 2.974 17.266 1.00 57.17 44 GLU B CA 1
ATOM 4183 C C . GLU B 2 10 ? 108.792 2.814 17.532 1.00 52.21 44 GLU B C 1
ATOM 4184 O O . GLU B 2 10 ? 108.237 1.721 17.368 1.00 58.43 44 GLU B O 1
ATOM 4190 N N . GLY B 2 11 ? 108.128 3.894 17.946 1.00 47.78 45 GLY B N 1
ATOM 4191 C CA . GLY B 2 11 ? 106.694 3.829 18.179 1.00 44.64 45 GLY B CA 1
ATOM 4192 C C . GLY B 2 11 ? 105.911 3.483 16.927 1.00 49.52 45 GLY B C 1
ATOM 4193 O O . GLY B 2 11 ? 104.939 2.725 16.982 1.00 44.05 45 GLY B O 1
ATOM 4194 N N . LYS B 2 12 ? 106.318 4.040 15.783 1.00 46.38 46 LYS B N 1
ATOM 4195 C CA . LYS B 2 12 ? 105.691 3.678 14.514 1.00 38.33 46 LYS B CA 1
ATOM 4196 C C . LYS B 2 12 ? 105.846 2.189 14.233 1.00 40.24 46 LYS B C 1
ATOM 4197 O O . LYS B 2 12 ? 104.885 1.511 13.852 1.00 39.88 46 LYS B O 1
ATOM 4203 N N . ASN B 2 13 ? 107.059 1.663 14.418 1.00 40.17 47 ASN B N 1
ATOM 4204 C CA . ASN B 2 13 ? 107.329 0.271 14.070 1.00 40.56 47 ASN B CA 1
ATOM 4205 C C . ASN B 2 13 ? 106.578 -0.691 14.983 1.00 42.06 47 ASN B C 1
ATOM 4206 O O . ASN B 2 13 ? 106.036 -1.700 14.517 1.00 41.85 47 ASN B O 1
ATOM 4211 N N . VAL B 2 14 ? 106.548 -0.407 16.288 1.00 38.49 48 VAL B N 1
ATOM 4212 C CA . VAL B 2 14 ? 105.845 -1.286 17.220 1.00 35.16 48 VAL B CA 1
ATOM 4213 C C . VAL B 2 14 ? 104.363 -1.351 16.873 1.00 35.43 48 VAL B C 1
ATOM 4214 O O . VAL B 2 14 ? 103.765 -2.432 16.831 1.00 37.84 48 VAL B O 1
ATOM 4218 N N . TYR B 2 15 ? 103.748 -0.194 16.618 1.00 35.39 49 TYR B N 1
ATOM 4219 C CA . TYR B 2 15 ? 102.354 -0.181 16.182 1.00 39.91 49 TYR B CA 1
ATOM 4220 C C . TYR B 2 15 ? 102.185 -0.952 14.879 1.00 36.16 49 TYR B C 1
ATOM 4221 O O . TYR B 2 15 ? 101.233 -1.725 14.716 1.00 36.56 49 TYR B O 1
ATOM 4230 N N . LYS B 2 16 ? 103.098 -0.736 13.932 1.00 38.71 50 LYS B N 1
ATOM 4231 C CA . LYS B 2 16 ? 103.026 -1.405 12.636 1.00 34.60 50 LYS B CA 1
ATOM 4232 C C . LYS B 2 16 ? 103.055 -2.920 12.794 1.00 36.34 50 LYS B C 1
ATOM 4233 O O . LYS B 2 16 ? 102.272 -3.640 12.163 1.00 43.21 50 LYS B O 1
ATOM 4239 N N . LYS B 2 17 ? 103.946 -3.420 13.650 1.00 35.48 51 LYS B N 1
ATOM 4240 C CA . LYS B 2 17 ? 104.180 -4.855 13.755 1.00 30.63 51 LYS B CA 1
ATOM 4241 C C . LYS B 2 17 ? 103.177 -5.550 14.668 1.00 34.47 51 LYS B C 1
ATOM 4242 O O . LYS B 2 17 ? 102.860 -6.725 14.449 1.00 32.01 51 LYS B O 1
ATOM 4248 N N . TYR B 2 18 ? 102.659 -4.854 15.682 1.00 34.73 52 TYR B N 1
ATOM 4249 C CA . TYR B 2 18 ? 101.853 -5.494 16.710 1.00 31.49 52 TYR B CA 1
ATOM 4250 C C . TYR B 2 18 ? 100.439 -4.947 16.852 1.00 35.53 52 TYR B C 1
ATOM 4251 O O . TYR B 2 18 ? 99.624 -5.582 17.531 1.00 37.94 52 TYR B O 1
ATOM 4260 N N . CYS B 2 19 ? 100.119 -3.807 16.251 1.00 40.08 53 CYS B N 1
ATOM 4261 C CA . CYS B 2 19 ? 98.799 -3.208 16.419 1.00 35.26 53 CYS B CA 1
ATOM 4262 C C . CYS B 2 19 ? 98.048 -3.015 15.113 1.00 31.26 53 CYS B C 1
ATOM 4263 O O . CYS B 2 19 ? 96.821 -3.141 15.088 1.00 36.89 53 CYS B O 1
ATOM 4266 N N . ALA B 2 20 ? 98.757 -2.702 14.029 1.00 32.76 54 ALA B N 1
ATOM 4267 C CA . ALA B 2 20 ? 98.103 -2.451 12.747 1.00 26.98 54 ALA B CA 1
ATOM 4268 C C . ALA B 2 20 ? 97.260 -3.612 12.226 1.00 24.24 54 ALA B C 1
ATOM 4269 O O . ALA B 2 20 ? 96.208 -3.339 11.623 1.00 22.85 54 ALA B O 1
ATOM 4271 N N . PRO B 2 21 ? 97.644 -4.889 12.384 1.00 25.18 55 PRO B N 1
ATOM 4272 C CA . PRO B 2 21 ? 96.798 -5.973 11.851 1.00 22.70 55 PRO B CA 1
ATOM 4273 C C . PRO B 2 21 ? 95.344 -5.916 12.292 1.00 20.94 55 PRO B C 1
ATOM 4274 O O . PRO B 2 21 ? 94.459 -6.308 11.521 1.00 26.76 55 PRO B O 1
ATOM 4278 N N . CYS B 2 22 ? 95.064 -5.438 13.505 1.00 23.48 56 CYS B N 1
ATOM 4279 C CA . CYS B 2 22 ? 93.692 -5.323 13.990 1.00 27.02 56 CYS B CA 1
ATOM 4280 C C . CYS B 2 22 ? 93.166 -3.894 13.896 1.00 26.30 56 CYS B C 1
ATOM 4281 O O . CYS B 2 22 ? 92.132 -3.650 13.267 1.00 23.08 56 CYS B O 1
ATOM 4284 N N . HIS B 2 23 ? 93.870 -2.939 14.503 1.00 21.42 57 HIS B N 1
ATOM 4285 C CA . HIS B 2 23 ? 93.381 -1.569 14.596 1.00 23.98 57 HIS B CA 1
ATOM 4286 C C . HIS B 2 23 ? 93.552 -0.773 13.310 1.00 27.24 57 HIS B C 1
ATOM 4287 O O . HIS B 2 23 ? 93.075 0.365 13.239 1.00 25.15 57 HIS B O 1
ATOM 4294 N N . GLY B 2 24 ? 94.212 -1.324 12.302 1.00 27.19 58 GLY B N 1
ATOM 4295 C CA . GLY B 2 24 ? 94.326 -0.636 11.036 1.00 32.11 58 GLY B CA 1
ATOM 4296 C C . GLY B 2 24 ? 95.639 0.119 10.905 1.00 33.06 58 GLY B C 1
ATOM 4297 O O . GLY B 2 24 ? 96.295 0.471 11.889 1.00 24.86 58 GLY B O 1
ATOM 4298 N N . GLU B 2 25 ? 96.028 0.367 9.649 1.00 42.00 59 GLU B N 1
ATOM 4299 C CA . GLU B 2 25 ? 97.300 1.035 9.382 1.00 45.28 59 GLU B CA 1
ATOM 4300 C C . GLU B 2 25 ? 97.294 2.481 9.864 1.00 39.13 59 GLU B C 1
ATOM 4301 O O . GLU B 2 25 ? 98.356 3.040 10.159 1.00 43.77 59 GLU B O 1
ATOM 4307 N N . GLU B 2 26 ? 96.116 3.097 9.950 1.00 32.21 60 GLU B N 1
ATOM 4308 C CA . GLU B 2 26 ? 95.971 4.477 10.397 1.00 38.69 60 GLU B CA 1
ATOM 4309 C C . GLU B 2 26 ? 95.079 4.579 11.628 1.00 35.02 60 GLU B C 1
ATOM 4310 O O . GLU B 2 26 ? 94.493 5.631 11.895 1.00 34.51 60 GLU B O 1
ATOM 4316 N N . GLY B 2 27 ? 94.958 3.483 12.374 1.00 31.67 61 GLY B N 1
ATOM 4317 C CA . GLY B 2 27 ? 94.193 3.497 13.606 1.00 28.88 61 GLY B CA 1
ATOM 4318 C C . GLY B 2 27 ? 92.697 3.607 13.442 1.00 26.02 61 GLY B C 1
ATOM 4319 O O . GLY B 2 27 ? 92.005 3.967 14.398 1.00 24.43 61 GLY B O 1
ATOM 4320 N N . GLY B 2 28 ? 92.174 3.324 12.254 1.00 29.58 62 GLY B N 1
ATOM 4321 C CA . GLY B 2 28 ? 90.747 3.385 12.036 1.00 28.78 62 GLY B CA 1
ATOM 4322 C C . GLY B 2 28 ? 89.969 2.167 12.475 1.00 29.92 62 GLY B C 1
ATOM 4323 O O . GLY B 2 28 ? 88.785 2.054 12.151 1.00 19.39 62 GLY B O 1
ATOM 4324 N N . GLY B 2 29 ? 90.595 1.249 13.209 1.00 23.26 63 GLY B N 1
ATOM 4325 C CA . GLY B 2 29 ? 89.934 0.005 13.563 1.00 26.05 63 GLY B CA 1
ATOM 4326 C C . GLY B 2 29 ? 89.528 -0.821 12.364 1.00 27.41 63 GLY B C 1
ATOM 4327 O O . GLY B 2 29 ? 88.558 -1.582 12.439 1.00 33.75 63 GLY B O 1
ATOM 4328 N N . ASP B 2 30 ? 90.251 -0.692 11.254 1.00 27.34 64 ASP B N 1
ATOM 4329 C CA . ASP B 2 30 ? 89.869 -1.305 9.990 1.00 25.40 64 ASP B CA 1
ATOM 4330 C C . ASP B 2 30 ? 91.015 -2.118 9.406 1.00 25.13 64 ASP B C 1
ATOM 4331 O O . ASP B 2 30 ? 91.233 -2.133 8.191 1.00 26.24 64 ASP B O 1
ATOM 4336 N N . GLY B 2 31 ? 91.776 -2.802 10.258 1.00 22.33 65 GLY B N 1
ATOM 4337 C CA . GLY B 2 31 ? 92.649 -3.848 9.765 1.00 17.56 65 GLY B CA 1
ATOM 4338 C C . GLY B 2 31 ? 91.859 -4.936 9.065 1.00 23.68 65 GLY B C 1
ATOM 4339 O O . GLY B 2 31 ? 90.648 -5.069 9.241 1.00 22.58 65 GLY B O 1
ATOM 4340 N N . LEU B 2 32 ? 92.556 -5.721 8.240 1.00 20.44 66 LEU B N 1
ATOM 4341 C CA . LEU B 2 32 ? 91.868 -6.754 7.470 1.00 20.70 66 LEU B CA 1
ATOM 4342 C C . LEU B 2 32 ? 91.123 -7.721 8.382 1.00 24.63 66 LEU B C 1
ATOM 4343 O O . LEU B 2 32 ? 89.968 -8.069 8.116 1.00 25.30 66 LEU B O 1
ATOM 4348 N N . LEU B 2 33 ? 91.755 -8.144 9.479 1.00 27.09 67 LEU B N 1
ATOM 4349 C CA . LEU B 2 33 ? 91.135 -9.100 10.389 1.00 24.60 67 LEU B CA 1
ATOM 4350 C C . LEU B 2 33 ? 89.980 -8.505 11.182 1.00 22.65 67 LEU B C 1
ATOM 4351 O O . LEU B 2 33 ? 89.298 -9.250 11.892 1.00 28.30 67 LEU B O 1
ATOM 4356 N N . SER B 2 34 ? 89.744 -7.195 11.084 1.00 21.06 68 SER B N 1
ATOM 4357 C CA . SER B 2 34 ? 88.611 -6.591 11.775 1.00 22.87 68 SER B CA 1
ATOM 4358 C C . SER B 2 34 ? 87.279 -6.952 11.129 1.00 26.65 68 SER B C 1
ATOM 4359 O O . SER B 2 34 ? 86.236 -6.823 11.779 1.00 26.10 68 SER B O 1
ATOM 4362 N N . ARG B 2 35 ? 87.292 -7.398 9.870 1.00 29.26 69 ARG B N 1
ATOM 4363 C CA . ARG B 2 35 ? 86.048 -7.742 9.187 1.00 25.70 69 ARG B CA 1
ATOM 4364 C C . ARG B 2 35 ? 85.352 -8.931 9.838 1.00 26.23 69 ARG B C 1
ATOM 4365 O O . ARG B 2 35 ? 84.119 -9.010 9.819 1.00 27.37 69 ARG B O 1
ATOM 4373 N N . SER B 2 36 ? 86.115 -9.855 10.419 1.00 25.30 70 SER B N 1
ATOM 4374 C CA . SER B 2 36 ? 85.573 -11.078 10.997 1.00 26.65 70 SER B CA 1
ATOM 4375 C C . SER B 2 36 ? 85.707 -11.115 12.511 1.00 24.84 70 SER B C 1
ATOM 4376 O O . SER B 2 36 ? 85.461 -12.160 13.121 1.00 26.12 70 SER B O 1
ATOM 4379 N N . MET B 2 37 ? 86.087 -10.004 13.131 1.00 22.73 71 MET B N 1
ATOM 4380 C CA . MET B 2 37 ? 86.397 -9.963 14.550 1.00 19.62 71 MET B CA 1
ATOM 4381 C C . MET B 2 37 ? 85.236 -9.362 15.329 1.00 18.63 71 MET B C 1
ATOM 4382 O O . MET B 2 37 ? 84.640 -8.369 14.905 1.00 25.85 71 MET B O 1
ATOM 4387 N N . LEU B 2 38 ? 84.920 -9.971 16.469 1.00 19.62 72 LEU B N 1
ATOM 4388 C CA . LEU B 2 38 ? 83.861 -9.492 17.350 1.00 21.65 72 LEU B CA 1
ATOM 4389 C C . LEU B 2 38 ? 84.263 -9.736 18.800 1.00 26.51 72 LEU B C 1
ATOM 4390 O O . LEU B 2 38 ? 84.463 -10.891 19.196 1.00 29.91 72 LEU B O 1
ATOM 4395 N N . PRO B 2 39 ? 84.389 -8.686 19.632 1.00 27.26 73 PRO B N 1
ATOM 4396 C CA . PRO B 2 39 ? 84.152 -7.260 19.360 1.00 27.79 73 PRO B CA 1
ATOM 4397 C C . PRO B 2 39 ? 85.123 -6.646 18.352 1.00 25.63 73 PRO B C 1
ATOM 4398 O O . PRO B 2 39 ? 86.247 -7.126 18.204 1.00 22.27 73 PRO B O 1
ATOM 4402 N N . LYS B 2 40 ? 84.674 -5.600 17.667 1.00 27.96 74 LYS B N 1
ATOM 4403 C CA . LYS B 2 40 ? 85.511 -4.931 16.687 1.00 26.62 74 LYS B CA 1
ATOM 4404 C C . LYS B 2 40 ? 86.681 -4.229 17.376 1.00 28.85 74 LYS B C 1
ATOM 4405 O O . LYS B 2 40 ? 86.538 -3.728 18.494 1.00 35.08 74 LYS B O 1
ATOM 4411 N N . PRO B 2 41 ? 87.851 -4.186 16.734 1.00 26.73 75 PRO B N 1
ATOM 4412 C CA . PRO B 2 41 ? 88.982 -3.466 17.328 1.00 29.86 75 PRO B CA 1
ATOM 4413 C C . PRO B 2 41 ? 88.720 -1.968 17.341 1.00 30.95 75 PRO B C 1
ATOM 4414 O O . PRO B 2 41 ? 88.080 -1.423 16.438 1.00 36.37 75 PRO B O 1
ATOM 4418 N N . ARG B 2 42 ? 89.219 -1.309 18.387 1.00 31.39 76 ARG B N 1
ATOM 4419 C CA . ARG B 2 42 ? 88.902 0.094 18.634 1.00 31.22 76 ARG B CA 1
ATOM 4420 C C . ARG B 2 42 ? 89.304 0.976 17.458 1.00 32.42 76 ARG B C 1
ATOM 4421 O O . ARG B 2 42 ? 90.400 0.841 16.904 1.00 31.83 76 ARG B O 1
ATOM 4429 N N . ASN B 2 43 ? 88.402 1.876 17.078 1.00 29.73 77 ASN B N 1
ATOM 4430 C CA . ASN B 2 43 ? 88.695 2.920 16.101 1.00 28.94 77 ASN B CA 1
ATOM 4431 C C . ASN B 2 43 ? 89.237 4.117 16.875 1.00 27.15 77 ASN B C 1
ATOM 4432 O O . ASN B 2 43 ? 88.477 4.889 17.464 1.00 26.00 77 ASN B O 1
ATOM 4437 N N . PHE B 2 44 ? 90.563 4.270 16.872 1.00 26.43 78 PHE B N 1
ATOM 4438 C CA . PHE B 2 44 ? 91.218 5.315 17.649 1.00 28.52 78 PHE B CA 1
ATOM 4439 C C . PHE B 2 44 ? 90.953 6.716 17.115 1.00 32.46 78 PHE B C 1
ATOM 4440 O O . PHE B 2 44 ? 91.214 7.689 17.831 1.00 33.25 78 PHE B O 1
ATOM 4448 N N . THR B 2 45 ? 90.442 6.843 15.887 1.00 33.22 79 THR B N 1
ATOM 4449 C CA . THR B 2 45 ? 90.291 8.155 15.268 1.00 36.26 79 THR B CA 1
ATOM 4450 C C . THR B 2 45 ? 89.198 8.992 15.920 1.00 32.33 79 THR B C 1
ATOM 4451 O O . THR B 2 45 ? 89.181 10.214 15.737 1.00 34.43 79 THR B O 1
ATOM 4455 N N . LEU B 2 46 ? 88.290 8.372 16.673 1.00 28.14 80 LEU B N 1
ATOM 4456 C CA . LEU B 2 46 ? 87.205 9.098 17.318 1.00 23.45 80 LEU B CA 1
ATOM 4457 C C . LEU B 2 46 ? 87.605 9.706 18.655 1.00 30.98 80 LEU B C 1
ATOM 4458 O O . LEU B 2 46 ? 86.865 10.543 19.185 1.00 28.23 80 LEU B O 1
ATOM 4463 N N . GLY B 2 47 ? 88.753 9.320 19.208 1.00 28.32 81 GLY B N 1
ATOM 4464 C CA . GLY B 2 47 ? 89.128 9.790 20.526 1.00 29.40 81 GLY B CA 1
ATOM 4465 C C . GLY B 2 47 ? 88.233 9.307 21.643 1.00 26.99 81 GLY B C 1
ATOM 4466 O O . GLY B 2 47 ? 88.210 9.919 22.714 1.00 27.14 81 GLY B O 1
ATOM 4467 N N . ALA B 2 48 ? 87.494 8.220 21.422 1.00 26.22 82 ALA B N 1
ATOM 4468 C CA . ALA B 2 48 ? 86.564 7.665 22.400 1.00 31.54 82 ALA B CA 1
ATOM 4469 C C . ALA B 2 48 ? 87.165 6.385 22.967 1.00 33.72 82 ALA B C 1
ATOM 4470 O O . ALA B 2 48 ? 87.257 5.370 22.267 1.00 27.08 82 ALA B O 1
ATOM 4472 N N . TYR B 2 49 ? 87.570 6.436 24.233 1.00 28.53 83 TYR B N 1
ATOM 4473 C CA . TYR B 2 49 ? 88.167 5.303 24.924 1.00 20.55 83 TYR B CA 1
ATOM 4474 C C . TYR B 2 49 ? 87.225 4.835 26.025 1.00 29.50 83 TYR B C 1
ATOM 4475 O O . TYR B 2 49 ? 86.732 5.649 26.813 1.00 34.82 83 TYR B O 1
ATOM 4484 N N . LYS B 2 50 ? 86.975 3.524 26.070 1.00 32.27 84 LYS B N 1
ATOM 4485 C CA . LYS B 2 50 ? 86.024 2.984 27.038 1.00 30.20 84 LYS B CA 1
ATOM 4486 C C . LYS B 2 50 ? 86.535 3.116 28.467 1.00 24.90 84 LYS B C 1
ATOM 4487 O O . LYS B 2 50 ? 85.748 3.355 29.391 1.00 26.53 84 LYS B O 1
ATOM 4493 N N . PHE B 2 51 ? 87.840 2.953 28.670 1.00 28.66 85 PHE B N 1
ATOM 4494 C CA . PHE B 2 51 ? 88.411 2.716 29.994 1.00 35.18 85 PHE B CA 1
ATOM 4495 C C . PHE B 2 51 ? 89.373 3.847 30.342 1.00 30.21 85 PHE B C 1
ATOM 4496 O O . PHE B 2 51 ? 90.487 3.918 29.811 1.00 24.55 85 PHE B O 1
ATOM 4504 N N . ARG B 2 52 ? 88.927 4.732 31.229 1.00 28.17 86 ARG B N 1
ATOM 4505 C CA . ARG B 2 52 ? 89.665 5.920 31.620 1.00 29.84 86 ARG B CA 1
ATOM 4506 C C . ARG B 2 52 ? 89.618 6.077 33.133 1.00 36.54 86 ARG B C 1
ATOM 4507 O O . ARG B 2 52 ? 88.896 5.369 33.842 1.00 28.48 86 ARG B O 1
ATOM 4515 N N . THR B 2 53 ? 90.415 7.024 33.620 1.00 33.93 87 THR B N 1
ATOM 4516 C CA . THR B 2 53 ? 90.259 7.579 34.956 1.00 40.53 87 THR B CA 1
ATOM 4517 C C . THR B 2 53 ? 89.670 8.983 34.908 1.00 36.71 87 THR B C 1
ATOM 4518 O O . THR B 2 53 ? 89.601 9.657 35.942 1.00 33.85 87 THR B O 1
ATOM 4522 N N . THR B 2 54 ? 89.242 9.431 33.732 1.00 32.34 88 THR B N 1
ATOM 4523 C CA . THR B 2 54 ? 88.696 10.754 33.481 1.00 32.53 88 THR B CA 1
ATOM 4524 C C . THR B 2 54 ? 87.180 10.690 33.323 1.00 29.10 88 THR B C 1
ATOM 4525 O O . THR B 2 54 ? 86.625 9.636 32.997 1.00 30.48 88 THR B O 1
ATOM 4529 N N . PRO B 2 55 ? 86.476 11.798 33.556 1.00 32.61 89 PRO B N 1
ATOM 4530 C CA . PRO B 2 55 ? 85.010 11.783 33.458 1.00 26.43 89 PRO B CA 1
ATOM 4531 C C . PRO B 2 55 ? 84.523 11.490 32.043 1.00 30.88 89 PRO B C 1
ATOM 4532 O O . PRO B 2 55 ? 85.291 11.409 31.082 1.00 27.50 89 PRO B O 1
ATOM 4536 N N . SER B 2 56 ? 83.202 11.341 31.936 1.00 33.53 90 SER B N 1
ATOM 4537 C CA . SER B 2 56 ? 82.562 10.990 30.672 1.00 33.26 90 SER B CA 1
ATOM 4538 C C . SER B 2 56 ? 82.755 12.091 29.635 1.00 38.48 90 SER B C 1
ATOM 4539 O O . SER B 2 56 ? 82.568 13.277 29.924 1.00 41.68 90 SER B O 1
ATOM 4542 N N . GLY B 2 57 ? 83.127 11.689 28.419 1.00 34.13 91 GLY B N 1
ATOM 4543 C CA . GLY B 2 57 ? 83.376 12.615 27.339 1.00 38.57 91 GLY B CA 1
ATOM 4544 C C . GLY B 2 57 ? 84.805 13.098 27.238 1.00 36.38 91 GLY B C 1
ATOM 4545 O O . GLY B 2 57 ? 85.180 13.674 26.207 1.00 43.91 91 GLY B O 1
ATOM 4546 N N . SER B 2 58 ? 85.614 12.878 28.268 1.00 34.82 92 SER B N 1
ATOM 4547 C CA . SER B 2 58 ? 86.991 13.333 28.267 1.00 30.35 92 SER B CA 1
ATOM 4548 C C . SER B 2 58 ? 87.887 12.359 27.509 1.00 36.94 92 SER B C 1
ATOM 4549 O O . SER B 2 58 ? 87.555 11.187 27.307 1.00 36.75 92 SER B O 1
ATOM 4552 N N . LEU B 2 59 ? 89.037 12.870 27.081 1.00 33.01 93 LEU B N 1
ATOM 4553 C CA . LEU B 2 59 ? 90.079 12.025 26.535 1.00 25.85 93 LEU B CA 1
ATOM 4554 C C . LEU B 2 59 ? 90.677 11.169 27.648 1.00 32.38 93 LEU B C 1
ATOM 4555 O O . LEU B 2 59 ? 90.537 11.487 28.831 1.00 38.75 93 LEU B O 1
ATOM 4560 N N . PRO B 2 60 ? 91.340 10.071 27.301 1.00 36.51 94 PRO B N 1
ATOM 4561 C CA . PRO B 2 60 ? 92.100 9.334 28.311 1.00 37.75 94 PRO B CA 1
ATOM 4562 C C . PRO B 2 60 ? 93.429 10.011 28.590 1.00 36.76 94 PRO B C 1
ATOM 4563 O O . PRO B 2 60 ? 93.997 10.698 27.738 1.00 37.40 94 PRO B O 1
ATOM 4567 N N . THR B 2 61 ? 93.921 9.817 29.809 1.00 33.16 95 THR B N 1
ATOM 4568 C CA . THR B 2 61 ? 95.285 10.219 30.099 1.00 33.45 95 THR B CA 1
ATOM 4569 C C . THR B 2 61 ? 96.251 9.265 29.405 1.00 30.53 95 THR B C 1
ATOM 4570 O O . THR B 2 61 ? 95.889 8.152 29.014 1.00 34.17 95 THR B O 1
ATOM 4574 N N . ASP B 2 62 ? 97.495 9.719 29.238 1.00 30.69 96 ASP B N 1
ATOM 4575 C CA . ASP B 2 62 ? 98.512 8.843 28.664 1.00 38.97 96 ASP B CA 1
ATOM 4576 C C . ASP B 2 62 ? 98.693 7.585 29.502 1.00 42.39 96 ASP B C 1
ATOM 4577 O O . ASP B 2 62 ? 99.027 6.521 28.965 1.00 43.01 96 ASP B O 1
ATOM 4582 N N . GLU B 2 63 ? 98.461 7.686 30.813 1.00 41.30 97 GLU B N 1
ATOM 4583 C CA . GLU B 2 63 ? 98.560 6.520 31.683 1.00 41.06 97 GLU B CA 1
ATOM 4584 C C . GLU B 2 63 ? 97.378 5.578 31.494 1.00 36.35 97 GLU B C 1
ATOM 4585 O O . GLU B 2 63 ? 97.537 4.358 31.607 1.00 39.73 97 GLU B O 1
ATOM 4591 N N . ASP B 2 64 ? 96.191 6.120 31.202 1.00 34.97 98 ASP B N 1
ATOM 4592 C CA . ASP B 2 64 ? 95.033 5.273 30.932 1.00 29.29 98 ASP B CA 1
ATOM 4593 C C . ASP B 2 64 ? 95.282 4.376 29.730 1.00 31.60 98 ASP B C 1
ATOM 4594 O O . ASP B 2 64 ? 94.958 3.183 29.756 1.00 34.64 98 ASP B O 1
ATOM 4599 N N . ILE B 2 65 ? 95.847 4.937 28.659 1.00 32.88 99 ILE B N 1
ATOM 4600 C CA . ILE B 2 65 ? 96.109 4.153 27.456 1.00 31.37 99 ILE B CA 1
ATOM 4601 C C . ILE B 2 65 ? 97.179 3.102 27.727 1.00 32.43 99 ILE B C 1
ATOM 4602 O O . ILE B 2 65 ? 97.033 1.933 27.352 1.00 36.11 99 ILE B O 1
ATOM 4607 N N . TYR B 2 66 ? 98.270 3.502 28.386 1.00 29.08 100 TYR B N 1
ATOM 4608 C CA . TYR B 2 66 ? 99.327 2.553 28.721 1.00 27.47 100 TYR B CA 1
ATOM 4609 C C . TYR B 2 66 ? 98.805 1.415 29.588 1.00 27.76 100 TYR B C 1
ATOM 4610 O O . TYR B 2 66 ? 99.271 0.278 29.466 1.00 31.15 100 TYR B O 1
ATOM 4619 N N . ARG B 2 67 ? 97.841 1.699 30.465 1.00 30.12 101 ARG B N 1
ATOM 4620 C CA . ARG B 2 67 ? 97.283 0.653 31.314 1.00 27.53 101 ARG B CA 1
ATOM 4621 C C . ARG B 2 67 ? 96.498 -0.357 30.490 1.00 32.18 101 ARG B C 1
ATOM 4622 O O . ARG B 2 67 ? 96.644 -1.570 30.677 1.00 36.90 101 ARG B O 1
ATOM 4630 N N . THR B 2 68 ? 95.655 0.126 29.574 1.00 29.44 102 THR B N 1
ATOM 4631 C CA . THR B 2 68 ? 94.864 -0.777 28.743 1.00 26.49 102 THR B CA 1
ATOM 4632 C C . THR B 2 68 ? 95.757 -1.633 27.851 1.00 30.80 102 THR B C 1
ATOM 4633 O O . THR B 2 68 ? 95.478 -2.819 27.636 1.00 28.37 102 THR B O 1
ATOM 4637 N N . ILE B 2 69 ? 96.834 -1.047 27.322 1.00 26.48 103 ILE B N 1
ATOM 4638 C CA . ILE B 2 69 ? 97.773 -1.802 26.494 1.00 23.43 103 ILE B CA 1
ATOM 4639 C C . ILE B 2 69 ? 98.433 -2.908 27.308 1.00 25.05 103 ILE B C 1
ATOM 4640 O O . ILE B 2 69 ? 98.567 -4.047 26.844 1.00 27.89 103 ILE B O 1
ATOM 4645 N N . SER B 2 70 ? 98.847 -2.593 28.537 1.00 27.84 104 SER B N 1
ATOM 4646 C CA . SER B 2 70 ? 99.540 -3.576 29.363 1.00 21.11 104 SER B CA 1
ATOM 4647 C C . SER B 2 70 ? 98.595 -4.669 29.843 1.00 19.29 104 SER B C 1
ATOM 4648 O O . SER B 2 70 ? 98.944 -5.855 29.819 1.00 21.31 104 SER B O 1
ATOM 4651 N N . TYR B 2 71 ? 97.395 -4.293 30.283 1.00 25.68 105 TYR B N 1
ATOM 4652 C CA . TYR B 2 71 ? 96.480 -5.267 30.866 1.00 25.41 105 TYR B CA 1
ATOM 4653 C C . TYR B 2 71 ? 95.677 -6.011 29.807 1.00 27.99 105 TYR B C 1
ATOM 4654 O O . TYR B 2 71 ? 95.314 -7.174 30.016 1.00 23.34 105 TYR B O 1
ATOM 4663 N N . GLY B 2 72 ? 95.395 -5.370 28.676 1.00 31.91 106 GLY B N 1
ATOM 4664 C CA . GLY B 2 72 ? 94.533 -5.956 27.673 1.00 26.79 106 GLY B CA 1
ATOM 4665 C C . GLY B 2 72 ? 93.070 -5.742 28.008 1.00 32.74 106 GLY B C 1
ATOM 4666 O O . GLY B 2 72 ? 92.703 -5.134 29.016 1.00 32.73 106 GLY B O 1
ATOM 4667 N N . VAL B 2 73 ? 92.216 -6.256 27.130 1.00 25.17 107 VAL B N 1
ATOM 4668 C CA . VAL B 2 73 ? 90.773 -6.152 27.325 1.00 27.02 107 VAL B CA 1
ATOM 4669 C C . VAL B 2 73 ? 90.169 -7.551 27.295 1.00 25.87 107 VAL B C 1
ATOM 4670 O O . VAL B 2 73 ? 90.074 -8.160 26.219 1.00 25.01 107 VAL B O 1
ATOM 4674 N N . PRO B 2 74 ? 89.766 -8.101 28.439 1.00 32.48 108 PRO B N 1
ATOM 4675 C CA . PRO B 2 74 ? 89.103 -9.409 28.435 1.00 31.30 108 PRO B CA 1
ATOM 4676 C C . PRO B 2 74 ? 87.828 -9.390 27.605 1.00 28.07 108 PRO B C 1
ATOM 4677 O O . PRO B 2 74 ? 87.278 -8.334 27.280 1.00 30.69 108 PRO B O 1
ATOM 4681 N N . ASN B 2 75 ? 87.362 -10.593 27.263 1.00 30.40 109 ASN B N 1
ATOM 4682 C CA . ASN B 2 75 ? 86.201 -10.784 26.391 1.00 31.44 109 ASN B CA 1
ATOM 4683 C C . ASN B 2 75 ? 86.428 -10.169 25.013 1.00 22.95 109 ASN B C 1
ATOM 4684 O O . ASN B 2 75 ? 85.492 -9.672 24.380 1.00 26.12 109 ASN B O 1
ATOM 4689 N N . SER B 2 76 ? 87.674 -10.198 24.546 1.00 21.47 110 SER B N 1
ATOM 4690 C CA . SER B 2 76 ? 88.036 -9.680 23.233 1.00 23.92 110 SER B CA 1
ATOM 4691 C C . SER B 2 76 ? 89.413 -10.218 22.876 1.00 24.12 110 SER B C 1
ATOM 4692 O O . SER B 2 76 ? 90.105 -10.813 23.706 1.00 22.87 110 SER B O 1
ATOM 4695 N N . THR B 2 77 ? 89.808 -9.991 21.625 1.00 20.20 111 THR B N 1
ATOM 4696 C CA . THR B 2 77 ? 91.121 -10.407 21.149 1.00 21.23 111 THR B CA 1
ATOM 4697 C C . THR B 2 77 ? 92.239 -9.481 21.611 1.00 28.60 111 THR B C 1
ATOM 4698 O O . THR B 2 77 ? 93.390 -9.677 21.203 1.00 19.66 111 THR B O 1
ATOM 4702 N N . MET B 2 78 ? 91.936 -8.493 22.451 1.00 28.93 112 MET B N 1
ATOM 4703 C CA . MET B 2 78 ? 92.926 -7.539 22.947 1.00 24.51 112 MET B CA 1
ATOM 4704 C C . MET B 2 78 ? 93.697 -8.192 24.088 1.00 29.24 112 MET B C 1
ATOM 4705 O O . MET B 2 78 ? 93.313 -8.116 25.257 1.00 34.99 112 MET B O 1
ATOM 4710 N N . ILE B 2 79 ? 94.802 -8.844 23.741 1.00 18.95 113 ILE B N 1
ATOM 4711 C CA . ILE B 2 79 ? 95.627 -9.554 24.716 1.00 18.95 113 ILE B CA 1
ATOM 4712 C C . ILE B 2 79 ? 96.424 -8.552 25.541 1.00 26.90 113 ILE B C 1
ATOM 4713 O O . ILE B 2 79 ? 96.580 -7.393 25.128 1.00 26.91 113 ILE B O 1
ATOM 4718 N N . PRO B 2 80 ? 96.935 -8.942 26.708 1.00 30.44 114 PRO B N 1
ATOM 4719 C CA . PRO B 2 80 ? 97.947 -8.114 27.368 1.00 30.60 114 PRO B CA 1
ATOM 4720 C C . PRO B 2 80 ? 99.217 -8.083 26.533 1.00 35.07 114 PRO B C 1
ATOM 4721 O O . PRO B 2 80 ? 99.586 -9.069 25.891 1.00 28.82 114 PRO B O 1
ATOM 4725 N N . TRP B 2 81 ? 99.886 -6.935 26.537 1.00 32.30 115 TRP B N 1
ATOM 4726 C CA . TRP B 2 81 ? 101.146 -6.781 25.825 1.00 27.74 115 TRP B CA 1
ATOM 4727 C C . TRP B 2 81 ? 102.322 -6.654 26.786 1.00 34.48 115 TRP B C 1
ATOM 4728 O O . TRP B 2 81 ? 103.302 -5.967 26.492 1.00 41.81 115 TRP B O 1
ATOM 4739 N N . ASP B 2 82 ? 102.232 -7.323 27.940 1.00 36.40 116 ASP B N 1
ATOM 4740 C CA . ASP B 2 82 ? 103.389 -7.477 28.813 1.00 37.84 116 ASP B CA 1
ATOM 4741 C C . ASP B 2 82 ? 104.551 -8.153 28.099 1.00 35.53 116 ASP B C 1
ATOM 4742 O O . ASP B 2 82 ? 105.694 -8.050 28.557 1.00 47.29 116 ASP B O 1
ATOM 4747 N N . ILE B 2 83 ? 104.276 -8.853 26.995 1.00 27.93 117 ILE B N 1
ATOM 4748 C CA . ILE B 2 83 ? 105.332 -9.441 26.177 1.00 37.00 117 ILE B CA 1
ATOM 4749 C C . ILE B 2 83 ? 106.243 -8.359 25.613 1.00 37.01 117 ILE B C 1
ATOM 4750 O O . ILE B 2 83 ? 107.426 -8.605 25.349 1.00 35.32 117 ILE B O 1
ATOM 4755 N N . LEU B 2 84 ? 105.721 -7.150 25.432 1.00 41.78 118 LEU B N 1
ATOM 4756 C CA . LEU B 2 84 ? 106.512 -6.026 24.961 1.00 41.39 118 LEU B CA 1
ATOM 4757 C C . LEU B 2 84 ? 107.150 -5.297 26.139 1.00 46.64 118 LEU B C 1
ATOM 4758 O O . LEU B 2 84 ? 106.679 -5.370 27.277 1.00 36.01 118 LEU B O 1
ATOM 4763 N N . THR B 2 85 ? 108.234 -4.583 25.849 1.00 48.17 119 THR B N 1
ATOM 4764 C CA . THR B 2 85 ? 108.962 -3.889 26.897 1.00 43.50 119 THR B CA 1
ATOM 4765 C C . THR B 2 85 ? 108.180 -2.675 27.385 1.00 44.32 119 THR B C 1
ATOM 4766 O O . THR B 2 85 ? 107.226 -2.213 26.753 1.00 43.11 119 THR B O 1
ATOM 4770 N N . GLU B 2 86 ? 108.596 -2.175 28.550 1.00 46.17 120 GLU B N 1
ATOM 4771 C CA . GLU B 2 86 ? 108.009 -0.968 29.119 1.00 37.13 120 GLU B CA 1
ATOM 4772 C C . GLU B 2 86 ? 108.066 0.191 28.130 1.00 48.41 120 GLU B C 1
ATOM 4773 O O . GLU B 2 86 ? 107.073 0.896 27.918 1.00 47.27 120 GLU B O 1
ATOM 4779 N N . GLU B 2 87 ? 109.231 0.395 27.512 1.00 46.83 121 GLU B N 1
ATOM 4780 C CA . GLU B 2 87 ? 109.404 1.502 26.577 1.00 37.83 121 GLU B CA 1
ATOM 4781 C C . GLU B 2 87 ? 108.578 1.304 25.311 1.00 54.52 121 GLU B C 1
ATOM 4782 O O . GLU B 2 87 ? 108.010 2.266 24.777 1.00 43.35 121 GLU B O 1
ATOM 4788 N N . GLN B 2 88 ? 108.503 0.067 24.812 1.00 53.07 122 GLN B N 1
ATOM 4789 C CA . GLN B 2 88 ? 107.757 -0.198 23.585 1.00 43.38 122 GLN B CA 1
ATOM 4790 C C . GLN B 2 88 ? 106.281 0.145 23.749 1.00 40.01 122 GLN B C 1
ATOM 4791 O O . GLN B 2 88 ? 105.684 0.800 22.887 1.00 33.29 122 GLN B O 1
ATOM 4797 N N . ARG B 2 89 ? 105.673 -0.297 24.853 1.00 41.17 123 ARG B N 1
ATOM 4798 C CA . ARG B 2 89 ? 104.271 0.025 25.102 1.00 35.50 123 ARG B CA 1
ATOM 4799 C C . ARG B 2 89 ? 104.064 1.519 25.306 1.00 39.72 123 ARG B C 1
ATOM 4800 O O . ARG B 2 89 ? 102.993 2.047 24.986 1.00 41.32 123 ARG B O 1
ATOM 4808 N N . ALA B 2 90 ? 105.066 2.215 25.844 1.00 34.51 124 ALA B N 1
ATOM 4809 C CA . ALA B 2 90 ? 104.939 3.650 26.059 1.00 37.65 124 ALA B CA 1
ATOM 4810 C C . ALA B 2 90 ? 105.127 4.441 24.771 1.00 35.22 124 ALA B C 1
ATOM 4811 O O . ALA B 2 90 ? 104.555 5.528 24.629 1.00 42.25 124 ALA B O 1
ATOM 4813 N N . SER B 2 91 ? 105.910 3.918 23.825 1.00 34.20 125 SER B N 1
ATOM 4814 C CA . SER B 2 91 ? 106.186 4.644 22.591 1.00 31.54 125 SER B CA 1
ATOM 4815 C C . SER B 2 91 ? 105.013 4.633 21.619 1.00 40.32 125 SER B C 1
ATOM 4816 O O . SER B 2 91 ? 104.979 5.464 20.705 1.00 40.21 125 SER B O 1
ATOM 4819 N N . VAL B 2 92 ? 104.054 3.715 21.787 1.00 43.57 126 VAL B N 1
ATOM 4820 C CA . VAL B 2 92 ? 102.886 3.671 20.910 1.00 45.61 126 VAL B CA 1
ATOM 4821 C C . VAL B 2 92 ? 101.728 4.509 21.427 1.00 32.14 126 VAL B C 1
ATOM 4822 O O . VAL B 2 92 ? 100.753 4.718 20.686 1.00 35.27 126 VAL B O 1
ATOM 4826 N N . VAL B 2 93 ? 101.792 4.982 22.674 1.00 30.20 127 VAL B N 1
ATOM 4827 C CA . VAL B 2 93 ? 100.748 5.869 23.186 1.00 35.02 127 VAL B CA 1
ATOM 4828 C C . VAL B 2 93 ? 100.569 7.111 22.313 1.00 30.37 127 VAL B C 1
ATOM 4829 O O . VAL B 2 93 ? 99.429 7.400 21.925 1.00 37.85 127 VAL B O 1
ATOM 4833 N N . PRO B 2 94 ? 101.622 7.868 21.970 1.00 32.31 128 PRO B N 1
ATOM 4834 C CA . PRO B 2 94 ? 101.397 9.031 21.093 1.00 31.04 128 PRO B CA 1
ATOM 4835 C C . PRO B 2 94 ? 100.927 8.646 19.703 1.00 30.45 128 PRO B C 1
ATOM 4836 O O . PRO B 2 94 ? 100.200 9.423 19.071 1.00 31.64 128 PRO B O 1
ATOM 4840 N N . VAL B 2 95 ? 101.330 7.475 19.204 1.00 32.46 129 VAL B N 1
ATOM 4841 C CA . VAL B 2 95 ? 100.853 7.014 17.901 1.00 33.67 129 VAL B CA 1
ATOM 4842 C C . VAL B 2 95 ? 99.337 6.874 17.917 1.00 31.52 129 VAL B C 1
ATOM 4843 O O . VAL B 2 95 ? 98.643 7.310 16.990 1.00 32.32 129 VAL B O 1
ATOM 4847 N N . LEU B 2 96 ? 98.802 6.260 18.976 1.00 25.35 130 LEU B N 1
ATOM 4848 C CA . LEU B 2 96 ? 97.354 6.166 19.132 1.00 26.46 130 LEU B CA 1
ATOM 4849 C C . LEU B 2 96 ? 96.723 7.544 19.292 1.00 31.03 130 LEU B C 1
ATOM 4850 O O . LEU B 2 96 ? 95.610 7.785 18.810 1.00 28.15 130 LEU B O 1
ATOM 4855 N N . LYS B 2 97 ? 97.421 8.462 19.969 1.00 30.69 131 LYS B N 1
ATOM 4856 C CA . LYS B 2 97 ? 96.891 9.809 20.155 1.00 32.54 131 LYS B CA 1
ATOM 4857 C C . LYS B 2 97 ? 96.867 10.590 18.849 1.00 32.26 131 LYS B C 1
ATOM 4858 O O . LYS B 2 97 ? 95.980 11.428 18.648 1.00 33.92 131 LYS B O 1
ATOM 4864 N N . SER B 2 98 ? 97.820 10.329 17.950 1.00 26.34 132 SER B N 1
ATOM 4865 C CA . SER B 2 98 ? 97.894 11.062 16.692 1.00 28.51 132 SER B CA 1
ATOM 4866 C C . SER B 2 98 ? 96.778 10.693 15.724 1.00 32.94 132 SER B C 1
ATOM 4867 O O . SER B 2 98 ? 96.625 11.366 14.699 1.00 32.05 132 SER B O 1
ATOM 4870 N N . PHE B 2 99 ? 95.997 9.653 16.021 1.00 34.33 133 PHE B N 1
ATOM 4871 C CA . PHE B 2 99 ? 94.925 9.238 15.126 1.00 31.14 133 PHE B CA 1
ATOM 4872 C C . PHE B 2 99 ? 93.683 10.111 15.246 1.00 32.86 133 PHE B C 1
ATOM 4873 O O . PHE B 2 99 ? 92.838 10.087 14.343 1.00 35.51 133 PHE B O 1
ATOM 4881 N N . SER B 2 100 ? 93.551 10.879 16.325 1.00 38.32 134 SER B N 1
ATOM 4882 C CA . SER B 2 100 ? 92.367 11.689 16.575 1.00 37.57 134 SER B CA 1
ATOM 4883 C C . SER B 2 100 ? 92.777 13.140 16.776 1.00 42.78 134 SER B C 1
ATOM 4884 O O . SER B 2 100 ? 93.661 13.434 17.587 1.00 40.37 134 SER B O 1
ATOM 4887 N N . GLU B 2 101 ? 92.130 14.042 16.033 1.00 40.22 135 GLU B N 1
ATOM 4888 C CA . GLU B 2 101 ? 92.404 15.467 16.182 1.00 42.19 135 GLU B CA 1
ATOM 4889 C C . GLU B 2 101 ? 92.041 15.969 17.572 1.00 44.84 135 GLU B C 1
ATOM 4890 O O . GLU B 2 101 ? 92.591 16.978 18.030 1.00 48.30 135 GLU B O 1
ATOM 4896 N N . ALA B 2 102 ? 91.116 15.287 18.253 1.00 47.65 136 ALA B N 1
ATOM 4897 C CA . ALA B 2 102 ? 90.671 15.739 19.567 1.00 43.64 136 ALA B CA 1
ATOM 4898 C C . ALA B 2 102 ? 91.819 15.818 20.566 1.00 41.86 136 ALA B C 1
ATOM 4899 O O . ALA B 2 102 ? 91.791 16.655 21.475 1.00 50.38 136 ALA B O 1
ATOM 4901 N N . PHE B 2 103 ? 92.835 14.966 20.415 1.00 44.16 137 PHE B N 1
ATOM 4902 C CA . PHE B 2 103 ? 93.977 15.012 21.324 1.00 41.49 137 PHE B CA 1
ATOM 4903 C C . PHE B 2 103 ? 94.805 16.279 21.144 1.00 47.76 137 PHE B C 1
ATOM 4904 O O . PHE B 2 103 ? 95.478 16.712 22.086 1.00 34.78 137 PHE B O 1
ATOM 4912 N N . GLU B 2 104 ? 94.771 16.883 19.956 1.00 50.18 138 GLU B N 1
ATOM 4913 C CA . GLU B 2 104 ? 95.577 18.064 19.680 1.00 43.92 138 GLU B CA 1
ATOM 4914 C C . GLU B 2 104 ? 94.912 19.363 20.122 1.00 53.06 138 GLU B C 1
ATOM 4915 O O . GLU B 2 104 ? 95.609 20.364 20.326 1.00 46.00 138 GLU B O 1
ATOM 4921 N N . TYR B 2 105 ? 93.590 19.374 20.278 1.00 51.39 139 TYR B N 1
ATOM 4922 C CA . TYR B 2 105 ? 92.857 20.588 20.612 1.00 48.33 139 TYR B CA 1
ATOM 4923 C C . TYR B 2 105 ? 92.453 20.656 22.077 1.00 58.59 139 TYR B C 1
ATOM 4924 O O . TYR B 2 105 ? 92.540 21.726 22.688 1.00 56.97 139 TYR B O 1
ATOM 4933 N N . ARG B 2 106 ? 92.010 19.544 22.652 1.00 56.61 140 ARG B N 1
ATOM 4934 C CA . ARG B 2 106 ? 91.615 19.484 24.049 1.00 55.99 140 ARG B CA 1
ATOM 4935 C C . ARG B 2 106 ? 92.640 18.695 24.853 1.00 52.66 140 ARG B C 1
ATOM 4936 O O . ARG B 2 106 ? 93.332 17.819 24.325 1.00 43.64 140 ARG B O 1
ATOM 4944 N N . GLU B 2 107 ? 92.736 19.025 26.136 1.00 53.01 141 GLU B N 1
ATOM 4945 C CA . GLU B 2 107 ? 93.570 18.386 27.142 1.00 48.43 141 GLU B CA 1
ATOM 4946 C C . GLU B 2 107 ? 92.727 17.443 27.991 1.00 48.51 141 GLU B C 1
ATOM 4947 O O . GLU B 2 107 ? 91.579 17.766 28.317 1.00 47.56 141 GLU B O 1
ATOM 4953 N N . PRO B 2 108 ? 93.244 16.268 28.353 1.00 49.43 142 PRO B N 1
ATOM 4954 C CA . PRO B 2 108 ? 92.442 15.333 29.152 1.00 41.59 142 PRO B CA 1
ATOM 4955 C C . PRO B 2 108 ? 92.078 15.922 30.508 1.00 32.42 142 PRO B C 1
ATOM 4956 O O . PRO B 2 108 ? 92.898 16.559 31.173 1.00 35.06 142 PRO B O 1
ATOM 4960 N N . GLU B 2 109 ? 90.826 15.705 30.907 1.00 33.49 143 GLU B N 1
ATOM 4961 C CA . GLU B 2 109 ? 90.324 16.206 32.173 1.00 38.12 143 GLU B CA 1
ATOM 4962 C C . GLU B 2 109 ? 91.067 15.554 33.339 1.00 43.35 143 GLU B C 1
ATOM 4963 O O . GLU B 2 109 ? 91.655 14.481 33.188 1.00 40.90 143 GLU B O 1
ATOM 4969 N N . PRO B 2 110 ? 91.068 16.194 34.512 1.00 43.86 144 PRO B N 1
ATOM 4970 C CA . PRO B 2 110 ? 91.799 15.629 35.654 1.00 40.57 144 PRO B CA 1
ATOM 4971 C C . PRO B 2 110 ? 91.237 14.276 36.067 1.00 39.59 144 PRO B C 1
ATOM 4972 O O . PRO B 2 110 ? 90.030 14.035 35.995 1.00 36.98 144 PRO B O 1
ATOM 4976 N N . SER B 2 111 ? 92.134 13.386 36.489 1.00 40.03 145 SER B N 1
ATOM 4977 C CA . SER B 2 111 ? 91.721 12.065 36.942 1.00 39.78 145 SER B CA 1
ATOM 4978 C C . SER B 2 111 ? 90.814 12.177 38.160 1.00 40.56 145 SER B C 1
ATOM 4979 O O . SER B 2 111 ? 91.020 13.021 39.037 1.00 42.57 145 SER B O 1
ATOM 4982 N N . VAL B 2 112 ? 89.794 11.319 38.207 1.00 45.05 146 VAL B N 1
ATOM 4983 C CA . VAL B 2 112 ? 88.909 11.305 39.361 1.00 47.00 146 VAL B CA 1
ATOM 4984 C C . VAL B 2 112 ? 89.629 10.698 40.561 1.00 45.56 146 VAL B C 1
ATOM 4985 O O . VAL B 2 112 ? 90.617 9.963 40.435 1.00 43.53 146 VAL B O 1
ATOM 4989 N N . ASP B 2 113 ? 89.125 11.021 41.748 1.00 53.75 147 ASP B N 1
ATOM 4990 C CA . ASP B 2 113 ? 89.679 10.522 43.002 1.00 53.25 147 ASP B CA 1
ATOM 4991 C C . ASP B 2 113 ? 88.857 9.315 43.439 1.00 44.37 147 ASP B C 1
ATOM 4992 O O . ASP B 2 113 ? 87.667 9.444 43.744 1.00 33.05 147 ASP B O 1
ATOM 4997 N N . VAL B 2 114 ? 89.494 8.141 43.454 1.00 42.42 148 VAL B N 1
ATOM 4998 C CA . VAL B 2 114 ? 88.795 6.911 43.819 1.00 45.32 148 VAL B CA 1
ATOM 4999 C C . VAL B 2 114 ? 88.279 6.995 45.249 1.00 51.67 148 VAL B C 1
ATOM 5000 O O . VAL B 2 114 ? 87.112 6.695 45.528 1.00 55.80 148 VAL B O 1
ATOM 5004 N N . GLY B 2 115 ? 89.138 7.408 46.172 1.00 46.66 149 GLY B N 1
ATOM 5005 C CA . GLY B 2 115 ? 88.784 7.375 47.571 1.00 43.64 149 GLY B CA 1
ATOM 5006 C C . GLY B 2 115 ? 89.053 6.007 48.170 1.00 46.76 149 GLY B C 1
ATOM 5007 O O . GLY B 2 115 ? 89.767 5.170 47.608 1.00 48.16 149 GLY B O 1
ATOM 5008 N N . LEU B 2 116 ? 88.460 5.780 49.329 1.00 51.25 150 LEU B N 1
ATOM 5009 C CA . LEU B 2 116 ? 88.667 4.510 50.010 1.00 48.47 150 LEU B CA 1
ATOM 5010 C C . LEU B 2 116 ? 87.524 3.561 49.697 1.00 43.07 150 LEU B C 1
ATOM 5011 O O . LEU B 2 116 ? 86.356 3.928 49.889 1.00 38.95 150 LEU B O 1
ATOM 5016 N N . PRO B 2 117 ? 87.806 2.353 49.212 1.00 34.92 151 PRO B N 1
ATOM 5017 C CA . PRO B 2 117 ? 86.724 1.397 48.944 1.00 28.80 151 PRO B CA 1
ATOM 5018 C C . PRO B 2 117 ? 85.984 1.027 50.223 1.00 34.98 151 PRO B C 1
ATOM 5019 O O . PRO B 2 117 ? 86.593 0.652 51.227 1.00 35.20 151 PRO B O 1
ATOM 5023 N N . LEU B 2 118 ? 84.659 1.144 50.178 1.00 36.99 152 LEU B N 1
ATOM 5024 C CA . LEU B 2 118 ? 83.834 0.844 51.339 1.00 26.15 152 LEU B CA 1
ATOM 5025 C C . LEU B 2 118 ? 83.805 -0.656 51.612 1.00 30.01 152 LEU B C 1
ATOM 5026 O O . LEU B 2 118 ? 83.962 -1.481 50.707 1.00 38.31 152 LEU B O 1
ATOM 5031 N N . ARG B 2 119 ? 83.595 -1.000 52.874 1.00 34.84 153 ARG B N 1
ATOM 5032 C CA . ARG B 2 119 ? 83.569 -2.395 53.298 1.00 34.19 153 ARG B CA 1
ATOM 5033 C C . ARG B 2 119 ? 82.291 -3.071 52.817 1.00 42.77 153 ARG B C 1
ATOM 5034 O O . ARG B 2 119 ? 81.192 -2.620 53.170 1.00 43.01 153 ARG B O 1
ATOM 5042 N N . PRO B 2 120 ? 82.376 -4.133 52.019 1.00 42.48 154 PRO B N 1
ATOM 5043 C CA . PRO B 2 120 ? 81.155 -4.819 51.580 1.00 41.24 154 PRO B CA 1
ATOM 5044 C C . PRO B 2 120 ? 80.472 -5.541 52.730 1.00 41.32 154 PRO B C 1
ATOM 5045 O O . PRO B 2 120 ? 81.114 -6.232 53.525 1.00 48.71 154 PRO B O 1
ATOM 5049 N N . THR B 2 121 ? 79.154 -5.366 52.816 1.00 42.56 155 THR B N 1
ATOM 5050 C CA . THR B 2 121 ? 78.339 -5.996 53.845 1.00 39.34 155 THR B CA 1
ATOM 5051 C C . THR B 2 121 ? 77.053 -6.500 53.206 1.00 42.67 155 THR B C 1
ATOM 5052 O O . THR B 2 121 ? 76.785 -6.258 52.027 1.00 43.15 155 THR B O 1
ATOM 5056 N N . GLU B 2 122 ? 76.247 -7.210 54.002 1.00 47.22 156 GLU B N 1
ATOM 5057 C CA . GLU B 2 122 ? 74.898 -7.550 53.559 1.00 45.45 156 GLU B CA 1
ATOM 5058 C C . GLU B 2 122 ? 74.069 -6.298 53.314 1.00 48.78 156 GLU B C 1
ATOM 5059 O O . GLU B 2 122 ? 73.154 -6.310 52.483 1.00 51.52 156 GLU B O 1
ATOM 5065 N N . ARG B 2 123 ? 74.369 -5.214 54.033 1.00 38.09 157 ARG B N 1
ATOM 5066 C CA . ARG B 2 123 ? 73.613 -3.978 53.867 1.00 41.67 157 ARG B CA 1
ATOM 5067 C C . ARG B 2 123 ? 73.964 -3.293 52.552 1.00 54.69 157 ARG B C 1
ATOM 5068 O O . ARG B 2 123 ? 73.074 -2.874 51.801 1.00 56.28 157 ARG B O 1
ATOM 5076 N N . THR B 2 124 ? 75.261 -3.163 52.260 1.00 49.55 158 THR B N 1
ATOM 5077 C CA . THR B 2 124 ? 75.685 -2.474 51.044 1.00 45.74 158 THR B CA 1
ATOM 5078 C C . THR B 2 124 ? 75.237 -3.212 49.790 1.00 39.00 158 THR B C 1
ATOM 5079 O O . THR B 2 124 ? 74.927 -2.576 48.775 1.00 33.95 158 THR B O 1
ATOM 5083 N N . ILE B 2 125 ? 75.200 -4.545 49.835 1.00 37.40 159 ILE B N 1
ATOM 5084 C CA . ILE B 2 125 ? 74.791 -5.318 48.666 1.00 35.29 159 ILE B CA 1
ATOM 5085 C C . ILE B 2 125 ? 73.314 -5.093 48.363 1.00 44.67 159 ILE B C 1
ATOM 5086 O O . ILE B 2 125 ? 72.920 -4.946 47.199 1.00 50.00 159 ILE B O 1
ATOM 5091 N N . LEU B 2 126 ? 72.474 -5.051 49.401 1.00 44.79 160 LEU B N 1
ATOM 5092 C CA . LEU B 2 126 ? 71.046 -4.845 49.182 1.00 39.69 160 LEU B CA 1
ATOM 5093 C C . LEU B 2 126 ? 70.744 -3.420 48.737 1.00 45.45 160 LEU B C 1
ATOM 5094 O O . LEU B 2 126 ? 69.784 -3.198 47.989 1.00 40.45 160 LEU B O 1
ATOM 5099 N N . ALA B 2 127 ? 71.541 -2.446 49.181 1.00 45.57 161 ALA B N 1
ATOM 5100 C CA . ALA B 2 127 ? 71.367 -1.082 48.694 1.00 40.26 161 ALA B CA 1
ATOM 5101 C C . ALA B 2 127 ? 71.749 -0.968 47.226 1.00 43.23 161 ALA B C 1
ATOM 5102 O O . ALA B 2 127 ? 71.177 -0.147 46.500 1.00 38.92 161 ALA B O 1
ATOM 5104 N N . GLY B 2 128 ? 72.703 -1.778 46.774 1.00 40.16 162 GLY B N 1
ATOM 5105 C CA . GLY B 2 128 ? 73.074 -1.816 45.374 1.00 38.05 162 GLY B CA 1
ATOM 5106 C C . GLY B 2 128 ? 72.074 -2.588 44.539 1.00 46.66 162 GLY B C 1
ATOM 5107 O O . GLY B 2 128 ? 71.824 -2.243 43.380 1.00 43.91 162 GLY B O 1
ATOM 5108 N N . LYS B 2 129 ? 71.502 -3.647 45.119 1.00 45.19 163 LYS B N 1
ATOM 5109 C CA . LYS B 2 129 ? 70.433 -4.375 44.442 1.00 40.58 163 LYS B CA 1
ATOM 5110 C C . LYS B 2 129 ? 69.243 -3.468 44.166 1.00 44.81 163 LYS B C 1
ATOM 5111 O O . LYS B 2 129 ? 68.620 -3.551 43.101 1.00 54.04 163 LYS B O 1
ATOM 5117 N N . LYS B 2 130 ? 68.918 -2.592 45.116 1.00 45.00 164 LYS B N 1
ATOM 5118 C CA . LYS B 2 130 ? 67.808 -1.663 44.935 1.00 48.20 164 LYS B CA 1
ATOM 5119 C C . LYS B 2 130 ? 68.094 -0.681 43.805 1.00 50.94 164 LYS B C 1
ATOM 5120 O O . LYS B 2 130 ? 67.219 -0.409 42.975 1.00 51.23 164 LYS B O 1
ATOM 5126 N N . ILE B 2 131 ? 69.316 -0.143 43.754 1.00 42.28 165 ILE B N 1
ATOM 5127 C CA . ILE B 2 131 ? 69.694 0.767 42.673 1.00 46.21 165 ILE B CA 1
ATOM 5128 C C . ILE B 2 131 ? 69.687 0.035 41.337 1.00 47.90 165 ILE B C 1
ATOM 5129 O O . ILE B 2 131 ? 69.163 0.535 40.334 1.00 45.89 165 ILE B O 1
ATOM 5134 N N . TYR B 2 132 ? 70.277 -1.163 41.309 1.00 42.44 166 TYR B N 1
ATOM 5135 C CA . TYR B 2 132 ? 70.420 -1.910 40.063 1.00 35.53 166 TYR B CA 1
ATOM 5136 C C . TYR B 2 132 ? 69.066 -2.262 39.459 1.00 45.13 166 TYR B C 1
ATOM 5137 O O . TYR B 2 132 ? 68.912 -2.280 38.233 1.00 47.90 166 TYR B O 1
ATOM 5146 N N . GLU B 2 133 ? 68.072 -2.547 40.298 1.00 47.45 167 GLU B N 1
ATOM 5147 C CA . GLU B 2 133 ? 66.808 -3.094 39.817 1.00 49.95 167 GLU B CA 1
ATOM 5148 C C . GLU B 2 133 ? 65.657 -2.097 39.821 1.00 43.75 167 GLU B C 1
ATOM 5149 O O . GLU B 2 133 ? 64.727 -2.244 39.020 1.00 49.02 167 GLU B O 1
ATOM 5155 N N . GLU B 2 134 ? 65.680 -1.098 40.703 1.00 44.57 168 GLU B N 1
ATOM 5156 C CA . GLU B 2 134 ? 64.580 -0.149 40.826 1.00 42.53 168 GLU B CA 1
ATOM 5157 C C . GLU B 2 134 ? 64.974 1.263 40.411 1.00 44.44 168 GLU B C 1
ATOM 5158 O O . GLU B 2 134 ? 64.343 1.850 39.525 1.00 51.86 168 GLU B O 1
ATOM 5164 N N . LYS B 2 135 ? 66.016 1.824 41.028 1.00 37.28 169 LYS B N 1
ATOM 5165 C CA . LYS B 2 135 ? 66.306 3.244 40.850 1.00 42.51 169 LYS B CA 1
ATOM 5166 C C . LYS B 2 135 ? 66.826 3.546 39.451 1.00 47.28 169 LYS B C 1
ATOM 5167 O O . LYS B 2 135 ? 66.509 4.597 38.884 1.00 45.14 169 LYS B O 1
ATOM 5173 N N . LEU B 2 136 ? 67.621 2.643 38.875 1.00 46.35 170 LEU B N 1
ATOM 5174 C CA . LEU B 2 136 ? 68.200 2.871 37.560 1.00 45.68 170 LEU B CA 1
ATOM 5175 C C . LEU B 2 136 ? 67.905 1.768 36.553 1.00 45.06 170 LEU B C 1
ATOM 5176 O O . LEU B 2 136 ? 68.218 1.945 35.369 1.00 45.05 170 LEU B O 1
ATOM 5181 N N . GLU B 2 137 ? 67.317 0.650 36.979 1.00 47.56 171 GLU B N 1
ATOM 5182 C CA . GLU B 2 137 ? 66.857 -0.418 36.091 1.00 49.64 171 GLU B CA 1
ATOM 5183 C C . GLU B 2 137 ? 67.960 -0.863 35.130 1.00 48.39 171 GLU B C 1
ATOM 5184 O O . GLU B 2 137 ? 67.829 -0.802 33.905 1.00 48.85 171 GLU B O 1
ATOM 5190 N N . CYS B 2 138 ? 69.065 -1.326 35.716 1.00 42.29 172 CYS B N 1
ATOM 5191 C CA . CYS B 2 138 ? 70.174 -1.824 34.915 1.00 36.99 172 CYS B CA 1
ATOM 5192 C C . CYS B 2 138 ? 69.845 -3.148 34.242 1.00 39.60 172 CYS B C 1
ATOM 5193 O O . CYS B 2 138 ? 70.505 -3.513 33.263 1.00 36.14 172 CYS B O 1
ATOM 5196 N N . TRP B 2 139 ? 68.840 -3.870 34.743 1.00 41.52 173 TRP B N 1
ATOM 5197 C CA . TRP B 2 139 ? 68.414 -5.120 34.125 1.00 40.40 173 TRP B CA 1
ATOM 5198 C C . TRP B 2 139 ? 67.861 -4.919 32.720 1.00 42.73 173 TRP B C 1
ATOM 5199 O O . TRP B 2 139 ? 67.681 -5.906 31.997 1.00 42.76 173 TRP B O 1
ATOM 5210 N N . LYS B 2 140 ? 67.572 -3.677 32.326 1.00 39.11 174 LYS B N 1
ATOM 5211 C CA . LYS B 2 140 ? 67.126 -3.392 30.966 1.00 47.12 174 LYS B CA 1
ATOM 5212 C C . LYS B 2 140 ? 68.116 -3.930 29.938 1.00 45.26 174 LYS B C 1
ATOM 5213 O O . LYS B 2 140 ? 67.758 -4.728 29.065 1.00 42.78 174 LYS B O 1
ATOM 5219 N N . CYS B 2 141 ? 69.377 -3.508 30.039 1.00 45.39 175 CYS B N 1
ATOM 5220 C CA . CYS B 2 141 ? 70.422 -3.992 29.144 1.00 39.72 175 CYS B CA 1
ATOM 5221 C C . CYS B 2 141 ? 71.087 -5.267 29.651 1.00 41.00 175 CYS B C 1
ATOM 5222 O O . CYS B 2 141 ? 71.364 -6.175 28.861 1.00 41.08 175 CYS B O 1
ATOM 5225 N N . HIS B 2 142 ? 71.337 -5.364 30.958 1.00 39.35 176 HIS B N 1
ATOM 5226 C CA . HIS B 2 142 ? 72.164 -6.434 31.503 1.00 39.36 176 HIS B CA 1
ATOM 5227 C C . HIS B 2 142 ? 71.377 -7.628 32.024 1.00 38.67 176 HIS B C 1
ATOM 5228 O O . HIS B 2 142 ? 71.962 -8.703 32.195 1.00 34.89 176 HIS B O 1
ATOM 5235 N N . GLY B 2 143 ? 70.083 -7.477 32.283 1.00 41.90 177 GLY B N 1
ATOM 5236 C CA . GLY B 2 143 ? 69.289 -8.564 32.814 1.00 38.97 177 GLY B CA 1
ATOM 5237 C C . GLY B 2 143 ? 69.275 -8.595 34.331 1.00 47.75 177 GLY B C 1
ATOM 5238 O O . GLY B 2 143 ? 70.054 -7.926 35.011 1.00 47.33 177 GLY B O 1
ATOM 5239 N N . VAL B 2 144 ? 68.358 -9.406 34.868 1.00 48.15 178 VAL B N 1
ATOM 5240 C CA . VAL B 2 144 ? 68.151 -9.455 36.315 1.00 49.34 178 VAL B CA 1
ATOM 5241 C C . VAL B 2 144 ? 69.391 -9.988 37.024 1.00 47.87 178 VAL B C 1
ATOM 5242 O O . VAL B 2 144 ? 69.739 -9.533 38.121 1.00 51.54 178 VAL B O 1
ATOM 5246 N N . GLU B 2 145 ? 70.081 -10.949 36.414 1.00 39.70 179 GLU B N 1
ATOM 5247 C CA . GLU B 2 145 ? 71.271 -11.553 36.996 1.00 45.74 179 GLU B CA 1
ATOM 5248 C C . GLU B 2 145 ? 72.565 -11.007 36.406 1.00 45.46 179 GLU B C 1
ATOM 5249 O O . GLU B 2 145 ? 73.648 -11.440 36.814 1.00 44.32 179 GLU B O 1
ATOM 5255 N N . GLY B 2 146 ? 72.482 -10.074 35.460 1.00 51.07 180 GLY B N 1
ATOM 5256 C CA . GLY B 2 146 ? 73.670 -9.573 34.801 1.00 34.66 180 GLY B CA 1
ATOM 5257 C C . GLY B 2 146 ? 74.167 -10.431 33.663 1.00 40.54 180 GLY B C 1
ATOM 5258 O O . GLY B 2 146 ? 75.322 -10.286 33.251 1.00 28.19 180 GLY B O 1
ATOM 5259 N N . ARG B 2 147 ? 73.325 -11.324 33.138 1.00 35.14 181 ARG B N 1
ATOM 5260 C CA . ARG B 2 147 ? 73.725 -12.228 32.068 1.00 37.82 181 ARG B CA 1
ATOM 5261 C C . ARG B 2 147 ? 73.828 -11.539 30.715 1.00 34.86 181 ARG B C 1
ATOM 5262 O O . ARG B 2 147 ? 74.309 -12.159 29.761 1.00 38.57 181 ARG B O 1
ATOM 5270 N N . GLY B 2 148 ? 73.388 -10.289 30.606 1.00 40.76 182 GLY B N 1
ATOM 5271 C CA . GLY B 2 148 ? 73.376 -9.618 29.323 1.00 36.47 182 GLY B CA 1
ATOM 5272 C C . GLY B 2 148 ? 72.227 -10.016 28.428 1.00 37.84 182 GLY B C 1
ATOM 5273 O O . GLY B 2 148 ? 72.352 -9.947 27.201 1.00 41.14 182 GLY B O 1
ATOM 5274 N N . ASP B 2 149 ? 71.105 -10.444 29.012 1.00 42.51 183 ASP B N 1
ATOM 5275 C CA . ASP B 2 149 ? 69.949 -10.922 28.263 1.00 38.90 183 ASP B CA 1
ATOM 5276 C C . ASP B 2 149 ? 68.691 -10.134 28.608 1.00 49.34 183 ASP B C 1
ATOM 5277 O O . ASP B 2 149 ? 67.581 -10.671 28.565 1.00 53.41 183 ASP B O 1
ATOM 5282 N N . GLY B 2 150 ? 68.850 -8.860 28.960 1.00 40.67 184 GLY B N 1
ATOM 5283 C CA . GLY B 2 150 ? 67.722 -8.003 29.230 1.00 37.77 184 GLY B CA 1
ATOM 5284 C C . GLY B 2 150 ? 66.930 -7.705 27.974 1.00 45.74 184 GLY B C 1
ATOM 5285 O O . GLY B 2 150 ? 67.330 -8.060 26.859 1.00 47.98 184 GLY B O 1
ATOM 5286 N N . PRO B 2 151 ? 65.782 -7.039 28.132 1.00 40.93 185 PRO B N 1
ATOM 5287 C CA . PRO B 2 151 ? 64.950 -6.743 26.952 1.00 39.10 185 PRO B CA 1
ATOM 5288 C C . PRO B 2 151 ? 65.639 -5.857 25.927 1.00 43.74 185 PRO B C 1
ATOM 5289 O O . PRO B 2 151 ? 65.496 -6.090 24.720 1.00 45.03 185 PRO B O 1
ATOM 5293 N N . SER B 2 152 ? 66.393 -4.855 26.370 1.00 34.02 186 SER B N 1
ATOM 5294 C CA . SER B 2 152 ? 67.053 -3.918 25.471 1.00 32.45 186 SER B CA 1
ATOM 5295 C C . SER B 2 152 ? 68.460 -4.356 25.077 1.00 36.85 186 SER B C 1
ATOM 5296 O O . SER B 2 152 ? 69.213 -3.547 24.526 1.00 31.41 186 SER B O 1
ATOM 5299 N N . ALA B 2 153 ? 68.827 -5.614 25.333 1.00 33.17 187 ALA B N 1
ATOM 5300 C CA . ALA B 2 153 ? 70.218 -6.030 25.172 1.00 35.49 187 ALA B CA 1
ATOM 5301 C C . ALA B 2 153 ? 70.610 -6.131 23.702 1.00 35.73 187 ALA B C 1
ATOM 5302 O O . ALA B 2 153 ? 71.623 -5.559 23.280 1.00 33.59 187 ALA B O 1
ATOM 5304 N N . SER B 2 154 ? 69.825 -6.861 22.906 1.00 33.83 188 SER B N 1
ATOM 5305 C CA . SER B 2 154 ? 70.218 -7.154 21.531 1.00 36.99 188 SER B CA 1
ATOM 5306 C C . SER B 2 154 ? 70.264 -5.914 20.646 1.00 35.25 188 SER B C 1
ATOM 5307 O O . SER B 2 154 ? 70.929 -5.939 19.604 1.00 32.25 188 SER B O 1
ATOM 5310 N N . GLU B 2 155 ? 69.589 -4.835 21.032 1.00 29.37 189 GLU B N 1
ATOM 5311 C CA . GLU B 2 155 ? 69.440 -3.670 20.172 1.00 28.41 189 GLU B CA 1
ATOM 5312 C C . GLU B 2 155 ? 70.479 -2.585 20.428 1.00 27.49 189 GLU B C 1
ATOM 5313 O O . GLU B 2 155 ? 70.469 -1.567 19.729 1.00 37.01 189 GLU B O 1
ATOM 5319 N N . GLN B 2 156 ? 71.367 -2.767 21.401 1.00 28.83 190 GLN B N 1
ATOM 5320 C CA . GLN B 2 156 ? 72.345 -1.734 21.710 1.00 29.59 190 GLN B CA 1
ATOM 5321 C C . GLN B 2 156 ? 73.387 -1.629 20.601 1.00 33.41 190 GLN B C 1
ATOM 5322 O O . GLN B 2 156 ? 73.710 -2.609 19.926 1.00 36.86 190 GLN B O 1
ATOM 5328 N N . GLU B 2 157 ? 73.917 -0.420 20.415 1.00 40.61 191 GLU B N 1
ATOM 5329 C CA . GLU B 2 157 ? 74.848 -0.152 19.330 1.00 32.18 191 GLU B CA 1
ATOM 5330 C C . GLU B 2 157 ? 75.931 0.817 19.780 1.00 27.33 191 GLU B C 1
ATOM 5331 O O . GLU B 2 157 ? 75.716 1.653 20.661 1.00 29.68 191 GLU B O 1
ATOM 5337 N N . ASP B 2 158 ? 77.102 0.690 19.156 1.00 40.24 192 ASP B N 1
ATOM 5338 C CA . ASP B 2 158 ? 78.206 1.612 19.373 1.00 36.84 192 ASP B CA 1
ATOM 5339 C C . ASP B 2 158 ? 77.854 3.009 18.866 1.00 41.79 192 ASP B C 1
ATOM 5340 O O . ASP B 2 158 ? 76.839 3.230 18.201 1.00 46.44 192 ASP B O 1
ATOM 5345 N N . ASP B 2 159 ? 78.725 3.963 19.189 1.00 40.06 193 ASP B N 1
ATOM 5346 C CA . ASP B 2 159 ? 78.742 5.221 18.458 1.00 44.99 193 ASP B CA 1
ATOM 5347 C C . ASP B 2 159 ? 79.429 5.081 17.106 1.00 36.30 193 ASP B C 1
ATOM 5348 O O . ASP B 2 159 ? 79.374 6.014 16.299 1.00 32.82 193 ASP B O 1
ATOM 5353 N N . PHE B 2 160 ? 80.078 3.945 16.854 1.00 39.26 194 PHE B N 1
ATOM 5354 C CA . PHE B 2 160 ? 80.633 3.606 15.552 1.00 34.44 194 PHE B CA 1
ATOM 5355 C C . PHE B 2 160 ? 79.637 2.869 14.666 1.00 37.72 194 PHE B C 1
ATOM 5356 O O . PHE B 2 160 ? 79.993 2.474 13.551 1.00 35.76 194 PHE B O 1
ATOM 5364 N N . GLY B 2 161 ? 78.407 2.669 15.135 1.00 40.60 195 GLY B N 1
ATOM 5365 C CA . GLY B 2 161 ? 77.401 1.960 14.376 1.00 33.30 195 GLY B CA 1
ATOM 5366 C C . GLY B 2 161 ? 77.405 0.457 14.537 1.00 38.70 195 GLY B C 1
ATOM 5367 O O . GLY B 2 161 ? 76.699 -0.229 13.788 1.00 47.58 195 GLY B O 1
ATOM 5368 N N . PHE B 2 162 ? 78.171 -0.079 15.488 1.00 41.37 196 PHE B N 1
ATOM 5369 C CA . PHE B 2 162 ? 78.256 -1.525 15.624 1.00 34.01 196 PHE B CA 1
ATOM 5370 C C . PHE B 2 162 ? 77.412 -2.018 16.791 1.00 39.26 196 PHE B C 1
ATOM 5371 O O . PHE B 2 162 ? 77.313 -1.338 17.818 1.00 34.15 196 PHE B O 1
ATOM 5379 N N . PRO B 2 163 ? 76.804 -3.190 16.635 1.00 39.27 197 PRO B N 1
ATOM 5380 C CA . PRO B 2 163 ? 76.125 -3.829 17.767 1.00 33.80 197 PRO B CA 1
ATOM 5381 C C . PRO B 2 163 ? 77.076 -4.021 18.938 1.00 31.75 197 PRO B C 1
ATOM 5382 O O . PRO B 2 163 ? 78.177 -4.560 18.786 1.00 36.15 197 PRO B O 1
ATOM 5386 N N . ILE B 2 164 ? 76.657 -3.554 20.113 1.00 28.99 198 ILE B N 1
ATOM 5387 C CA . ILE B 2 164 ? 77.370 -3.811 21.364 1.00 31.68 198 ILE B CA 1
ATOM 5388 C C . ILE B 2 164 ? 76.341 -4.384 22.337 1.00 34.78 198 ILE B C 1
ATOM 5389 O O . ILE B 2 164 ? 75.711 -3.662 23.115 1.00 34.38 198 ILE B O 1
ATOM 5394 N N . LYS B 2 165 ? 76.174 -5.697 22.304 1.00 35.31 199 LYS B N 1
ATOM 5395 C CA . LYS B 2 165 ? 75.295 -6.384 23.239 1.00 29.32 199 LYS B CA 1
ATOM 5396 C C . LYS B 2 165 ? 76.070 -6.655 24.519 1.00 27.23 199 LYS B C 1
ATOM 5397 O O . LYS B 2 165 ? 77.123 -7.305 24.461 1.00 33.03 199 LYS B O 1
ATOM 5403 N N . PRO B 2 166 ? 75.619 -6.164 25.674 1.00 36.34 200 PRO B N 1
ATOM 5404 C CA . PRO B 2 166 ? 76.429 -6.280 26.898 1.00 27.87 200 PRO B CA 1
ATOM 5405 C C . PRO B 2 166 ? 76.763 -7.730 27.211 1.00 26.39 200 PRO B C 1
ATOM 5406 O O . PRO B 2 166 ? 75.877 -8.568 27.394 1.00 35.27 200 PRO B O 1
ATOM 5410 N N . PHE B 2 167 ? 78.060 -8.021 27.257 1.00 26.54 201 PHE B N 1
ATOM 5411 C CA . PHE B 2 167 ? 78.517 -9.374 27.522 1.00 27.01 201 PHE B CA 1
ATOM 5412 C C . PHE B 2 167 ? 78.084 -9.825 28.914 1.00 37.60 201 PHE B C 1
ATOM 5413 O O . PHE B 2 167 ? 77.852 -9.018 29.820 1.00 33.90 201 PHE B O 1
ATOM 5421 N N . ASP B 2 168 ? 77.972 -11.139 29.073 1.00 40.05 202 ASP B N 1
ATOM 5422 C CA . ASP B 2 168 ? 77.690 -11.736 30.372 1.00 36.98 202 ASP B CA 1
ATOM 5423 C C . ASP B 2 168 ? 78.878 -11.494 31.296 1.00 36.30 202 ASP B C 1
ATOM 5424 O O . ASP B 2 168 ? 79.959 -12.052 31.082 1.00 34.81 202 ASP B O 1
ATOM 5429 N N . PHE B 2 169 ? 78.690 -10.665 32.323 1.00 29.79 203 PHE B N 1
ATOM 5430 C CA . PHE B 2 169 ? 79.769 -10.364 33.255 1.00 30.72 203 PHE B CA 1
ATOM 5431 C C . PHE B 2 169 ? 79.721 -11.211 34.520 1.00 29.70 203 PHE B C 1
ATOM 5432 O O . PHE B 2 169 ? 80.537 -10.993 35.422 1.00 32.94 203 PHE B O 1
ATOM 5440 N N . THR B 2 170 ? 78.797 -12.170 34.612 1.00 33.49 204 THR B N 1
ATOM 5441 C CA . THR B 2 170 ? 78.786 -13.075 35.756 1.00 39.42 204 THR B CA 1
ATOM 5442 C C . THR B 2 170 ? 80.025 -13.959 35.806 1.00 40.89 204 THR B C 1
ATOM 5443 O O . THR B 2 170 ? 80.286 -14.572 36.847 1.00 38.76 204 THR B O 1
ATOM 5447 N N . THR B 2 171 ? 80.785 -14.042 34.711 1.00 36.15 205 THR B N 1
ATOM 5448 C CA . THR B 2 171 ? 82.062 -14.744 34.730 1.00 39.22 205 THR B CA 1
ATOM 5449 C C . THR B 2 171 ? 83.116 -13.990 35.527 1.00 38.23 205 THR B C 1
ATOM 5450 O O . THR B 2 171 ? 84.113 -14.592 35.939 1.00 42.90 205 THR B O 1
ATOM 5454 N N . GLY B 2 172 ? 82.921 -12.691 35.748 1.00 35.43 206 GLY B N 1
ATOM 5455 C CA . GLY B 2 172 ? 83.881 -11.880 36.460 1.00 27.50 206 GLY B CA 1
ATOM 5456 C C . GLY B 2 172 ? 84.992 -11.303 35.614 1.00 38.18 206 GLY B C 1
ATOM 5457 O O . GLY B 2 172 ? 85.874 -10.628 36.160 1.00 39.64 206 GLY B O 1
ATOM 5458 N N . LYS B 2 173 ? 84.982 -11.542 34.303 1.00 33.74 207 LYS B N 1
ATOM 5459 C CA . LYS B 2 173 ? 86.008 -11.002 33.410 1.00 33.33 207 LYS B CA 1
ATOM 5460 C C . LYS B 2 173 ? 85.493 -9.692 32.820 1.00 35.40 207 LYS B C 1
ATOM 5461 O O . LYS B 2 173 ? 84.999 -9.627 31.692 1.00 43.06 207 LYS B O 1
ATOM 5467 N N . PHE B 2 174 ? 85.611 -8.630 33.612 1.00 34.34 208 PHE B N 1
ATOM 5468 C CA . PHE B 2 174 ? 85.246 -7.301 33.153 1.00 34.19 208 PHE B CA 1
ATOM 5469 C C . PHE B 2 174 ? 86.320 -6.759 32.218 1.00 33.71 208 PHE B C 1
ATOM 5470 O O . PHE B 2 174 ? 87.511 -7.044 32.372 1.00 39.48 208 PHE B O 1
ATOM 5478 N N . LYS B 2 175 ? 85.883 -5.971 31.233 1.00 30.49 209 LYS B N 1
ATOM 5479 C CA . LYS B 2 175 ? 86.800 -5.499 30.201 1.00 30.13 209 LYS B CA 1
ATOM 5480 C C . LYS B 2 175 ? 87.814 -4.509 30.761 1.00 32.90 209 LYS B C 1
ATOM 5481 O O . LYS B 2 175 ? 88.979 -4.504 30.344 1.00 28.13 209 LYS B O 1
ATOM 5487 N N . GLY B 2 176 ? 87.398 -3.668 31.704 1.00 31.39 210 GLY B N 1
ATOM 5488 C CA . GLY B 2 176 ? 88.289 -2.708 32.317 1.00 34.01 210 GLY B CA 1
ATOM 5489 C C . GLY B 2 176 ? 89.066 -3.207 33.513 1.00 31.74 210 GLY B C 1
ATOM 5490 O O . GLY B 2 176 ? 89.901 -2.470 34.048 1.00 38.70 210 GLY B O 1
ATOM 5491 N N . GLY B 2 177 ? 88.826 -4.439 33.947 1.00 33.29 211 GLY B N 1
ATOM 5492 C CA . GLY B 2 177 ? 89.473 -4.992 35.125 1.00 40.52 211 GLY B CA 1
ATOM 5493 C C . GLY B 2 177 ? 88.428 -5.488 36.106 1.00 40.87 211 GLY B C 1
ATOM 5494 O O . GLY B 2 177 ? 87.335 -4.930 36.222 1.00 38.71 211 GLY B O 1
ATOM 5495 N N . ASN B 2 178 ? 88.770 -6.558 36.824 1.00 41.23 212 ASN B N 1
ATOM 5496 C CA . ASN B 2 178 ? 87.841 -7.208 37.739 1.00 47.26 212 ASN B CA 1
ATOM 5497 C C . ASN B 2 178 ? 88.010 -6.754 39.183 1.00 43.76 212 ASN B C 1
ATOM 5498 O O . ASN B 2 178 ? 87.483 -7.403 40.091 1.00 41.29 212 ASN B O 1
ATOM 5503 N N . SER B 2 179 ? 88.730 -5.665 39.416 1.00 44.52 213 SER B N 1
ATOM 5504 C CA . SER B 2 179 ? 88.905 -5.157 40.766 1.00 39.68 213 SER B CA 1
ATOM 5505 C C . SER B 2 179 ? 87.674 -4.365 41.204 1.00 39.62 213 SER B C 1
ATOM 5506 O O . SER B 2 179 ? 86.974 -3.783 40.370 1.00 36.78 213 SER B O 1
ATOM 5509 N N . PRO B 2 180 ? 87.381 -4.339 42.507 1.00 40.41 214 PRO B N 1
ATOM 5510 C CA . PRO B 2 180 ? 86.307 -3.455 42.987 1.00 36.35 214 PRO B CA 1
ATOM 5511 C C . PRO B 2 180 ? 86.568 -1.990 42.681 1.00 35.34 214 PRO B C 1
ATOM 5512 O O . PRO B 2 180 ? 85.618 -1.236 42.435 1.00 33.12 214 PRO B O 1
ATOM 5516 N N . THR B 2 181 ? 87.836 -1.565 42.684 1.00 33.41 215 THR B N 1
ATOM 5517 C CA . THR B 2 181 ? 88.167 -0.207 42.260 1.00 38.95 215 THR B CA 1
ATOM 5518 C C . THR B 2 181 ? 87.918 -0.024 40.768 1.00 37.29 215 THR B C 1
ATOM 5519 O O . THR B 2 181 ? 87.454 1.037 40.335 1.00 39.31 215 THR B O 1
ATOM 5523 N N . ASP B 2 182 ? 88.214 -1.053 39.969 1.00 40.06 216 ASP B N 1
ATOM 5524 C CA . ASP B 2 182 ? 88.003 -0.967 38.527 1.00 34.28 216 ASP B CA 1
ATOM 5525 C C . ASP B 2 182 ? 86.524 -0.809 38.198 1.00 38.23 216 ASP B C 1
ATOM 5526 O O . ASP B 2 182 ? 86.144 0.042 37.384 1.00 37.29 216 ASP B O 1
ATOM 5531 N N . VAL B 2 183 ? 85.672 -1.621 38.826 1.00 36.02 217 VAL B N 1
ATOM 5532 C CA . VAL B 2 183 ? 84.239 -1.541 38.560 1.00 34.54 217 VAL B CA 1
ATOM 5533 C C . VAL B 2 183 ? 83.675 -0.219 39.065 1.00 37.42 217 VAL B C 1
ATOM 5534 O O . VAL B 2 183 ? 82.815 0.392 38.419 1.00 44.75 217 VAL B O 1
ATOM 5538 N N . TYR B 2 184 ? 84.148 0.246 40.224 1.00 35.97 218 TYR B N 1
ATOM 5539 C CA . TYR B 2 184 ? 83.732 1.555 40.717 1.00 32.95 218 TYR B CA 1
ATOM 5540 C C . TYR B 2 184 ? 84.150 2.661 39.756 1.00 34.41 218 TYR B C 1
ATOM 5541 O O . TYR B 2 184 ? 83.420 3.643 39.573 1.00 36.06 218 TYR B O 1
ATOM 5550 N N . LEU B 2 185 ? 85.328 2.523 39.142 1.00 35.50 219 LEU B N 1
ATOM 5551 C CA . LEU B 2 185 ? 85.784 3.521 38.179 1.00 29.83 219 LEU B CA 1
ATOM 5552 C C . LEU B 2 185 ? 84.850 3.600 36.979 1.00 34.79 219 LEU B C 1
ATOM 5553 O O . LEU B 2 185 ? 84.534 4.697 36.502 1.00 34.06 219 LEU B O 1
ATOM 5558 N N . ARG B 2 186 ? 84.399 2.446 36.476 1.00 33.49 220 ARG B N 1
ATOM 5559 C CA . ARG B 2 186 ? 83.509 2.434 35.319 1.00 29.85 220 ARG B CA 1
ATOM 5560 C C . ARG B 2 186 ? 82.219 3.191 35.606 1.00 30.92 220 ARG B C 1
ATOM 5561 O O . ARG B 2 186 ? 81.739 3.958 34.762 1.00 28.57 220 ARG B O 1
ATOM 5569 N N . PHE B 2 187 ? 81.643 2.991 36.793 1.00 31.29 221 PHE B N 1
ATOM 5570 C CA . PHE B 2 187 ? 80.411 3.684 37.149 1.00 33.43 221 PHE B CA 1
ATOM 5571 C C . PHE B 2 187 ? 80.643 5.165 37.411 1.00 34.95 221 PHE B C 1
ATOM 5572 O O . PHE B 2 187 ? 79.700 5.957 37.300 1.00 36.80 221 PHE B O 1
ATOM 5580 N N . THR B 2 188 ? 81.871 5.554 37.751 1.00 35.36 222 THR B N 1
ATOM 5581 C CA . THR B 2 188 ? 82.195 6.948 38.020 1.00 38.40 222 THR B CA 1
ATOM 5582 C C . THR B 2 188 ? 82.652 7.699 36.776 1.00 31.35 222 THR B C 1
ATOM 5583 O O . THR B 2 188 ? 82.542 8.930 36.733 1.00 36.84 222 THR B O 1
ATOM 5587 N N . THR B 2 189 ? 83.135 6.992 35.756 1.00 32.46 223 THR B N 1
ATOM 5588 C CA . THR B 2 189 ? 83.648 7.628 34.550 1.00 32.52 223 THR B CA 1
ATOM 5589 C C . THR B 2 189 ? 82.773 7.433 33.325 1.00 37.03 223 THR B C 1
ATOM 5590 O O . THR B 2 189 ? 82.766 8.297 32.447 1.00 34.27 223 THR B O 1
ATOM 5594 N N . GLY B 2 190 ? 82.042 6.331 33.239 1.00 31.36 224 GLY B N 1
ATOM 5595 C CA . GLY B 2 190 ? 81.307 6.013 32.036 1.00 29.36 224 GLY B CA 1
ATOM 5596 C C . GLY B 2 190 ? 82.218 5.498 30.936 1.00 28.05 224 GLY B C 1
ATOM 5597 O O . GLY B 2 190 ? 83.426 5.728 30.921 1.00 36.77 224 GLY B O 1
ATOM 5598 N N . LEU B 2 191 ? 81.613 4.772 30.001 1.00 30.31 225 LEU B N 1
ATOM 5599 C CA . LEU B 2 191 ? 82.335 4.147 28.894 1.00 27.41 225 LEU B CA 1
ATOM 5600 C C . LEU B 2 191 ? 82.057 4.958 27.632 1.00 34.26 225 LEU B C 1
ATOM 5601 O O . LEU B 2 191 ? 80.998 4.824 27.014 1.00 34.47 225 LEU B O 1
ATOM 5606 N N . ASN B 2 192 ? 83.015 5.807 27.260 1.00 33.71 226 ASN B N 1
ATOM 5607 C CA . ASN B 2 192 ? 82.864 6.672 26.094 1.00 28.38 226 ASN B CA 1
ATOM 5608 C C . ASN B 2 192 ? 82.701 5.849 24.822 1.00 38.00 226 ASN B C 1
ATOM 5609 O O . ASN B 2 192 ? 83.467 4.915 24.566 1.00 36.99 226 ASN B O 1
ATOM 5614 N N . GLY B 2 193 ? 81.693 6.200 24.025 1.00 35.37 227 GLY B N 1
ATOM 5615 C CA . GLY B 2 193 ? 81.422 5.530 22.774 1.00 25.63 227 GLY B CA 1
ATOM 5616 C C . GLY B 2 193 ? 80.371 4.444 22.849 1.00 34.11 227 GLY B C 1
ATOM 5617 O O . GLY B 2 193 ? 79.998 3.894 21.806 1.00 37.68 227 GLY B O 1
ATOM 5618 N N . THR B 2 194 ? 79.891 4.117 24.042 1.00 31.84 228 THR B N 1
ATOM 5619 C CA . THR B 2 194 ? 78.914 3.067 24.266 1.00 34.15 228 THR B CA 1
ATOM 5620 C C . THR B 2 194 ? 77.698 3.637 24.980 1.00 32.07 228 THR B C 1
ATOM 5621 O O . THR B 2 194 ? 77.787 4.687 25.626 1.00 35.73 228 THR B O 1
ATOM 5625 N N . PRO B 2 195 ? 76.540 2.972 24.884 1.00 34.37 229 PRO B N 1
ATOM 5626 C CA . PRO B 2 195 ? 75.361 3.432 25.633 1.00 26.31 229 PRO B CA 1
ATOM 5627 C C . PRO B 2 195 ? 75.478 3.262 27.139 1.00 35.04 229 PRO B C 1
ATOM 5628 O O . PRO B 2 195 ? 74.528 3.601 27.855 1.00 36.81 229 PRO B O 1
ATOM 5632 N N . MET B 2 196 ? 76.599 2.744 27.642 1.00 35.30 230 MET B N 1
ATOM 5633 C CA . MET B 2 196 ? 76.860 2.642 29.072 1.00 30.26 230 MET B CA 1
ATOM 5634 C C . MET B 2 196 ? 77.357 3.988 29.584 1.00 35.47 230 MET B C 1
ATOM 5635 O O . MET B 2 196 ? 78.520 4.348 29.356 1.00 36.56 230 MET B O 1
ATOM 5640 N N . PRO B 2 197 ? 76.516 4.758 30.277 1.00 33.87 231 PRO B N 1
ATOM 5641 C CA . PRO B 2 197 ? 76.901 6.127 30.637 1.00 31.68 231 PRO B CA 1
ATOM 5642 C C . PRO B 2 197 ? 77.656 6.200 31.953 1.00 32.97 231 PRO B C 1
ATOM 5643 O O . PRO B 2 197 ? 77.940 5.175 32.580 1.00 34.37 231 PRO B O 1
ATOM 5647 N N . SER B 2 198 ? 77.988 7.417 32.374 1.00 34.53 232 SER B N 1
ATOM 5648 C CA . SER B 2 198 ? 78.546 7.651 33.695 1.00 31.69 232 SER B CA 1
ATOM 5649 C C . SER B 2 198 ? 77.423 7.886 34.693 1.00 35.90 232 SER B C 1
ATOM 5650 O O . SER B 2 198 ? 76.425 8.545 34.384 1.00 34.43 232 SER B O 1
ATOM 5653 N N . PHE B 2 199 ? 77.589 7.334 35.891 1.00 35.00 233 PHE B N 1
ATOM 5654 C CA . PHE B 2 199 ? 76.654 7.552 36.985 1.00 35.20 233 PHE B CA 1
ATOM 5655 C C . PHE B 2 199 ? 77.272 8.395 38.093 1.00 40.67 233 PHE B C 1
ATOM 5656 O O . PHE B 2 199 ? 76.820 8.337 39.239 1.00 45.61 233 PHE B O 1
ATOM 5664 N N . ALA B 2 200 ? 78.311 9.170 37.767 1.00 33.27 234 ALA B N 1
ATOM 5665 C CA . ALA B 2 200 ? 78.912 10.069 38.746 1.00 43.33 234 ALA B CA 1
ATOM 5666 C C . ALA B 2 200 ? 77.933 11.140 39.197 1.00 40.05 234 ALA B C 1
ATOM 5667 O O . ALA B 2 200 ? 78.074 11.691 40.293 1.00 39.58 234 ALA B O 1
ATOM 5669 N N . LYS B 2 201 ? 76.952 11.465 38.361 1.00 50.11 235 LYS B N 1
ATOM 5670 C CA . LYS B 2 201 ? 76.004 12.519 38.686 1.00 37.11 235 LYS B CA 1
ATOM 5671 C C . LYS B 2 201 ? 74.722 11.967 39.298 1.00 43.09 235 LYS B C 1
ATOM 5672 O O . LYS B 2 201 ? 74.136 12.601 40.184 1.00 56.18 235 LYS B O 1
ATOM 5678 N N . GLU B 2 202 ? 74.268 10.800 38.835 1.00 48.11 236 GLU B N 1
ATOM 5679 C CA . GLU B 2 202 ? 73.042 10.218 39.377 1.00 42.61 236 GLU B CA 1
ATOM 5680 C C . GLU B 2 202 ? 73.238 9.657 40.778 1.00 45.88 236 GLU B C 1
ATOM 5681 O O . GLU B 2 202 ? 72.274 9.579 41.546 1.00 47.33 236 GLU B O 1
ATOM 5687 N N . LEU B 2 203 ? 74.462 9.271 41.129 1.00 45.06 237 LEU B N 1
ATOM 5688 C CA . LEU B 2 203 ? 74.737 8.607 42.394 1.00 35.74 237 LEU B CA 1
ATOM 5689 C C . LEU B 2 203 ? 75.926 9.256 43.086 1.00 40.75 237 LEU B C 1
ATOM 5690 O O . LEU B 2 203 ? 76.814 9.814 42.437 1.00 36.59 237 LEU B O 1
ATOM 5695 N N . SER B 2 204 ? 75.931 9.178 44.415 1.00 41.26 238 SER B N 1
ATOM 5696 C CA . SER B 2 204 ? 77.054 9.652 45.206 1.00 43.29 238 SER B CA 1
ATOM 5697 C C . SER B 2 204 ? 78.186 8.626 45.181 1.00 43.78 238 SER B C 1
ATOM 5698 O O . SER B 2 204 ? 78.055 7.526 44.638 1.00 48.89 238 SER B O 1
ATOM 5701 N N . ASP B 2 205 ? 79.319 9.007 45.774 1.00 36.28 239 ASP B N 1
ATOM 5702 C CA . ASP B 2 205 ? 80.444 8.082 45.874 1.00 36.73 239 ASP B CA 1
ATOM 5703 C C . ASP B 2 205 ? 80.056 6.822 46.636 1.00 39.39 239 ASP B C 1
ATOM 5704 O O . ASP B 2 205 ? 80.399 5.708 46.223 1.00 43.80 239 ASP B O 1
ATOM 5709 N N . ASP B 2 206 ? 79.329 6.977 47.744 1.00 41.48 240 ASP B N 1
ATOM 5710 C CA . ASP B 2 206 ? 78.949 5.820 48.549 1.00 43.93 240 ASP B CA 1
ATOM 5711 C C . ASP B 2 206 ? 77.971 4.919 47.804 1.00 44.63 240 ASP B C 1
ATOM 5712 O O . ASP B 2 206 ? 78.056 3.689 47.901 1.00 44.21 240 ASP B O 1
ATOM 5717 N N . GLU B 2 207 ? 77.037 5.511 47.055 1.00 41.84 241 GLU B N 1
ATOM 5718 C CA . GLU B 2 207 ? 76.036 4.709 46.359 1.00 43.54 241 GLU B CA 1
ATOM 5719 C C . GLU B 2 207 ? 76.649 3.886 45.233 1.00 38.48 241 GLU B C 1
ATOM 5720 O O . GLU B 2 207 ? 76.158 2.793 44.930 1.00 39.06 241 GLU B O 1
ATOM 5726 N N . ARG B 2 208 ? 77.714 4.384 44.604 1.00 34.64 242 ARG B N 1
ATOM 5727 C CA . ARG B 2 208 ? 78.386 3.608 43.571 1.00 42.68 242 ARG B CA 1
ATOM 5728 C C . ARG B 2 208 ? 79.252 2.498 44.152 1.00 47.32 242 ARG B C 1
ATOM 5729 O O . ARG B 2 208 ? 79.530 1.518 43.452 1.00 39.68 242 ARG B O 1
ATOM 5737 N N . TRP B 2 209 ? 79.682 2.624 45.409 1.00 39.29 243 TRP B N 1
ATOM 5738 C CA . TRP B 2 209 ? 80.295 1.485 46.084 1.00 33.45 243 TRP B CA 1
ATOM 5739 C C . TRP B 2 209 ? 79.243 0.450 46.462 1.00 38.54 243 TRP B C 1
ATOM 5740 O O . TRP B 2 209 ? 79.495 -0.757 46.371 1.00 37.32 243 TRP B O 1
ATOM 5751 N N . TYR B 2 210 ? 78.063 0.902 46.899 1.00 37.46 244 TYR B N 1
ATOM 5752 C CA . TYR B 2 210 ? 76.940 -0.014 47.089 1.00 39.09 244 TYR B CA 1
ATOM 5753 C C . TYR B 2 210 ? 76.642 -0.766 45.800 1.00 37.86 244 TYR B C 1
ATOM 5754 O O . TYR B 2 210 ? 76.502 -1.995 45.796 1.00 34.32 244 TYR B O 1
ATOM 5763 N N . LEU B 2 211 ? 76.536 -0.029 44.692 1.00 39.13 245 LEU B N 1
ATOM 5764 C CA . LEU B 2 211 ? 76.256 -0.645 43.400 1.00 33.22 245 LEU B CA 1
ATOM 5765 C C . LEU B 2 211 ? 77.375 -1.590 42.986 1.00 32.50 245 LEU B C 1
ATOM 5766 O O . LEU B 2 211 ? 77.116 -2.681 42.466 1.00 34.83 245 LEU B O 1
ATOM 5771 N N . THR B 2 212 ? 78.629 -1.185 43.203 1.00 32.15 246 THR B N 1
ATOM 5772 C CA . THR B 2 212 ? 79.755 -2.059 42.889 1.00 34.56 246 THR B CA 1
ATOM 5773 C C . THR B 2 212 ? 79.674 -3.363 43.672 1.00 38.89 246 THR B C 1
ATOM 5774 O O . THR B 2 212 ? 79.898 -4.444 43.116 1.00 33.11 246 THR B O 1
ATOM 5778 N N . HIS B 2 213 ? 79.345 -3.280 44.964 1.00 30.38 247 HIS B N 1
ATOM 5779 C CA . HIS B 2 213 ? 79.276 -4.482 45.791 1.00 35.87 247 HIS B CA 1
ATOM 5780 C C . HIS B 2 213 ? 78.220 -5.452 45.277 1.00 34.24 247 HIS B C 1
ATOM 5781 O O . HIS B 2 213 ? 78.427 -6.671 45.297 1.00 29.07 247 HIS B O 1
ATOM 5788 N N . TYR B 2 214 ? 77.080 -4.934 44.814 1.00 37.14 248 TYR B N 1
ATOM 5789 C CA . TYR B 2 214 ? 76.045 -5.818 44.287 1.00 34.56 248 TYR B CA 1
ATOM 5790 C C . TYR B 2 214 ? 76.449 -6.408 42.942 1.00 37.25 248 TYR B C 1
ATOM 5791 O O . TYR B 2 214 ? 76.121 -7.562 42.641 1.00 36.99 248 TYR B O 1
ATOM 5800 N N . VAL B 2 215 ? 77.145 -5.629 42.112 1.00 35.06 249 VAL B N 1
ATOM 5801 C CA . VAL B 2 215 ? 77.609 -6.148 40.828 1.00 34.09 249 VAL B CA 1
ATOM 5802 C C . VAL B 2 215 ? 78.600 -7.285 41.041 1.00 38.37 249 VAL B C 1
ATOM 5803 O O . VAL B 2 215 ? 78.538 -8.318 40.362 1.00 34.67 249 VAL B O 1
ATOM 5807 N N . MET B 2 216 ? 79.526 -7.118 41.989 1.00 40.25 250 MET B N 1
ATOM 5808 C CA . MET B 2 216 ? 80.437 -8.205 42.330 1.00 38.24 250 MET B CA 1
ATOM 5809 C C . MET B 2 216 ? 79.688 -9.403 42.901 1.00 37.73 250 MET B C 1
ATOM 5810 O O . MET B 2 216 ? 80.130 -10.546 42.738 1.00 38.32 250 MET B O 1
ATOM 5815 N N . SER B 2 217 ? 78.558 -9.160 43.571 1.00 35.85 251 SER B N 1
ATOM 5816 C CA . SER B 2 217 ? 77.758 -10.255 44.110 1.00 32.64 251 SER B CA 1
ATOM 5817 C C . SER B 2 217 ? 77.206 -11.148 43.007 1.00 38.67 251 SER B C 1
ATOM 5818 O O . SER B 2 217 ? 76.993 -12.346 43.227 1.00 39.84 251 SER B O 1
ATOM 5821 N N . LEU B 2 218 ? 76.967 -10.590 41.820 1.00 45.00 252 LEU B N 1
ATOM 5822 C CA . LEU B 2 218 ? 76.424 -11.362 40.709 1.00 42.27 252 LEU B CA 1
ATOM 5823 C C . LEU B 2 218 ? 77.453 -12.284 40.068 1.00 34.89 252 LEU B C 1
ATOM 5824 O O . LEU B 2 218 ? 77.070 -13.177 39.304 1.00 39.02 252 LEU B O 1
ATOM 5829 N N . VAL B 2 219 ? 78.743 -12.089 40.353 1.00 38.67 253 VAL B N 1
ATOM 5830 C CA . VAL B 2 219 ? 79.763 -13.006 39.860 1.00 44.68 253 VAL B CA 1
ATOM 5831 C C . VAL B 2 219 ? 79.620 -14.358 40.555 1.00 49.10 253 VAL B C 1
ATOM 5832 O O . VAL B 2 219 ? 79.059 -14.475 41.651 1.00 61.89 253 VAL B O 1
ATOM 5836 N N . GLN B 2 220 ? 80.126 -15.398 39.899 1.00 50.56 254 GLN B N 1
ATOM 5837 C CA . GLN B 2 220 ? 80.100 -16.740 40.467 1.00 59.66 254 GLN B CA 1
ATOM 5838 C C . GLN B 2 220 ? 81.440 -17.086 41.106 1.00 63.21 254 GLN B C 1
ATOM 5839 O O . GLN B 2 220 ? 82.283 -17.735 40.487 1.00 67.37 254 GLN B O 1
#

Sequence (726 aa):
IPPPDLYKDTPAWYQAVYKDNVGLSEGSGPFTKYFKAQMLDMYWQPNRHYEPMENLDHSIFIEQERRDLCVICHEEATPGIVADWRSSGHKHPKSTPYLSSKTAQIEKNVGRVLDEVHCFDCHADTEKNQIRMPTGEVCGGCHRQQFDEFLREREVGRPNHLQSWEANTIVPWYAEAARRGYLYGQHGCDMCHSGAEKCDVCHTRHKFSAVEGRQPEACMTCHMGPDHPDAESYGESKHGKIYEKEEEHYDFTKPLVEVRPGEDYRTPTCQYCHMYEKHGRFIHNPVMKGIWRMGTVPPSNLEYTSSLKDYPYGIKIIADKIDIYSEENVAKRSYWLEVCAKCHSDRFADTYLKSLDQFMFQAHTLADQAQKIVEDLIADGLLYPDAANRDPYPLSDGIVKELSADFLGEPVYNAFKTLQGKFPVVGPILGVYGMFLQMQDNPSDIENMYNRLWFWYKLQGYKGTAHAQQDVSWWWGQAPMMMEMTRIQAEAARLRRLAGIEKTISIEIPKEVTEEGKNVYKKYCAPCHGEEGGGDGLLSRSMLPKPRNFTLGAYKFRTTPSGSLPTDEDIYRTISYGVPNSTMIPWDILTEEQRASVVPVLKSFSEAFEYREPEPSVDVGLPLRPTERTILAGKKIYEEKLECWKCHGVEGRGDGPSASEQEDDFGFPIKPFDFTTGKFKGGNSPTDVYLRFTTGLNGTPMPSFAKELSDDERWYLTHYVMSLVQ

B-factor: mean 31.1, std 11.05, range [5.52, 117.54]

Organism: Kuenenia stuttgartiensis (NCBI:txid174633)

Secondary structure (DSSP, 8-state):
-PPP-TTTT--HHHHHHHTS---SSS--STTGGG----TTHHHHSHHHH----SSS--HHHHHTT-HHHHHHHHHHHSHHHHHHHHHSTTTSTTSSHHHHHHHHHHHHHHTS--S---HHHHHEETTTTEE----HHHHHHH-HHHHHHHHGGGGT-SSSSTTHHHHHHHSHHHHHHHHTT-SGGGHHHHHHT-TTT-S-SSS-TTT--HHHHHSGGGGTTTS-STT--HHHHHHTSHHHHHHHHHGGG--TTS-GGGPPBTTTBSS--HHHHHHEEETTEE-S-S-TT-SSTTS-SPBTTS--SSGGGGTTTT-SSS---B-TTSHHHHHHHHHHHHHHTTTS-HHHHHHHHHHHHHHHHHHHHHHHHHHHHHHHHHHTT--SS-GGGS--STTHHHHHHH--HHHH-HHHHHHHHHHTT-S---STTGGGHHHH--BTTBS-HHHHHHHHIIIIIHHHHHHHHHTT-HHHHIIIIIHHHHHHHHHHHHHHHHHHHHHHHHHTT-/-PPPSS--HHHHHHHHHHTHHHH-TTSSS--GGGGG-SSPPP-GGG---SS-SS-TTPPPPHHHHHHHHHH-BTTTTB---TTS-HHHHHHTHHHHHTT-THHHHSPPPPPP---PPPPP-HHHHHHHHHIIIIIS-THHHH-SSSSS-STTSTT-B-TTS-B-PPP--TTS--TT-SSHHHHHHHHHH--TTSS----TTTS-HHHHHHHHHHHHHT--

Foldseek 3Di:
DDQDDLQPPHDPVQCVFQQAADEQPWAGALCGNLFGDDPCCCQLRVRHYNDFDDDDQQLVCLQVVVLVVVCVVCCPVPVVLVVLQCQACQAQQCPDPVSVVLQVVLCVQLVHHRRHHGLCQQFADNVVSTGGHHWVSSVCNRVVQLSVLLSCVPVVPPPFLQCLVVVLPHFQLQSLCRNVPCNCVCVVSSVLSSSNGDPCQQVHHSRSDQLSSQAQVSCCVNQDDQQGHQCVLQCQFPLNVCCVVCVVQADSVDPLLPQQDCRNRVHHHQQNQQQQQADSDGTSTRQNLDQCRRLFAAAPVDCFDACNNCPPVLFPADDHHGHCPDPSNVRSVVRSLVSVVSNDPSCVSVVLVVVLVVLSRVLSRLLRVLNRLVVVCLVVVLDVPALVPFDFQRPLVSCLVSHDCVGGNDVVSVCSVVVVRSHQDAGGDNNLSVVPDDGGPPPPPLRVLSSCLRRGQSSQLSSNSVSVNVCSNPVSHVVSNVVSSVVSVVVSVVSVVVVVVVVVVD/DDFDLDADPLLLVLCVVPPCCQCNNLRQLPHPCQVVFPPGPDRLAAQFAFAALAAEPFHHDLVRQLVCQQPFFPPGPGHHVPVDDPRNSSNNSNSSVVNYCCSVPDDGDDGDDLPDQDDDDPVLLVLLLCCCPPVPRVCQQQNNLRQLPHVCQQVWAWLVGHRDRPHRCLQQRGGQDSDLSSQLSCQQHPGTRGPTHHCVPVDPSSSSSSNSSNNNVSHD

InterPro domains:
  IPR036280 Multiheme cytochrome superfamily [SSF48695] (106-423)

Solvent-accessible surface area: 36729 Å² total; per-residue (Å²): 193,100,109,24,41,7,17,119,121,23,70,85,109,28,49,48,24,3,59,81,94,27,17,39,78,29,0,1,0,19,2,9,160,48,16,130,7,6,118,67,2,39,106,31,2,10,34,2,1,31,50,73,93,160,158,104,103,37,24,94,62,8,103,119,115,94,93,66,54,28,18,101,70,67,75,145,66,50,83,48,76,10,60,48,21,90,73,5,31,44,47,89,11,89,72,58,122,104,58,41,64,80,10,51,73,29,33,183,116,44,72,124,104,11,99,60,25,10,39,13,45,37,40,10,28,99,167,137,41,74,37,65,49,37,5,2,31,46,40,1,40,40,68,70,121,61,11,57,39,34,24,86,0,73,111,34,23,82,70,15,53,14,31,12,4,20,24,9,2,26,30,12,13,5,0,12,5,20,115,92,65,121,24,105,70,22,83,42,44,1,97,52,63,3,9,7,2,31,52,21,53,40,49,63,127,28,90,72,28,54,56,41,9,34,51,1,73,20,31,59,118,40,75,98,17,62,29,46,0,17,16,43,0,21,5,91,1,161,54,0,80,36,7,53,165,57,76,147,157,16,52,15,92,46,33,20,47,52,8,112,52,42,129,11,7,134,10,23,2,31,9,12,32,59,34,0,19,79,30,27,54,37,6,63,1,32,24,24,3,20,12,8,54,52,0,5,18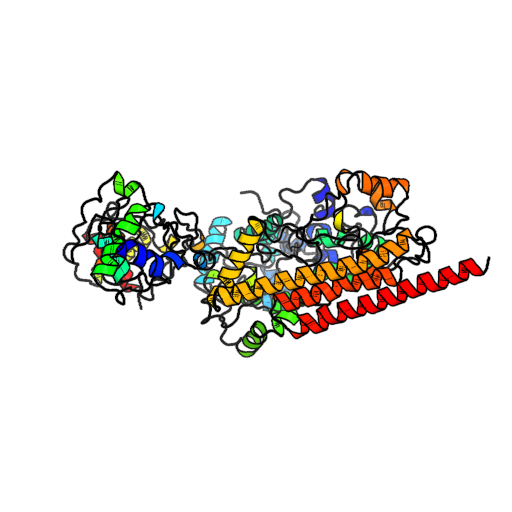,0,0,52,56,46,170,10,72,2,37,2,124,85,9,28,67,49,13,155,66,20,52,100,46,25,63,8,130,28,165,119,11,81,34,27,30,18,38,43,0,1,8,30,33,71,69,75,69,18,200,119,6,19,71,73,22,107,54,13,4,109,28,0,24,68,0,4,51,16,3,4,84,0,0,73,44,0,34,46,0,46,88,79,59,33,12,175,30,66,21,70,110,10,34,42,6,1,2,7,80,0,6,35,164,68,20,44,35,116,43,11,7,107,91,29,33,74,31,10,132,96,87,130,0,82,40,36,36,21,2,9,47,41,4,8,3,6,46,106,14,103,8,123,70,2,7,18,92,2,7,29,16,0,4,66,0,2,22,81,43,2,0,17,0,18,26,1,14,32,43,36,20,143,64,2,20,123,152,87,0,17,9,21,0,89,107,2,19,89,122,0,99,43,29,7,62,121,27,102,178,96,31,43,103,113,165,122,139,136,129,156,23,34,151,116,69,45,123,67,0,109,89,7,8,138,149,71,24,14,68,35,18,0,124,128,0,22,13,103,10,124,72,11,66,10,25,55,51,31,17,47,40,13,59,92,8,13,19,20,20,2,27,0,43,64,68,7,14,1,18,9,113,10,4,38,148,36,22,25,108,2,14,23,58,40,82,52,88,65,41,102,136,17,78,91,108,40,29,2,4,4,0,4,11,10,37,77,40,7,112,38,25,135,137,169,144,38,76,111,60,38,128,41,51,154,80,56,197,83,59,154,200,16,50,112,35,0,98,130,9,4,46,117,131,52,73,24,70,78,40,40,4,98,100,0,121,0,82,11,72,27,1,56,110,27,83,30,103,57,48,61,28,38,56,19,64,46,14,3,90,10,119,23,24,22,2,86,39,63,43,25,5,1,6,28,18,10,0,0,33,19,11,19,67,48,70,24,29,45,200,103,6,57,76,69,46,5,5,60,6,0,13,16,8,52,56,19,44,174

Nearest PDB structures (foldseek):
  6h5l-assembly1_A  TM=1.002E+00  e=1.143E-83  Candidatus Kuenenia stuttgartensis
  4n4o-assembly1_E  TM=8.051E-01  e=1.541E-24  Nitrosomonas europaea
  1fgj-assembly1_A-3  TM=8.303E-01  e=1.355E-23  Nitrosomonas europaea
  1fgj-assembly2_B-2  TM=8.222E-01  e=4.918E-22  Nitrosomonas europaea
  4n4j-assembly1_A  TM=8.481E-01  e=7.214E-18  Candidatus Kuenenia stuttgartensis